Protein AF-A0AAD8XVN3-F1 (afdb_monomer)

Structure (mmCIF, N/CA/C/O backbone):
data_AF-A0AAD8XVN3-F1
#
_entry.id   AF-A0AAD8XVN3-F1
#
loop_
_atom_site.group_PDB
_atom_site.id
_atom_site.type_symbol
_atom_site.label_atom_id
_atom_site.label_alt_id
_atom_site.label_comp_id
_atom_site.label_asym_id
_atom_site.label_entity_id
_atom_site.label_seq_id
_atom_site.pdbx_PDB_ins_code
_atom_site.Cartn_x
_atom_site.Cartn_y
_atom_site.Cartn_z
_atom_site.occupancy
_atom_site.B_iso_or_equiv
_atom_site.auth_seq_id
_atom_site.auth_comp_id
_atom_site.auth_asym_id
_atom_site.auth_atom_id
_atom_site.pdbx_PDB_model_num
ATOM 1 N N . MET A 1 1 ? -63.373 -5.213 -56.488 1.00 34.12 1 MET A N 1
ATOM 2 C CA . MET A 1 1 ? -64.313 -5.458 -55.367 1.00 34.12 1 MET A CA 1
ATOM 3 C C . MET A 1 1 ? -63.836 -4.612 -54.180 1.00 34.12 1 MET A C 1
ATOM 5 O O . MET A 1 1 ? -62.633 -4.527 -54.004 1.00 34.12 1 MET A O 1
ATOM 9 N N . ILE A 1 2 ? -64.657 -3.681 -53.667 1.00 35.56 2 ILE A N 1
ATOM 10 C CA . ILE A 1 2 ? -65.485 -3.819 -52.436 1.00 35.56 2 ILE A CA 1
ATOM 11 C C . ILE A 1 2 ? -64.601 -3.933 -51.174 1.00 35.56 2 ILE A C 1
ATOM 13 O O . ILE A 1 2 ? -63.868 -4.906 -51.089 1.00 35.56 2 ILE A O 1
ATOM 17 N N . ASN A 1 3 ? -64.615 -3.060 -50.151 1.00 33.75 3 ASN A N 1
ATOM 18 C CA . ASN A 1 3 ? -65.119 -1.682 -49.910 1.00 33.75 3 ASN A CA 1
ATOM 19 C C . ASN A 1 3 ? -64.147 -1.065 -48.857 1.00 33.75 3 ASN A C 1
ATOM 21 O O . ASN A 1 3 ? -63.720 -1.799 -47.977 1.00 33.75 3 ASN A O 1
ATOM 25 N N . ARG A 1 4 ? -63.593 0.160 -48.925 1.00 38.78 4 ARG A N 1
ATOM 26 C CA . ARG A 1 4 ? -64.136 1.547 -48.939 1.00 38.78 4 ARG A CA 1
ATOM 27 C C . ARG A 1 4 ? -64.822 2.030 -47.640 1.00 38.78 4 ARG A C 1
ATOM 29 O O . ARG A 1 4 ? -65.467 1.251 -46.957 1.00 38.78 4 ARG A O 1
ATOM 36 N N . LEU A 1 5 ? -64.765 3.365 -47.456 1.00 35.41 5 LEU A N 1
ATOM 37 C CA . LEU A 1 5 ? -65.298 4.232 -46.374 1.00 35.41 5 LEU A CA 1
ATOM 38 C C . LEU A 1 5 ? -64.460 4.260 -45.070 1.00 35.41 5 LEU A C 1
ATOM 40 O O . LEU A 1 5 ? -64.042 3.206 -44.623 1.00 35.41 5 LEU A O 1
ATOM 44 N N . LEU A 1 6 ? -64.190 5.384 -44.373 1.00 32.69 6 LEU A N 1
ATOM 45 C CA . LEU A 1 6 ? -64.267 6.868 -44.565 1.00 32.69 6 LEU A CA 1
ATOM 46 C C . LEU A 1 6 ? -63.363 7.516 -43.432 1.00 32.69 6 LEU A C 1
ATOM 48 O O . LEU A 1 6 ? -62.777 6.748 -42.684 1.00 32.69 6 LEU A O 1
ATOM 52 N N . ARG A 1 7 ? -63.130 8.828 -43.166 1.00 31.14 7 ARG A N 1
ATOM 53 C CA . ARG A 1 7 ? -63.652 10.151 -43.611 1.00 31.14 7 ARG A CA 1
ATOM 54 C C . ARG A 1 7 ? -62.659 11.318 -43.263 1.00 31.14 7 ARG A C 1
ATOM 56 O O . ARG A 1 7 ? -62.549 11.624 -42.088 1.00 31.14 7 ARG A O 1
ATOM 63 N N . ARG A 1 8 ? -62.128 12.078 -44.253 1.00 31.14 8 ARG A N 1
ATOM 64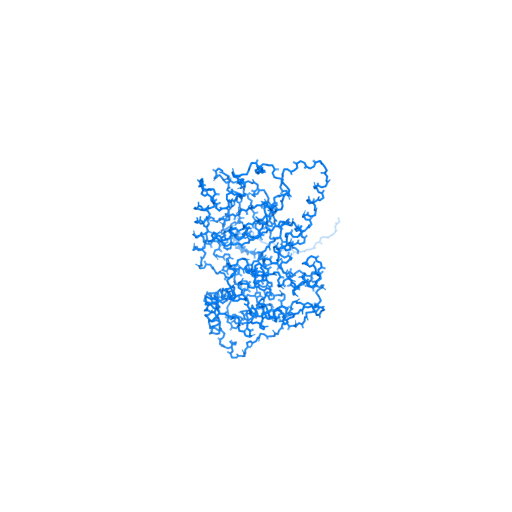 C CA . ARG A 1 8 ? -61.752 13.540 -44.170 1.00 31.14 8 ARG A CA 1
ATOM 65 C C . ARG A 1 8 ? -60.649 13.979 -43.144 1.00 31.14 8 ARG A C 1
ATOM 67 O O . ARG A 1 8 ? -60.311 13.218 -42.259 1.00 31.14 8 ARG A O 1
ATOM 74 N N . CYS A 1 9 ? -60.027 15.174 -43.185 1.00 26.56 9 CYS A N 1
ATOM 75 C CA . CYS A 1 9 ? -59.949 16.249 -44.198 1.00 26.56 9 CYS A CA 1
ATOM 76 C C . CYS A 1 9 ? -58.641 17.077 -44.090 1.00 26.56 9 CYS A C 1
ATOM 78 O O . CYS A 1 9 ? -57.970 17.080 -43.068 1.00 26.56 9 CYS A O 1
ATOM 80 N N . SER A 1 10 ? -58.375 17.834 -45.157 1.00 28.44 10 SER A N 1
ATOM 81 C CA . SER A 1 10 ? -57.451 18.966 -45.355 1.00 28.44 10 SER A CA 1
ATOM 82 C C . SER A 1 10 ? -56.976 19.777 -44.129 1.00 28.44 10 SER A C 1
ATOM 84 O O . SER A 1 10 ? -57.815 20.263 -43.376 1.00 28.44 10 SER A O 1
ATOM 86 N N . CYS A 1 11 ? -55.681 20.150 -44.087 1.00 27.50 11 CYS A N 1
ATOM 87 C CA . CYS A 1 11 ? -55.241 21.509 -44.484 1.00 27.50 11 CYS A CA 1
ATOM 88 C C . CYS A 1 11 ? -53.712 21.764 -44.442 1.00 27.50 11 CYS A C 1
ATOM 90 O O . CYS A 1 11 ? -53.030 21.339 -43.524 1.00 27.50 11 CYS A O 1
ATOM 92 N N . ARG A 1 12 ? -53.247 22.555 -45.426 1.00 29.75 12 ARG A N 1
ATOM 93 C CA . ARG A 1 12 ? -52.096 23.495 -45.444 1.00 29.75 12 ARG A CA 1
ATOM 94 C C . ARG A 1 12 ? -50.774 23.112 -44.744 1.00 29.75 12 ARG A C 1
ATOM 96 O O . ARG A 1 12 ? -50.655 23.194 -43.528 1.00 29.75 12 ARG A O 1
ATOM 103 N N . LEU A 1 13 ? -49.723 22.947 -45.556 1.00 28.84 13 LEU A N 1
ATOM 104 C CA . LEU A 1 13 ? -48.346 23.252 -45.144 1.00 28.84 13 LEU A CA 1
ATOM 105 C C . LEU A 1 13 ? -48.244 24.722 -44.702 1.00 28.84 13 LEU A C 1
ATOM 107 O O . LEU A 1 13 ? -48.674 25.604 -45.444 1.00 28.84 13 LEU A O 1
ATOM 111 N N . TYR A 1 14 ? -47.578 24.968 -43.577 1.00 28.53 14 TYR A N 1
ATOM 112 C CA . TYR A 1 14 ? -46.806 26.184 -43.313 1.00 28.53 14 TYR A CA 1
ATOM 113 C C . TYR A 1 14 ? -45.570 25.795 -42.495 1.00 28.53 14 TYR A C 1
ATOM 115 O O . TYR A 1 14 ? -45.662 24.954 -41.602 1.00 28.53 14 TYR A O 1
ATOM 123 N N . LEU A 1 15 ? -44.411 26.374 -42.816 1.00 28.33 15 LEU A N 1
ATOM 124 C CA . LEU A 1 15 ? -43.183 26.149 -42.054 1.00 28.33 15 LEU A CA 1
ATOM 125 C C . LEU A 1 15 ? -43.300 26.824 -40.683 1.00 28.33 15 LEU A C 1
ATOM 127 O O . LEU A 1 15 ? -43.564 28.022 -40.617 1.00 28.33 15 LEU A O 1
ATOM 131 N N . PHE A 1 16 ? -43.000 26.082 -39.620 1.00 26.30 16 PHE A N 1
ATOM 132 C CA . PHE A 1 16 ? -42.553 26.641 -38.346 1.00 26.30 16 PHE A CA 1
ATOM 133 C C . PHE A 1 16 ? -41.366 25.828 -37.831 1.00 26.30 16 PHE A C 1
ATOM 135 O O . PHE A 1 16 ? -41.403 24.598 -37.808 1.00 26.30 16 PHE A O 1
ATOM 142 N N . SER A 1 17 ? -40.292 26.525 -37.467 1.00 25.86 17 SER A N 1
ATOM 143 C CA . SER A 1 17 ? -39.017 25.922 -37.081 1.00 25.86 17 SER A CA 1
ATOM 144 C C . SER A 1 17 ? -39.108 25.279 -35.699 1.00 25.86 17 SER A C 1
ATOM 146 O O . SER A 1 17 ? -39.270 25.984 -34.703 1.00 25.86 17 SER A O 1
ATOM 148 N N . LEU A 1 18 ? -38.957 23.956 -35.619 1.00 24.48 18 LEU A N 1
ATOM 149 C CA . LEU A 1 18 ? -38.872 23.254 -34.339 1.00 24.48 18 LEU A CA 1
ATOM 150 C C . LEU A 1 18 ? -37.408 23.186 -33.877 1.00 24.48 18 LEU A C 1
ATOM 152 O O . LEU A 1 18 ? -36.624 22.384 -34.380 1.00 24.48 18 LEU A O 1
ATOM 156 N N . VAL A 1 19 ? -37.035 24.034 -32.917 1.00 24.16 19 VAL A N 1
ATOM 157 C CA . VAL A 1 19 ? -35.723 23.961 -32.256 1.00 24.16 19 VAL A CA 1
ATOM 158 C C . VAL A 1 19 ? -35.760 22.825 -31.234 1.00 24.16 19 VAL A C 1
ATOM 160 O O . VAL A 1 19 ? -36.237 22.999 -30.115 1.00 24.16 19 VAL A O 1
ATOM 163 N N . ILE A 1 20 ? -35.271 21.646 -31.624 1.00 24.48 20 ILE A N 1
ATOM 164 C CA . ILE A 1 20 ? -35.092 20.518 -30.703 1.00 24.48 20 ILE A CA 1
ATOM 165 C C . ILE A 1 20 ? -33.757 20.699 -29.979 1.00 24.48 20 ILE A C 1
ATOM 167 O O . ILE A 1 20 ? -32.694 20.419 -30.532 1.00 24.48 20 ILE A O 1
ATOM 171 N N . ILE A 1 21 ? -33.815 21.158 -28.728 1.00 24.55 21 ILE A N 1
ATOM 172 C CA . ILE A 1 21 ? -32.654 21.168 -27.833 1.00 24.55 21 ILE A CA 1
ATOM 173 C C . ILE A 1 21 ? -32.402 19.728 -27.376 1.00 24.55 21 ILE A C 1
ATOM 175 O O . ILE A 1 21 ? -33.076 19.221 -26.480 1.00 24.55 21 ILE A O 1
ATOM 179 N N . TYR A 1 22 ? -31.425 19.065 -27.995 1.00 24.11 22 TYR A N 1
ATOM 180 C CA . TYR A 1 22 ? -30.899 17.797 -27.494 1.00 24.11 22 TYR A CA 1
ATOM 181 C C . TYR A 1 22 ? -30.112 18.048 -26.203 1.00 24.11 22 TYR A C 1
ATOM 183 O O . TYR A 1 22 ? -28.950 18.451 -26.233 1.00 24.11 22 TYR A O 1
ATOM 191 N N . TYR A 1 23 ? -30.744 17.784 -25.059 1.00 23.17 23 TYR A N 1
ATOM 192 C CA . TYR A 1 23 ? -30.035 17.616 -23.793 1.00 23.17 23 TYR A CA 1
ATOM 193 C C . TYR A 1 23 ? -29.257 16.295 -23.828 1.00 23.17 23 TYR A C 1
ATOM 195 O O . TYR A 1 23 ? -29.763 15.242 -23.442 1.00 23.17 23 TYR A O 1
ATOM 203 N N . SER A 1 24 ? -28.013 16.355 -24.303 1.00 24.30 24 SER A N 1
ATOM 204 C CA . SER A 1 24 ? -27.056 15.255 -24.179 1.00 24.30 24 SER A CA 1
ATOM 205 C C . SER A 1 24 ? -26.664 15.082 -22.713 1.00 24.30 24 SER A C 1
ATOM 207 O O . SER A 1 24 ? -25.715 15.701 -22.236 1.00 24.30 24 SER A O 1
ATOM 209 N N . ALA A 1 25 ? -27.406 14.246 -21.989 1.00 23.95 25 ALA A N 1
ATOM 210 C CA . ALA A 1 25 ? -27.026 13.806 -20.654 1.00 23.95 25 ALA A CA 1
ATOM 211 C C . ALA A 1 25 ? -25.770 12.925 -20.753 1.00 23.95 25 ALA A C 1
ATOM 213 O O . ALA A 1 25 ? -25.852 11.742 -21.091 1.00 23.95 25 ALA A O 1
ATOM 214 N N . THR A 1 26 ? -24.600 13.504 -20.482 1.00 25.48 26 THR A N 1
ATOM 215 C CA . THR A 1 26 ? -23.329 12.778 -20.402 1.00 25.48 26 THR A CA 1
ATOM 216 C C . THR A 1 26 ? -23.361 11.825 -19.211 1.00 25.48 26 THR A C 1
ATOM 218 O O . THR A 1 26 ? -23.068 12.203 -18.076 1.00 25.48 26 THR A O 1
ATOM 221 N N . PHE A 1 27 ? -23.720 10.568 -19.476 1.00 23.02 27 PHE A N 1
ATOM 222 C CA . PHE A 1 27 ? -23.564 9.465 -18.534 1.00 23.02 27 PHE A CA 1
ATOM 223 C C . PHE A 1 27 ? -22.072 9.226 -18.270 1.00 23.02 27 PHE A C 1
ATOM 225 O O . PHE A 1 27 ? -21.432 8.397 -18.912 1.00 23.02 27 PHE A O 1
ATOM 232 N N . PHE A 1 28 ? -21.519 9.948 -17.295 1.00 25.72 28 PHE A N 1
ATOM 233 C CA . PHE A 1 28 ? -20.283 9.549 -16.634 1.00 25.72 28 PHE A CA 1
ATOM 234 C C . PHE A 1 28 ? -20.553 8.251 -15.871 1.00 25.72 28 PHE A C 1
ATOM 236 O O . PHE A 1 28 ? -21.053 8.257 -14.744 1.00 25.72 28 PHE A O 1
ATOM 243 N N . THR A 1 29 ? -20.237 7.122 -16.499 1.00 26.80 29 THR A N 1
ATOM 244 C CA . THR A 1 29 ? -20.178 5.825 -15.830 1.00 26.80 29 THR A CA 1
ATOM 245 C C . THR A 1 29 ? -19.172 5.918 -14.686 1.00 26.80 29 THR A C 1
ATOM 247 O O . THR A 1 29 ? -17.979 6.104 -14.924 1.00 26.80 29 THR A O 1
ATOM 250 N N . LYS A 1 30 ? -19.646 5.801 -13.436 1.00 33.62 30 LYS A N 1
ATOM 251 C CA . LYS A 1 30 ? -18.792 5.690 -12.244 1.00 33.62 30 LYS A CA 1
ATOM 252 C C . LYS A 1 30 ? -18.010 4.368 -12.306 1.00 33.62 30 LYS A C 1
ATOM 254 O O . LYS A 1 30 ? -18.405 3.388 -11.682 1.00 33.62 30 LYS A O 1
ATOM 259 N N . THR A 1 31 ? -16.910 4.334 -13.058 1.00 33.66 31 THR A N 1
ATOM 260 C CA . THR A 1 31 ? -15.950 3.223 -13.044 1.00 33.66 31 THR A CA 1
ATOM 261 C C . THR A 1 31 ? -15.362 3.128 -11.640 1.00 33.66 31 THR A C 1
ATOM 263 O O . THR A 1 31 ? -14.613 4.017 -11.218 1.00 33.66 31 THR A O 1
ATOM 266 N N . SER A 1 32 ? -15.737 2.094 -10.889 1.00 34.66 32 SER A N 1
ATOM 267 C CA . SER A 1 32 ? -15.210 1.897 -9.542 1.00 34.66 32 SER A CA 1
ATOM 268 C C . SER A 1 32 ? -13.707 1.632 -9.603 1.00 34.66 32 SER A C 1
ATOM 270 O O . SER A 1 32 ? -13.259 0.737 -10.313 1.00 34.66 32 SER A O 1
ATOM 272 N N . SER A 1 33 ? -12.929 2.401 -8.840 1.00 42.72 33 SER A N 1
ATOM 273 C CA . SER A 1 33 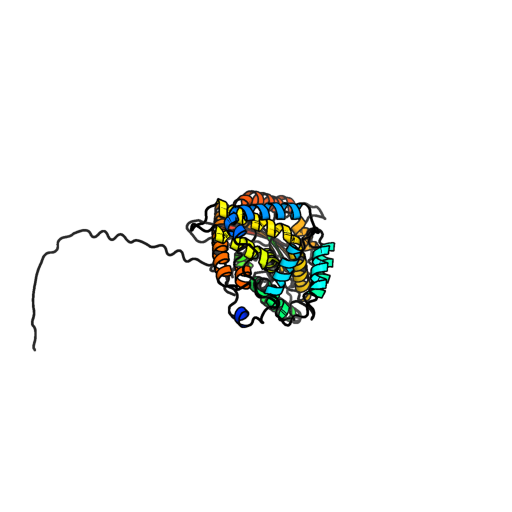? -11.538 2.056 -8.524 1.00 42.72 33 SER A CA 1
ATOM 274 C C . SER A 1 33 ? -11.439 1.026 -7.395 1.00 42.72 33 SER A C 1
ATOM 276 O O . SER A 1 33 ? -10.380 0.437 -7.216 1.00 42.72 33 SER A O 1
ATOM 278 N N . ALA A 1 34 ? -12.528 0.824 -6.646 1.00 45.22 34 ALA A N 1
ATOM 279 C CA . ALA A 1 34 ? -12.650 -0.224 -5.648 1.00 45.22 34 ALA A CA 1
ATOM 280 C C . ALA A 1 34 ? -13.031 -1.529 -6.347 1.00 45.22 34 ALA A C 1
ATOM 282 O O . ALA A 1 34 ? -14.067 -1.574 -7.023 1.00 45.22 34 ALA A O 1
ATOM 283 N N . MET A 1 35 ? -12.260 -2.591 -6.130 1.00 58.47 35 MET A N 1
ATOM 284 C CA . MET A 1 35 ? -12.822 -3.930 -6.254 1.00 58.47 35 MET A CA 1
ATOM 285 C C . MET A 1 35 ? -13.734 -4.156 -5.034 1.00 58.47 35 MET A C 1
ATOM 287 O O . MET A 1 35 ? -13.359 -3.779 -3.922 1.00 58.47 35 MET A O 1
ATOM 291 N N . PRO A 1 36 ? -14.951 -4.698 -5.201 1.00 55.91 36 PRO A N 1
ATOM 292 C CA . PRO A 1 36 ? -15.748 -5.135 -4.060 1.00 55.91 36 PRO A CA 1
ATOM 293 C C . PRO A 1 36 ? -15.087 -6.364 -3.407 1.00 55.91 36 PRO A C 1
ATOM 295 O O . PRO A 1 36 ? -14.371 -7.097 -4.096 1.00 55.91 36 PRO A O 1
ATOM 298 N N . PRO A 1 37 ? -15.356 -6.661 -2.120 1.00 60.66 37 PRO A N 1
ATOM 299 C CA . PRO A 1 37 ? -14.937 -7.922 -1.516 1.00 60.66 37 PRO A CA 1
ATOM 300 C C . PRO A 1 37 ? -15.383 -9.114 -2.365 1.00 60.66 37 PRO A C 1
ATOM 302 O O . PRO A 1 37 ? -16.541 -9.180 -2.788 1.00 60.66 37 PRO A O 1
ATOM 305 N N . CYS A 1 38 ? -14.470 -10.056 -2.610 1.00 64.69 38 CYS A N 1
ATOM 306 C CA . CYS A 1 38 ? -14.717 -11.179 -3.509 1.00 64.69 38 CYS A CA 1
ATOM 307 C C . CYS A 1 38 ? -15.925 -11.989 -3.030 1.00 64.69 38 CYS A C 1
ATOM 309 O O . CYS A 1 38 ? -15.867 -12.655 -1.995 1.00 64.69 38 CYS A O 1
ATOM 311 N N . THR A 1 39 ? -17.024 -11.954 -3.785 1.00 63.53 39 THR A N 1
ATOM 312 C CA . THR A 1 39 ? -18.304 -12.549 -3.368 1.00 63.53 39 THR A CA 1
ATOM 313 C C . THR A 1 39 ? -18.192 -14.053 -3.126 1.00 63.53 39 THR A C 1
ATOM 315 O O . THR A 1 39 ? -18.808 -14.568 -2.196 1.00 63.53 39 THR A O 1
ATOM 318 N N . HIS A 1 40 ? -17.342 -14.744 -3.892 1.00 63.12 40 HIS A N 1
ATOM 319 C CA . HIS A 1 40 ? -17.046 -16.160 -3.691 1.00 63.12 40 HIS A CA 1
ATOM 320 C C . HIS A 1 40 ? -16.230 -16.432 -2.414 1.00 63.12 40 HIS A C 1
ATOM 322 O O . HIS A 1 40 ? -16.521 -17.392 -1.700 1.00 63.12 40 HIS A O 1
ATOM 328 N N . ARG A 1 41 ? -15.243 -15.584 -2.075 1.00 72.19 41 ARG A N 1
ATOM 329 C CA . ARG A 1 41 ? -14.522 -15.713 -0.794 1.00 72.19 41 ARG A CA 1
ATOM 330 C C . ARG A 1 41 ? -15.453 -15.395 0.375 1.00 72.19 41 ARG A C 1
ATOM 332 O O . ARG A 1 41 ? -15.499 -16.175 1.318 1.00 72.19 41 ARG A O 1
ATOM 339 N N . ALA A 1 42 ? -16.283 -14.356 0.259 1.00 75.25 42 ALA A N 1
ATOM 340 C CA . ALA A 1 42 ? -17.283 -13.982 1.259 1.00 75.25 42 ALA A CA 1
ATOM 341 C C . ALA A 1 42 ? -18.257 -15.124 1.607 1.00 75.25 42 ALA A C 1
ATOM 343 O O . ALA A 1 42 ? -18.530 -15.339 2.786 1.00 75.25 42 ALA A O 1
ATOM 344 N N . THR A 1 43 ? -18.723 -15.907 0.623 1.00 74.56 43 THR A N 1
ATOM 345 C CA . THR A 1 43 ? -19.562 -17.098 0.880 1.00 74.56 43 THR A CA 1
ATOM 346 C C . THR A 1 43 ? -18.827 -18.265 1.545 1.00 74.56 43 THR A C 1
ATOM 348 O O . THR A 1 43 ? -19.482 -19.159 2.074 1.00 74.56 43 THR A O 1
ATOM 351 N N . ASN A 1 44 ? -17.490 -18.261 1.538 1.00 82.06 44 ASN A N 1
ATOM 352 C CA . ASN A 1 44 ? -16.641 -19.336 2.058 1.00 82.06 44 ASN A CA 1
ATOM 353 C C . ASN A 1 44 ? -15.942 -18.978 3.389 1.00 82.06 44 ASN A C 1
ATOM 355 O O . ASN A 1 44 ? -15.182 -19.799 3.909 1.00 82.06 44 ASN A O 1
ATOM 359 N N . ARG A 1 45 ? -16.159 -17.773 3.944 1.00 88.75 45 ARG A N 1
ATOM 360 C CA . ARG A 1 45 ? -15.559 -17.356 5.225 1.00 88.75 45 ARG A CA 1
ATOM 361 C C . ARG A 1 45 ? -16.118 -18.188 6.379 1.00 88.75 45 ARG A C 1
ATOM 363 O O . ARG A 1 45 ? -17.333 -18.314 6.542 1.00 88.75 45 ARG A O 1
ATOM 370 N N . LEU A 1 46 ? -15.229 -18.695 7.225 1.00 89.75 46 LEU A N 1
ATOM 371 C CA . LEU A 1 46 ? -15.598 -19.266 8.517 1.00 89.75 46 LEU A CA 1
ATOM 372 C C . LEU A 1 46 ? -15.932 -18.126 9.499 1.00 89.75 46 LEU A C 1
ATOM 374 O O . LEU A 1 46 ? -15.317 -17.057 9.415 1.00 89.75 46 LEU A O 1
ATOM 378 N N . PRO A 1 47 ? -16.864 -18.326 10.454 1.00 90.81 47 PRO A N 1
ATOM 379 C CA . PRO A 1 47 ? -17.191 -17.310 11.453 1.00 90.81 47 PRO A CA 1
ATOM 380 C C . PRO A 1 47 ? -15.935 -16.817 12.191 1.00 90.81 47 PRO A C 1
ATOM 382 O O . PRO A 1 47 ? -15.139 -17.661 12.617 1.00 90.81 47 PRO A O 1
ATOM 385 N N . PRO A 1 48 ? -15.739 -15.494 12.347 1.00 93.38 48 PRO A N 1
ATOM 386 C CA . PRO A 1 48 ? -14.586 -14.943 13.049 1.00 93.38 48 PRO A CA 1
ATOM 387 C C . PRO A 1 48 ? -14.689 -15.111 14.571 1.00 93.38 48 PRO A C 1
ATOM 389 O O . PRO A 1 48 ? -15.784 -15.277 15.114 1.00 93.38 48 PRO A O 1
ATOM 392 N N . LEU A 1 49 ? -13.549 -15.018 15.266 1.00 92.06 49 LEU A N 1
ATOM 393 C CA . LEU A 1 49 ? -13.457 -15.053 16.736 1.00 92.06 49 LEU A CA 1
ATOM 394 C C . LEU A 1 49 ? -14.287 -13.946 17.409 1.00 92.06 49 LEU A C 1
ATOM 396 O O . LEU A 1 49 ? -14.850 -14.151 18.485 1.00 92.06 49 LEU A O 1
ATOM 400 N N . ARG A 1 50 ? -14.375 -12.775 16.771 1.00 92.06 50 ARG A N 1
ATOM 401 C CA . ARG A 1 50 ? -15.145 -11.607 17.216 1.00 92.06 50 ARG A CA 1
ATOM 402 C C . ARG A 1 50 ? -15.980 -11.085 16.048 1.00 92.06 50 ARG A C 1
ATOM 404 O O . ARG A 1 50 ? -15.512 -11.034 14.917 1.00 92.06 50 ARG A O 1
ATOM 411 N N . LYS A 1 51 ? -17.212 -10.645 16.315 1.00 86.06 51 LYS A N 1
ATOM 412 C CA . LYS A 1 51 ? -17.900 -9.709 15.413 1.00 86.06 51 LYS A CA 1
ATOM 413 C C . LYS A 1 51 ? -17.439 -8.302 15.765 1.00 86.06 51 LYS A C 1
ATOM 415 O O . LYS A 1 51 ? -17.469 -7.965 16.949 1.00 86.06 51 LYS A O 1
ATOM 420 N N . MET A 1 52 ? -17.067 -7.502 14.765 1.00 84.00 52 MET A N 1
ATOM 421 C CA . MET A 1 52 ? -16.770 -6.083 14.968 1.00 84.00 52 MET A CA 1
ATOM 422 C C . MET A 1 52 ? -17.918 -5.432 15.749 1.00 84.00 52 MET A C 1
ATOM 424 O O . MET A 1 52 ? -19.093 -5.601 15.413 1.00 84.00 52 MET A O 1
ATOM 428 N N . ALA A 1 53 ? -17.573 -4.742 16.832 1.00 68.31 53 ALA A N 1
ATOM 429 C CA . ALA A 1 53 ? -18.550 -4.022 17.628 1.00 68.31 53 ALA A CA 1
ATOM 430 C C . ALA A 1 53 ? -19.018 -2.769 16.872 1.00 68.31 53 ALA A C 1
ATOM 432 O O . ALA A 1 53 ? -18.291 -2.215 16.048 1.00 68.31 53 ALA A O 1
ATOM 433 N N . SER A 1 54 ? -20.205 -2.259 17.210 1.00 60.69 54 SER A N 1
ATOM 434 C CA . SER A 1 54 ? -20.480 -0.839 16.973 1.00 60.69 54 SER A CA 1
ATOM 435 C C . SER A 1 54 ? -19.377 -0.016 17.645 1.00 60.69 54 SER A C 1
ATOM 437 O O . SER A 1 54 ? -19.052 -0.315 18.795 1.00 60.69 54 SER A O 1
ATOM 439 N N . SER A 1 55 ? -18.826 0.971 16.928 1.00 64.19 55 SER A N 1
ATOM 440 C CA . SER A 1 55 ? -17.651 1.769 17.318 1.00 64.19 55 SER A CA 1
ATOM 441 C C . SER A 1 55 ? -17.566 2.077 18.821 1.00 64.19 55 SER A C 1
ATOM 443 O O . SER A 1 55 ? -18.565 2.427 19.448 1.00 64.19 55 SER A O 1
ATOM 445 N N . SER A 1 56 ? -16.354 1.993 19.380 1.00 74.94 56 SER A N 1
ATOM 446 C CA . SER A 1 56 ? -16.048 2.250 20.798 1.00 74.94 56 SER A CA 1
ATOM 447 C C . SER A 1 56 ? -16.324 3.690 21.261 1.00 74.94 56 SER A C 1
ATOM 449 O O . SER A 1 56 ? -16.292 3.964 22.460 1.00 74.94 56 SER A O 1
ATOM 451 N N . LEU A 1 57 ? -16.621 4.596 20.327 1.00 87.19 57 LEU A N 1
ATOM 452 C CA . LEU A 1 57 ? -17.016 5.980 20.572 1.00 87.19 57 LEU A CA 1
ATOM 453 C C . LEU A 1 57 ? -18.323 6.067 21.374 1.00 87.19 57 LEU A C 1
ATOM 455 O O . LEU A 1 57 ? -19.341 5.460 21.029 1.00 87.19 57 LEU A O 1
ATOM 459 N N . SER A 1 58 ? -18.329 6.898 22.414 1.00 91.44 58 SER A N 1
ATOM 460 C CA . SER A 1 58 ? -19.553 7.239 23.136 1.00 91.44 58 SER A CA 1
ATOM 461 C C . SER A 1 58 ? -20.461 8.159 22.307 1.00 91.44 58 SER A C 1
ATOM 463 O O . SER A 1 58 ? -20.067 8.739 21.293 1.00 91.44 58 SER A O 1
ATOM 465 N N . LYS A 1 59 ? -21.700 8.362 22.776 1.00 91.62 59 LYS A N 1
ATOM 466 C CA . LYS A 1 59 ? -22.605 9.364 22.186 1.00 91.62 59 LYS A CA 1
ATOM 467 C C . LYS A 1 59 ? -22.023 10.778 22.244 1.00 91.62 59 LYS A C 1
ATOM 469 O O . LYS A 1 59 ? -22.272 11.562 21.332 1.00 91.62 59 LYS A O 1
ATOM 474 N N . ASP A 1 60 ? -21.239 11.076 23.276 1.00 94.88 60 ASP A N 1
ATOM 475 C CA . ASP A 1 60 ? -20.614 12.382 23.456 1.00 94.88 60 ASP A CA 1
ATOM 476 C C . ASP A 1 60 ? -19.423 12.551 22.502 1.00 94.88 60 ASP A C 1
ATOM 478 O O . ASP A 1 60 ? -19.246 13.634 21.948 1.00 94.88 60 ASP A O 1
ATOM 482 N N . ASP A 1 61 ? -18.672 11.483 22.209 1.00 95.56 61 ASP A N 1
ATOM 483 C CA . ASP A 1 61 ? -17.610 11.507 21.193 1.00 95.56 61 ASP A CA 1
ATOM 484 C C . ASP A 1 61 ? -18.176 11.730 19.786 1.00 95.56 61 ASP A C 1
ATOM 486 O O . ASP A 1 61 ? -17.649 12.542 19.029 1.00 95.56 61 ASP A O 1
ATOM 490 N N . ILE A 1 62 ? -19.287 11.061 19.451 1.00 94.94 62 ILE A N 1
ATOM 491 C CA . ILE A 1 62 ? -20.013 11.267 18.189 1.00 94.94 62 ILE A CA 1
ATOM 492 C C . ILE A 1 62 ? -20.560 12.700 18.098 1.00 94.94 62 ILE A C 1
ATOM 494 O O . ILE A 1 62 ? -20.397 13.352 17.067 1.00 94.94 62 ILE A O 1
ATOM 498 N N . ALA A 1 63 ? -21.136 13.238 19.179 1.00 95.19 63 ALA A N 1
ATOM 499 C CA . ALA A 1 63 ? -21.598 14.629 19.232 1.00 95.19 63 ALA A CA 1
ATOM 500 C C . ALA A 1 63 ? -20.453 15.660 19.135 1.00 95.19 63 ALA A C 1
ATOM 502 O O . ALA A 1 63 ? -20.682 16.797 18.726 1.00 95.19 63 ALA A O 1
ATOM 503 N N . ASN A 1 64 ? -19.220 15.271 19.475 1.00 96.56 64 ASN A N 1
ATOM 504 C CA . ASN A 1 64 ? -18.019 16.107 19.410 1.00 96.56 64 ASN A CA 1
ATOM 505 C C . ASN A 1 64 ? -17.039 15.657 18.307 1.00 96.56 64 ASN A C 1
ATOM 507 O O . ASN A 1 64 ? -15.854 15.999 18.365 1.00 96.56 64 ASN A O 1
ATOM 511 N N . ALA A 1 65 ? -17.496 14.914 17.291 1.00 96.62 65 ALA A N 1
ATOM 512 C CA . ALA A 1 65 ? -16.616 14.175 16.379 1.00 96.62 65 ALA A CA 1
ATOM 513 C C . ALA A 1 65 ? -15.542 15.032 15.682 1.00 96.62 65 ALA A C 1
ATOM 515 O O . ALA A 1 65 ? -14.404 14.591 15.522 1.00 96.62 65 ALA A O 1
ATOM 516 N N . ALA A 1 66 ? -15.864 16.285 15.341 1.00 96.06 66 ALA A N 1
ATOM 517 C CA . ALA A 1 66 ? -14.922 17.244 14.759 1.00 96.06 66 ALA A CA 1
ATOM 518 C C . ALA A 1 66 ? -13.723 17.565 15.674 1.00 96.06 66 ALA A C 1
ATOM 520 O O . ALA A 1 66 ? -12.620 17.800 15.180 1.00 96.06 66 ALA A O 1
ATOM 521 N N . LYS A 1 67 ? -13.938 17.572 16.997 1.00 97.44 67 LYS A N 1
ATOM 522 C CA . LYS A 1 67 ? -12.909 17.771 18.028 1.00 97.44 67 LYS A CA 1
ATOM 523 C C . LYS A 1 67 ? -12.140 16.474 18.276 1.00 97.44 67 LYS A C 1
ATOM 525 O O . LYS A 1 67 ? -10.915 16.482 18.213 1.00 97.44 67 LYS A O 1
ATOM 530 N N . VAL A 1 68 ? -12.853 15.361 18.471 1.00 97.75 68 VAL A N 1
ATOM 531 C CA . VAL A 1 68 ? -12.261 14.032 18.725 1.00 97.75 68 VAL A CA 1
ATOM 532 C C . VAL A 1 68 ? -11.339 13.598 17.580 1.00 97.75 68 VAL A C 1
ATOM 534 O O . VAL A 1 68 ? -10.270 13.043 17.824 1.00 97.75 68 VAL A O 1
ATOM 537 N N . MET A 1 69 ? -11.699 13.901 16.329 1.00 97.38 69 MET A N 1
ATOM 538 C CA . MET A 1 69 ? -10.865 13.629 15.153 1.00 97.38 69 MET A CA 1
ATOM 539 C C . MET A 1 69 ? -9.527 14.386 15.193 1.00 97.38 69 MET A C 1
ATOM 541 O O . MET A 1 69 ? -8.492 13.796 14.884 1.00 97.38 69 MET A O 1
ATOM 545 N N . VAL A 1 70 ? -9.517 15.654 15.624 1.00 97.94 70 VAL A N 1
ATOM 546 C CA . VAL A 1 70 ? -8.283 16.444 15.802 1.00 97.94 70 VAL A CA 1
ATOM 547 C C . VAL A 1 70 ? -7.476 15.926 16.995 1.00 97.94 70 VAL A C 1
ATOM 549 O O . VAL A 1 70 ? -6.290 15.649 16.853 1.00 97.94 70 VAL A O 1
ATOM 552 N N . GLU A 1 71 ? -8.119 15.686 18.140 1.00 97.88 71 GLU A N 1
ATOM 553 C CA . GLU A 1 71 ? -7.439 15.174 19.338 1.00 97.88 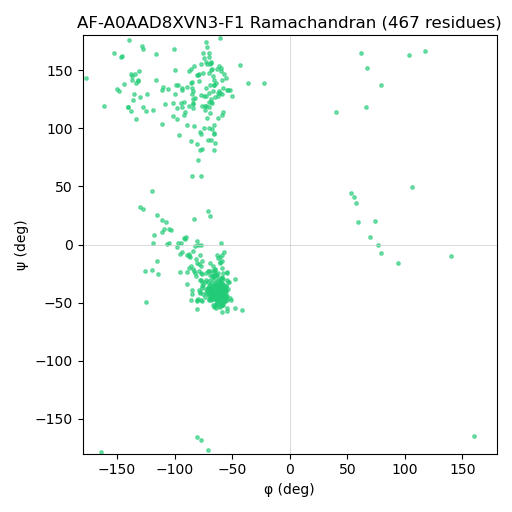71 GLU A CA 1
ATOM 554 C C . GLU A 1 71 ? -6.802 13.791 19.102 1.00 97.88 71 GLU A C 1
ATOM 556 O O . GLU A 1 71 ? -5.659 13.580 19.510 1.00 97.88 71 GLU A O 1
ATOM 561 N N . ARG A 1 72 ? -7.459 12.869 18.374 1.00 97.31 72 ARG A N 1
ATOM 562 C CA . ARG A 1 72 ? -6.831 11.599 17.948 1.00 97.31 72 ARG A CA 1
ATOM 563 C C . ARG A 1 72 ? -5.671 11.832 16.975 1.00 97.31 72 ARG A C 1
ATOM 565 O O . ARG A 1 72 ? -4.623 11.216 17.161 1.00 97.31 72 ARG A O 1
ATOM 572 N N . THR A 1 73 ? -5.831 12.729 15.995 1.00 98.06 73 THR A N 1
ATOM 573 C CA . THR A 1 73 ? -4.786 13.085 15.011 1.00 98.06 73 THR A CA 1
ATOM 574 C C . THR A 1 73 ? -3.505 13.527 15.720 1.00 98.06 73 THR A C 1
ATOM 576 O O . THR A 1 73 ? -2.454 12.901 15.555 1.00 98.06 73 THR A O 1
ATOM 579 N N . ASP A 1 74 ? -3.587 14.554 16.566 1.00 98.19 74 ASP A N 1
ATOM 580 C CA . ASP A 1 74 ? -2.427 15.121 17.262 1.00 98.19 74 ASP A CA 1
ATOM 581 C C . ASP A 1 74 ? -1.791 14.102 18.220 1.00 98.19 74 ASP A C 1
ATOM 583 O O . ASP A 1 74 ? -0.573 13.896 18.213 1.00 98.19 74 ASP A O 1
ATOM 587 N N . SER A 1 75 ? -2.624 13.401 18.995 1.00 97.75 75 SER A N 1
ATOM 588 C CA . SER A 1 75 ? -2.201 12.436 20.016 1.00 97.75 75 SER A CA 1
ATOM 589 C C . SER A 1 75 ? -1.480 11.217 19.420 1.00 97.75 75 SER A C 1
ATOM 591 O O . SER A 1 75 ? -0.420 10.817 19.910 1.00 97.75 75 SER A O 1
ATOM 593 N N . MET A 1 76 ? -1.992 10.654 18.319 1.00 97.75 76 MET A N 1
ATOM 594 C CA . MET A 1 76 ? -1.313 9.583 17.577 1.00 97.75 76 MET A CA 1
ATOM 595 C C . MET A 1 76 ? -0.027 10.072 16.904 1.00 97.75 76 MET A C 1
ATOM 597 O O . MET A 1 76 ? 0.974 9.353 16.902 1.00 97.75 76 MET A O 1
ATOM 601 N N . SER A 1 77 ? -0.032 11.287 16.348 1.00 97.06 77 SER A N 1
ATOM 602 C CA . SER A 1 77 ? 1.116 11.838 15.613 1.00 97.06 77 SER A CA 1
ATOM 603 C C . SER A 1 77 ? 2.296 12.147 16.537 1.00 97.06 77 SER A C 1
ATOM 605 O O . SER A 1 77 ? 3.437 11.837 16.190 1.00 97.06 77 SER A O 1
ATOM 607 N N . SER A 1 78 ? 2.028 12.679 17.736 1.00 97.88 78 SER A N 1
ATOM 608 C CA . SER A 1 78 ? 3.008 12.818 18.824 1.00 97.88 78 SER A CA 1
ATOM 609 C C . SER A 1 78 ? 3.578 11.453 19.224 1.00 97.88 78 SER A C 1
ATOM 611 O O . SER A 1 78 ? 4.779 11.230 19.046 1.00 97.88 78 SER A O 1
ATOM 613 N N . ARG A 1 79 ? 2.738 10.484 19.630 1.00 97.81 79 ARG A N 1
ATOM 614 C CA . ARG A 1 79 ? 3.218 9.148 20.045 1.00 97.81 79 ARG A CA 1
ATOM 615 C C . ARG A 1 79 ? 4.020 8.421 18.961 1.00 97.81 79 ARG A C 1
ATOM 617 O O . ARG A 1 79 ? 4.997 7.746 19.285 1.00 97.81 79 ARG A O 1
ATOM 624 N N . ALA A 1 80 ? 3.647 8.563 17.687 1.00 96.81 80 ALA A N 1
ATOM 625 C CA . ALA A 1 80 ? 4.379 7.991 16.556 1.00 96.81 80 ALA A CA 1
ATOM 626 C C . ALA A 1 80 ? 5.756 8.653 16.351 1.00 96.81 80 ALA A C 1
ATOM 628 O O . ALA A 1 80 ? 6.760 7.959 16.185 1.00 96.81 80 ALA A O 1
ATOM 629 N N . LYS A 1 81 ? 5.821 9.991 16.406 1.00 96.44 81 LYS A N 1
ATOM 630 C CA . LYS A 1 81 ? 7.065 10.772 16.287 1.00 96.44 81 LYS A CA 1
ATOM 631 C C . LYS A 1 81 ? 8.033 10.493 17.440 1.00 96.44 81 LYS A C 1
ATOM 633 O O . LYS A 1 81 ? 9.235 10.367 17.219 1.00 96.44 81 LYS A O 1
ATOM 638 N N . GLU A 1 82 ? 7.502 10.396 18.653 1.00 97.25 82 GLU A N 1
ATOM 639 C CA . GLU A 1 82 ? 8.250 10.193 19.899 1.00 97.25 82 GLU A CA 1
ATOM 640 C C . GLU A 1 82 ? 8.571 8.715 20.177 1.00 97.25 82 GLU A C 1
ATOM 642 O O . GLU A 1 82 ? 9.318 8.421 21.106 1.00 97.25 82 GLU A O 1
ATOM 647 N N . ARG A 1 83 ? 8.060 7.785 19.351 1.00 96.62 83 ARG A N 1
ATOM 648 C CA . ARG A 1 83 ? 8.243 6.326 19.486 1.00 96.62 83 ARG A CA 1
ATOM 649 C C . ARG A 1 83 ? 7.800 5.791 20.851 1.00 96.62 83 ARG A C 1
ATOM 651 O O . ARG A 1 83 ? 8.439 4.918 21.436 1.00 96.62 83 ARG A O 1
ATOM 658 N N . VAL A 1 84 ? 6.682 6.309 21.351 1.00 97.94 84 VAL A N 1
ATOM 659 C CA . VAL A 1 84 ? 6.056 5.837 22.593 1.00 97.94 84 VAL A CA 1
ATOM 660 C C . VAL A 1 84 ? 5.490 4.425 22.362 1.00 97.94 84 VAL A C 1
ATOM 662 O O . VAL A 1 84 ? 4.864 4.218 21.315 1.00 97.94 84 VAL A O 1
ATOM 665 N N . PRO A 1 85 ? 5.648 3.466 23.300 1.00 98.19 85 PRO A N 1
ATOM 666 C CA . PRO A 1 85 ? 4.919 2.192 23.313 1.00 98.19 85 PRO A CA 1
ATOM 667 C C . PRO A 1 85 ? 3.424 2.342 22.998 1.00 98.19 85 PRO A C 1
ATOM 669 O O . PRO A 1 85 ? 2.847 3.414 23.197 1.00 98.19 85 PRO A O 1
ATOM 672 N N . LEU A 1 86 ? 2.791 1.288 22.477 1.00 98.00 86 LEU A N 1
ATOM 673 C CA . LEU A 1 86 ? 1.332 1.273 22.335 1.00 98.00 86 LEU A CA 1
ATOM 674 C C . LEU A 1 86 ? 0.684 1.279 23.730 1.00 98.00 86 LEU A C 1
ATOM 676 O O . LEU A 1 86 ? 1.199 0.643 24.651 1.00 98.00 86 LEU A O 1
ATOM 680 N N . THR A 1 87 ? -0.421 2.006 23.900 1.00 97.25 87 THR A N 1
ATOM 681 C CA . THR A 1 87 ? -1.236 1.901 25.121 1.00 97.25 87 THR A CA 1
ATOM 682 C C . THR A 1 87 ? -1.953 0.551 25.170 1.00 97.25 87 THR A C 1
ATOM 684 O O . THR A 1 87 ? -2.070 -0.135 24.155 1.00 97.25 87 THR A O 1
ATOM 687 N N . SER A 1 88 ? -2.480 0.17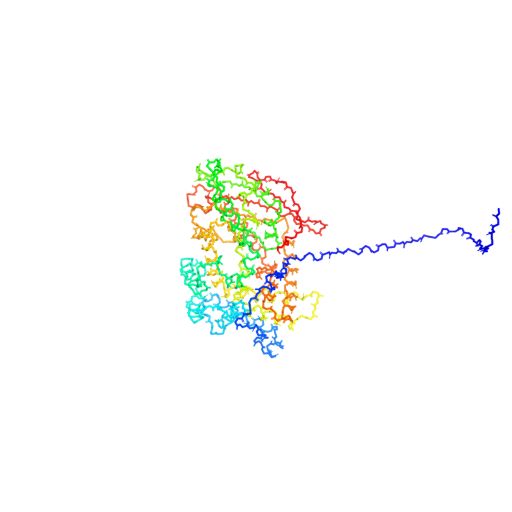6 26.340 1.00 96.62 88 SER A N 1
ATOM 688 C CA . SER A 1 88 ? -3.334 -1.013 26.475 1.00 96.62 88 SER A CA 1
ATOM 689 C C . SER A 1 88 ? -4.516 -0.985 25.499 1.00 96.62 88 SER A C 1
ATOM 691 O O . SER A 1 88 ? -4.824 -2.009 24.902 1.00 96.62 88 SER A O 1
ATOM 693 N N . ASP A 1 89 ? -5.115 0.188 25.274 1.00 95.19 89 ASP A N 1
ATOM 694 C CA . ASP A 1 89 ? -6.224 0.359 24.328 1.00 95.19 89 ASP A CA 1
ATOM 695 C C . ASP A 1 89 ? -5.753 0.187 22.872 1.00 95.19 89 ASP A C 1
ATOM 697 O O . ASP A 1 89 ? -6.352 -0.572 22.118 1.00 95.19 89 ASP A O 1
ATOM 701 N N . GLU A 1 90 ? -4.629 0.808 22.484 1.00 97.25 90 GLU A N 1
ATOM 702 C CA . GLU A 1 90 ? -4.062 0.668 21.132 1.00 97.25 90 GLU A CA 1
ATOM 703 C C . GLU A 1 90 ? -3.613 -0.775 20.828 1.00 97.25 90 GLU A C 1
ATOM 705 O O . GLU A 1 90 ? -3.715 -1.217 19.684 1.00 97.25 90 GLU A O 1
ATOM 710 N N . LEU A 1 91 ? -3.123 -1.518 21.829 1.00 97.50 91 LEU A N 1
ATOM 711 C CA . LEU A 1 91 ? -2.839 -2.954 21.713 1.00 97.50 91 LEU A CA 1
ATOM 712 C C . LEU A 1 91 ? -4.133 -3.756 21.570 1.00 97.50 91 LEU A C 1
ATOM 714 O O . LEU A 1 91 ? -4.251 -4.590 20.670 1.00 97.50 91 LEU A O 1
ATOM 718 N N . GLN A 1 92 ? -5.115 -3.485 22.430 1.00 96.44 92 GLN A N 1
ATOM 719 C CA . GLN A 1 92 ? -6.383 -4.199 22.441 1.00 96.44 92 GLN A CA 1
ATOM 720 C C . GLN A 1 92 ? -7.167 -3.990 21.137 1.00 96.44 92 GLN A C 1
ATOM 722 O O . GLN A 1 92 ? -7.760 -4.953 20.652 1.00 96.44 92 GLN A O 1
ATOM 727 N N . ASP A 1 93 ? -7.123 -2.804 20.527 1.00 96.31 93 ASP A N 1
ATOM 728 C CA . ASP A 1 93 ? -7.762 -2.510 19.237 1.00 96.31 93 ASP A CA 1
ATOM 729 C C . ASP A 1 93 ? -7.069 -3.200 18.048 1.00 96.31 93 ASP A C 1
ATOM 731 O O . ASP A 1 93 ? -7.747 -3.639 17.116 1.00 96.31 93 ASP A O 1
ATOM 735 N N . VAL A 1 94 ? -5.748 -3.405 18.092 1.00 97.44 94 VAL A N 1
ATOM 736 C CA . VAL A 1 94 ? -5.023 -4.226 17.099 1.00 97.44 94 VAL A CA 1
ATOM 737 C C . VAL A 1 94 ? -5.350 -5.717 17.262 1.00 97.44 94 VAL A C 1
ATOM 739 O O . VAL A 1 94 ? -5.624 -6.406 16.277 1.00 97.44 94 VAL A O 1
ATOM 742 N N . ILE A 1 95 ? -5.398 -6.225 18.498 1.00 97.50 95 ILE A N 1
ATOM 743 C CA . ILE A 1 95 ? -5.814 -7.609 18.781 1.00 97.50 95 ILE A CA 1
ATOM 744 C C . ILE A 1 95 ? -7.286 -7.830 18.383 1.00 97.50 95 ILE A C 1
ATOM 746 O O . ILE A 1 95 ? -7.609 -8.829 17.744 1.00 97.50 95 ILE A O 1
ATOM 750 N N . ASN A 1 96 ? -8.175 -6.871 18.664 1.00 96.75 96 ASN A N 1
ATOM 751 C CA . ASN A 1 96 ? -9.569 -6.883 18.207 1.00 96.75 96 ASN A CA 1
ATOM 752 C C . ASN A 1 96 ? -9.666 -6.878 16.678 1.00 96.75 96 ASN A C 1
ATOM 754 O O . ASN A 1 96 ? -10.414 -7.677 16.117 1.00 96.75 96 ASN A O 1
ATOM 758 N N . SER A 1 97 ? -8.869 -6.040 16.007 1.00 97.31 97 SER A N 1
ATOM 759 C CA . SER A 1 97 ? -8.806 -5.977 14.544 1.00 97.31 97 SER A CA 1
ATOM 760 C C . SER A 1 97 ? -8.460 -7.341 13.934 1.00 97.31 97 SER A C 1
ATOM 762 O O . SER A 1 97 ? -9.085 -7.749 12.955 1.00 97.31 97 SER A O 1
ATOM 764 N N . LEU A 1 98 ? -7.539 -8.094 14.545 1.00 97.12 98 LEU A N 1
ATOM 765 C CA . LEU A 1 98 ? -7.231 -9.469 14.139 1.00 97.12 98 LEU A CA 1
ATOM 766 C C . LEU A 1 98 ? -8.339 -10.470 14.512 1.00 97.12 98 LEU A C 1
ATOM 768 O O . LEU A 1 98 ? -8.690 -11.312 13.682 1.00 97.12 98 LEU A O 1
ATOM 772 N N . HIS A 1 99 ? -8.942 -10.380 15.700 1.00 96.44 99 HIS A N 1
ATOM 773 C CA . HIS A 1 99 ? -10.077 -11.234 16.086 1.00 96.44 99 HIS A CA 1
ATOM 774 C C . HIS A 1 99 ? -11.302 -11.069 15.169 1.00 96.44 99 HIS A C 1
ATOM 776 O O . HIS A 1 99 ? -12.050 -12.029 14.981 1.00 96.44 99 HIS A O 1
ATOM 782 N N . ASN A 1 100 ? -11.512 -9.881 14.591 1.00 95.94 100 ASN A N 1
ATOM 783 C CA . ASN A 1 100 ? -12.631 -9.608 13.684 1.00 95.94 100 ASN A CA 1
ATOM 784 C C . ASN A 1 100 ? -12.550 -10.400 12.364 1.00 95.94 100 ASN A C 1
ATOM 786 O O . ASN A 1 100 ? -13.577 -10.654 11.740 1.00 95.94 100 ASN A O 1
ATOM 790 N N . ILE A 1 101 ? -11.343 -10.778 11.930 1.00 94.94 101 ILE A N 1
ATOM 791 C CA . ILE A 1 101 ? -11.084 -11.426 10.629 1.00 94.94 101 ILE A CA 1
ATOM 792 C C . ILE A 1 101 ? -10.583 -12.871 10.757 1.00 94.94 101 ILE A C 1
ATOM 794 O O . ILE A 1 101 ? -10.799 -13.688 9.860 1.00 94.94 101 ILE A O 1
ATOM 798 N N . THR A 1 102 ? -9.953 -13.211 11.882 1.00 95.00 102 THR A N 1
ATOM 799 C CA . THR A 1 102 ? -9.441 -14.558 12.156 1.00 95.00 102 THR A CA 1
ATOM 800 C C . THR A 1 102 ? -10.589 -15.527 12.454 1.00 95.00 102 THR A C 1
ATOM 802 O O . THR A 1 102 ? -11.402 -15.222 13.330 1.00 95.00 102 THR A O 1
ATOM 805 N N . PRO A 1 103 ? -10.675 -16.692 11.782 1.00 92.31 103 PRO A N 1
ATOM 806 C CA . PRO A 1 103 ? -11.743 -17.658 12.014 1.00 92.31 103 PRO A CA 1
ATOM 807 C C . PRO A 1 103 ? -11.668 -18.309 13.405 1.00 92.31 103 PRO A C 1
ATOM 809 O O . PRO A 1 103 ? -10.600 -18.445 13.999 1.00 92.31 103 PRO A O 1
ATOM 812 N N . HIS A 1 104 ? -12.831 -18.703 13.925 1.00 88.56 104 HIS A N 1
ATOM 813 C CA . HIS A 1 104 ? -13.040 -19.185 15.297 1.00 88.56 104 HIS A CA 1
ATOM 814 C C . HIS A 1 104 ? -12.265 -20.455 15.702 1.00 88.56 104 HIS A C 1
ATOM 816 O O . HIS A 1 104 ? -12.182 -20.757 16.890 1.00 88.56 104 HIS A O 1
ATOM 822 N N . ASP A 1 105 ? -11.723 -21.200 14.740 1.00 85.62 105 ASP A N 1
ATOM 823 C CA . ASP A 1 105 ? -10.941 -22.429 14.912 1.00 85.62 105 ASP A CA 1
ATOM 824 C C . ASP A 1 105 ? -9.413 -22.198 14.887 1.00 85.62 105 ASP A C 1
ATOM 826 O O . ASP A 1 105 ? -8.630 -23.140 15.026 1.00 85.62 105 ASP A O 1
ATOM 830 N N . ALA A 1 106 ? -8.967 -20.945 14.747 1.00 89.81 106 ALA A N 1
ATOM 831 C CA . ALA A 1 106 ? -7.554 -20.580 14.698 1.00 89.81 106 ALA A CA 1
ATOM 832 C C . ALA A 1 106 ? -6.830 -20.750 16.048 1.00 89.81 106 ALA A C 1
ATOM 834 O O . ALA A 1 106 ? -7.094 -20.039 17.019 1.00 89.81 106 ALA A O 1
ATOM 835 N N . ASN A 1 107 ? -5.824 -21.626 16.082 1.00 90.38 107 ASN A N 1
ATOM 836 C CA . ASN A 1 107 ? -4.988 -21.885 17.259 1.00 90.38 107 ASN A CA 1
ATOM 837 C C . ASN A 1 107 ? -3.817 -20.882 17.396 1.00 90.38 107 ASN A C 1
ATOM 839 O O . ASN A 1 107 ? -2.652 -21.278 17.366 1.00 90.38 107 ASN A O 1
ATOM 843 N N . ILE A 1 108 ? -4.123 -19.585 17.500 1.00 93.69 108 ILE A N 1
ATOM 844 C CA . ILE A 1 108 ? -3.138 -18.497 17.664 1.00 93.69 108 ILE A CA 1
ATOM 845 C C . ILE A 1 108 ? -2.933 -18.181 19.155 1.00 93.69 108 ILE A C 1
ATOM 847 O O . ILE A 1 108 ? -3.902 -18.027 19.899 1.00 93.69 108 ILE A O 1
ATOM 851 N N . ASP A 1 109 ? -1.678 -18.027 19.595 1.00 96.25 109 ASP A N 1
ATOM 852 C CA . ASP A 1 109 ? -1.370 -17.516 20.940 1.00 96.25 109 ASP A CA 1
ATOM 853 C C . ASP A 1 109 ? -1.483 -15.984 20.971 1.00 96.25 109 ASP A C 1
ATOM 855 O O . ASP A 1 109 ? -0.516 -15.238 20.788 1.00 96.25 109 ASP A O 1
ATOM 859 N N . TRP A 1 110 ? -2.704 -15.514 21.216 1.00 96.50 110 TRP A N 1
ATOM 860 C CA . TRP A 1 110 ? -3.034 -14.093 21.330 1.00 96.50 110 TRP A CA 1
ATOM 861 C C . TRP A 1 110 ? -2.254 -13.367 22.427 1.00 96.50 110 TRP A C 1
ATOM 863 O O . TRP A 1 110 ? -1.974 -12.180 22.279 1.00 96.50 110 TRP A O 1
ATOM 873 N N . LYS A 1 111 ? -1.851 -14.064 23.496 1.00 97.56 111 LYS A N 1
ATOM 874 C CA . LYS A 1 111 ? -1.088 -13.463 24.594 1.00 97.56 111 LYS A CA 1
ATOM 875 C C . LYS A 1 111 ? 0.383 -13.294 24.218 1.00 97.56 111 LYS A C 1
ATOM 877 O O . LYS A 1 111 ? 0.974 -12.258 24.525 1.00 97.56 111 LYS A O 1
ATOM 882 N N . ALA A 1 112 ? 0.971 -14.276 23.535 1.00 98.06 112 ALA A N 1
ATOM 883 C CA . ALA A 1 112 ? 2.298 -14.128 22.944 1.00 98.06 112 ALA A CA 1
ATOM 884 C C . ALA A 1 112 ? 2.314 -13.009 21.891 1.00 98.06 112 ALA A C 1
ATOM 886 O O . ALA A 1 112 ? 3.284 -12.252 21.829 1.00 98.06 112 ALA A O 1
ATOM 887 N N . LEU A 1 113 ? 1.235 -12.859 21.112 1.00 97.94 113 LEU A N 1
ATOM 888 C CA . LEU A 1 113 ? 1.092 -11.765 20.153 1.00 97.94 113 LEU A CA 1
ATOM 889 C C . LEU A 1 113 ? 1.015 -10.399 20.847 1.00 97.94 113 LEU A C 1
ATOM 891 O O . LEU A 1 113 ? 1.796 -9.516 20.513 1.00 97.94 113 LEU A O 1
ATOM 895 N N . GLU A 1 114 ? 0.119 -10.225 21.820 1.00 98.06 114 GLU A N 1
ATOM 896 C CA . GLU A 1 114 ? -0.045 -8.972 22.574 1.00 98.06 114 GLU A CA 1
ATOM 897 C C . GLU A 1 114 ? 1.275 -8.531 23.228 1.00 98.06 114 GLU A C 1
ATOM 899 O O . GLU A 1 114 ? 1.704 -7.387 23.053 1.00 98.06 114 GLU A O 1
ATOM 904 N N . GLN A 1 115 ? 1.974 -9.462 23.890 1.00 98.31 115 GLN A N 1
ATOM 905 C CA . GLN A 1 115 ? 3.299 -9.228 24.470 1.00 98.31 115 GLN A CA 1
ATOM 906 C C . GLN A 1 115 ? 4.320 -8.816 23.398 1.00 98.31 115 GLN A C 1
ATOM 908 O O . GLN A 1 115 ? 5.001 -7.802 23.554 1.00 98.31 115 GLN A O 1
ATOM 913 N N . LEU A 1 116 ? 4.398 -9.560 22.286 1.00 98.31 116 LEU A N 1
ATOM 914 C CA . LEU A 1 116 ? 5.305 -9.249 21.182 1.00 98.31 116 LEU A CA 1
ATOM 915 C C . LEU A 1 116 ? 5.050 -7.842 20.630 1.00 98.31 116 LEU A C 1
ATOM 917 O O . LEU A 1 116 ? 6.007 -7.102 20.415 1.00 98.31 116 LEU A O 1
ATOM 921 N N . LEU A 1 117 ? 3.787 -7.462 20.413 1.00 98.06 117 LEU A N 1
ATOM 922 C CA . LEU A 1 117 ? 3.428 -6.147 19.884 1.00 98.06 117 LEU A CA 1
ATOM 923 C C . LEU A 1 117 ? 3.727 -5.023 20.883 1.00 98.06 117 LEU A C 1
ATOM 925 O O . LEU A 1 117 ? 4.275 -3.998 20.472 1.00 98.06 117 LEU A O 1
ATOM 929 N N . SER A 1 118 ? 3.453 -5.222 22.176 1.00 97.94 118 SER A N 1
ATOM 930 C CA . SER A 1 118 ? 3.825 -4.281 23.243 1.00 97.94 118 SER A CA 1
ATOM 931 C C . SER A 1 118 ? 5.326 -3.962 23.213 1.00 97.94 118 SER A C 1
ATOM 933 O O . SER A 1 118 ? 5.726 -2.793 23.195 1.00 97.94 118 SER A O 1
ATOM 935 N N . ASP A 1 119 ? 6.159 -5.001 23.111 1.00 97.44 119 ASP A N 1
ATOM 936 C CA . ASP A 1 119 ? 7.619 -4.879 23.146 1.00 97.44 119 ASP A CA 1
ATOM 937 C C . ASP A 1 119 ? 8.218 -4.193 21.902 1.00 97.44 119 ASP A C 1
ATOM 939 O O . ASP A 1 119 ? 9.302 -3.612 21.996 1.00 97.44 119 ASP A O 1
ATOM 943 N N . ILE A 1 120 ? 7.558 -4.251 20.732 1.00 97.31 120 ILE A N 1
ATOM 944 C CA . ILE A 1 120 ? 8.189 -3.877 19.446 1.00 97.31 120 ILE A CA 1
ATOM 945 C C . ILE A 1 120 ? 7.462 -2.818 18.613 1.00 97.31 120 ILE A C 1
ATOM 947 O O . ILE A 1 120 ? 8.096 -2.206 17.755 1.00 97.31 120 ILE A O 1
ATOM 951 N N . ALA A 1 121 ? 6.155 -2.604 18.786 1.00 96.50 121 ALA A N 1
ATOM 952 C CA . ALA A 1 121 ? 5.360 -1.837 17.814 1.00 96.50 121 ALA A CA 1
ATOM 953 C C . ALA A 1 121 ? 5.769 -0.356 17.705 1.00 96.50 121 ALA A C 1
ATOM 955 O O . ALA A 1 121 ? 5.529 0.285 16.685 1.00 96.50 121 ALA A O 1
ATOM 956 N N . HIS A 1 122 ? 6.429 0.167 18.738 1.00 96.19 122 HIS A N 1
ATOM 957 C CA . HIS A 1 122 ? 6.964 1.525 18.804 1.00 96.19 122 HIS A CA 1
ATOM 958 C C . HIS A 1 122 ? 8.374 1.676 18.202 1.00 96.19 122 HIS A C 1
ATOM 960 O O . HIS A 1 122 ? 8.859 2.796 18.022 1.00 96.19 122 HIS A O 1
ATOM 966 N N . LEU A 1 123 ? 9.050 0.565 17.886 1.00 96.62 123 LEU A N 1
ATOM 967 C CA . LEU A 1 123 ? 10.393 0.573 17.313 1.00 96.62 123 LEU A CA 1
ATOM 968 C C . LEU A 1 123 ? 10.385 1.089 15.867 1.00 96.62 123 LEU A C 1
ATOM 970 O O . LEU A 1 123 ? 9.365 1.121 15.175 1.00 96.62 123 LEU A O 1
ATOM 974 N N . SER A 1 124 ? 11.559 1.505 15.393 1.00 94.38 124 SER A N 1
ATOM 975 C CA . SER A 1 124 ? 11.731 2.058 14.050 1.00 94.38 124 SER A CA 1
ATOM 976 C C . SER A 1 124 ? 11.553 0.988 12.969 1.00 94.38 124 SER A C 1
ATOM 978 O O . SER A 1 124 ? 12.431 0.151 12.791 1.00 94.38 124 SER A O 1
ATOM 980 N N . HIS A 1 125 ? 10.502 1.093 12.150 1.00 91.12 125 HIS A N 1
ATOM 981 C CA . HIS A 1 125 ? 10.313 0.281 10.934 1.00 91.12 125 HIS A CA 1
ATOM 982 C C . HIS A 1 125 ? 11.443 0.416 9.886 1.00 91.12 125 HIS A C 1
ATOM 984 O O . HIS A 1 125 ? 11.454 -0.313 8.897 1.00 91.12 125 HIS A O 1
ATOM 990 N N . LYS A 1 126 ? 12.376 1.367 10.064 1.00 91.50 126 LYS A N 1
ATOM 991 C CA . LYS A 1 126 ? 13.607 1.480 9.258 1.00 91.50 126 LYS A CA 1
ATOM 992 C C . LYS A 1 126 ? 14.781 0.648 9.794 1.00 91.50 126 LYS A C 1
ATOM 994 O O . LYS A 1 126 ? 15.799 0.558 9.122 1.00 91.50 126 LYS A O 1
ATOM 999 N N . ASP A 1 127 ? 14.664 0.048 10.979 1.00 94.31 127 ASP A N 1
ATOM 1000 C CA . ASP A 1 127 ? 15.596 -0.992 11.424 1.00 94.31 127 ASP A CA 1
ATOM 1001 C C . ASP A 1 127 ? 15.113 -2.336 10.872 1.00 94.31 127 ASP A C 1
ATOM 1003 O O . ASP A 1 127 ? 14.287 -3.030 11.473 1.00 94.31 127 ASP A O 1
ATOM 1007 N N . TRP A 1 128 ? 15.572 -2.675 9.668 1.00 93.94 128 TRP A N 1
ATOM 1008 C CA . TRP A 1 128 ? 15.103 -3.868 8.965 1.00 93.94 128 TRP A CA 1
ATOM 1009 C C . TRP A 1 128 ? 15.642 -5.168 9.573 1.00 93.94 128 TRP A C 1
ATOM 1011 O O . TRP A 1 128 ? 14.949 -6.178 9.512 1.00 93.94 128 TRP A O 1
ATOM 1021 N N . HIS A 1 129 ? 16.786 -5.144 10.268 1.00 94.19 129 HIS A N 1
ATOM 1022 C CA . HIS A 1 129 ? 17.282 -6.312 11.006 1.00 94.19 129 HIS A CA 1
ATOM 1023 C C . HIS A 1 129 ? 16.381 -6.636 12.209 1.00 94.19 129 HIS A C 1
ATOM 1025 O O . HIS A 1 129 ? 15.978 -7.789 12.393 1.00 94.19 129 HIS A O 1
ATOM 1031 N N . VAL A 1 130 ? 16.012 -5.628 13.009 1.00 95.62 130 VAL A N 1
ATOM 1032 C CA . VAL A 1 130 ? 15.085 -5.797 14.143 1.00 95.62 130 VAL A CA 1
ATOM 1033 C C . VAL A 1 130 ? 13.665 -6.093 13.658 1.00 95.62 130 VAL A C 1
ATOM 1035 O O . VAL A 1 130 ? 12.999 -6.967 14.219 1.00 95.62 130 VAL A O 1
ATOM 1038 N N . THR A 1 131 ? 13.205 -5.429 12.595 1.00 95.69 131 THR A N 1
ATOM 1039 C CA . THR A 1 131 ? 11.891 -5.702 11.986 1.00 95.69 131 THR A CA 1
ATOM 1040 C C . THR A 1 131 ? 11.844 -7.125 11.429 1.00 95.69 131 THR A C 1
ATOM 1042 O O . THR A 1 131 ? 10.933 -7.877 11.755 1.00 95.69 131 THR A O 1
ATOM 1045 N N . GLY A 1 132 ? 12.859 -7.551 10.676 1.00 95.38 132 GLY A N 1
ATOM 1046 C CA . GLY A 1 132 ? 12.950 -8.892 10.103 1.00 95.38 132 GLY A CA 1
ATOM 1047 C C . GLY A 1 132 ? 12.952 -9.994 11.159 1.00 95.38 132 GLY A C 1
ATOM 1048 O O . GLY A 1 132 ? 12.177 -10.938 11.026 1.00 95.38 132 GLY A O 1
ATOM 1049 N N . LYS A 1 133 ? 13.736 -9.841 12.235 1.00 96.69 133 LYS A N 1
ATOM 1050 C CA . LYS A 1 133 ? 13.794 -10.807 13.347 1.00 96.69 133 LYS A CA 1
ATOM 1051 C C . LYS A 1 133 ? 12.479 -10.918 14.125 1.00 96.69 133 LYS A C 1
ATOM 1053 O O . LYS A 1 133 ? 12.134 -11.994 14.603 1.00 96.69 133 LYS A O 1
ATOM 1058 N N . ASN A 1 134 ? 11.758 -9.814 14.318 1.00 97.75 134 ASN A N 1
ATOM 1059 C CA . ASN A 1 134 ? 10.472 -9.859 15.018 1.00 97.75 134 ASN A CA 1
ATOM 1060 C C . ASN A 1 134 ? 9.312 -10.258 14.090 1.00 97.75 134 ASN A C 1
ATOM 1062 O O . ASN A 1 134 ? 8.316 -10.792 14.566 1.00 97.75 134 ASN A O 1
ATOM 1066 N N . SER A 1 135 ? 9.464 -10.063 12.779 1.00 96.62 135 SER A N 1
ATOM 1067 C CA . SER A 1 135 ? 8.574 -10.601 11.748 1.00 96.62 135 SER A CA 1
ATOM 1068 C C . SER A 1 135 ? 8.582 -12.138 11.748 1.00 96.62 135 SER A C 1
ATOM 1070 O O . SER A 1 135 ? 7.513 -12.733 11.652 1.00 96.62 135 SER A O 1
ATOM 1072 N N . ASP A 1 136 ? 9.738 -12.778 11.993 1.00 95.19 136 ASP A N 1
ATOM 1073 C CA . ASP A 1 136 ? 9.827 -14.238 12.191 1.00 95.19 136 ASP A CA 1
ATOM 1074 C C . ASP A 1 136 ? 8.986 -14.703 13.391 1.00 95.19 136 ASP A C 1
ATOM 1076 O O . ASP A 1 136 ? 8.101 -15.538 13.233 1.00 95.19 136 ASP A O 1
ATOM 1080 N N . LYS A 1 137 ? 9.168 -14.087 14.570 1.00 96.50 137 LYS A N 1
ATOM 1081 C CA . LYS A 1 137 ? 8.344 -14.376 15.763 1.00 96.50 137 LYS A CA 1
ATOM 1082 C C . LYS A 1 137 ? 6.847 -14.182 15.505 1.00 96.50 137 LYS A C 1
ATOM 1084 O O . LYS A 1 137 ? 6.012 -14.924 16.010 1.00 96.50 137 LYS A O 1
ATOM 1089 N N . MET A 1 138 ? 6.490 -13.151 14.739 1.00 96.06 138 MET A N 1
ATOM 1090 C CA . MET A 1 138 ? 5.096 -12.883 14.399 1.00 96.06 138 MET A CA 1
ATOM 1091 C C . MET A 1 138 ? 4.539 -13.958 13.453 1.00 96.06 138 MET A C 1
ATOM 1093 O O . MET A 1 138 ? 3.376 -14.326 13.578 1.00 96.06 138 MET A O 1
ATOM 1097 N N . ALA A 1 139 ? 5.362 -14.511 12.556 1.00 94.25 139 ALA A N 1
ATOM 1098 C CA . ALA A 1 139 ? 4.995 -15.655 11.724 1.00 94.25 139 ALA A CA 1
ATOM 1099 C C . ALA A 1 139 ? 4.828 -16.944 12.550 1.00 94.25 139 ALA A C 1
ATOM 1101 O O . ALA A 1 139 ? 3.862 -17.670 12.327 1.00 94.25 139 ALA A O 1
ATOM 1102 N N . GLU A 1 140 ? 5.700 -17.196 13.534 1.00 93.88 140 GLU A N 1
ATOM 1103 C CA . GLU A 1 140 ? 5.580 -18.328 14.473 1.00 93.88 140 GLU A CA 1
ATOM 1104 C C . GLU A 1 140 ? 4.234 -18.319 15.223 1.00 93.88 140 GLU A C 1
ATOM 1106 O O . GLU A 1 140 ? 3.639 -19.376 15.430 1.00 93.88 140 GLU A O 1
ATOM 1111 N N . ILE A 1 141 ? 3.731 -17.132 15.586 1.00 95.19 141 ILE A N 1
ATOM 1112 C CA . ILE A 1 141 ? 2.469 -16.959 16.326 1.00 95.19 141 ILE A CA 1
ATOM 1113 C C . ILE A 1 141 ? 1.239 -16.942 15.400 1.00 95.19 141 ILE A C 1
ATOM 1115 O O . ILE A 1 141 ? 0.219 -17.541 15.737 1.00 95.19 141 ILE A O 1
ATOM 1119 N N . LEU A 1 142 ? 1.305 -16.259 14.248 1.00 93.31 142 LEU A N 1
ATOM 1120 C CA . LEU A 1 142 ? 0.154 -16.071 13.347 1.00 93.31 142 LEU A CA 1
ATOM 1121 C C . LEU A 1 142 ? -0.038 -17.197 12.316 1.00 93.31 142 LEU A C 1
ATOM 1123 O O . LEU A 1 142 ? -1.136 -17.327 11.778 1.00 93.31 142 LEU A O 1
ATOM 1127 N N . LEU A 1 143 ? 0.995 -17.995 12.010 1.00 90.75 143 LEU A N 1
ATOM 1128 C CA . LEU A 1 143 ? 0.951 -19.064 10.996 1.00 90.75 143 LEU A CA 1
ATOM 1129 C C . LEU A 1 143 ? 1.242 -20.486 11.549 1.00 90.75 143 LEU A C 1
ATOM 1131 O O . LEU A 1 143 ? 2.004 -21.238 10.920 1.00 90.75 143 LEU A O 1
ATOM 1135 N N . PRO A 1 144 ? 0.636 -20.907 12.682 1.00 80.62 144 PRO A N 1
ATOM 1136 C CA . PRO A 1 144 ? 0.843 -22.237 13.253 1.00 80.62 144 PRO A CA 1
ATOM 1137 C C . PRO A 1 144 ? 0.284 -23.312 12.306 1.00 80.62 144 PRO A C 1
ATOM 1139 O O . PRO A 1 144 ? -0.923 -23.512 12.204 1.00 80.62 144 PRO A O 1
ATOM 1142 N N . GLY A 1 145 ? 1.173 -23.994 11.579 1.00 69.81 145 GLY A N 1
ATOM 1143 C CA . GLY A 1 145 ? 0.805 -24.975 10.545 1.00 69.81 145 GLY A CA 1
ATOM 1144 C C . GLY A 1 145 ? 1.666 -24.944 9.276 1.00 69.81 145 GLY A C 1
ATOM 1145 O O . GLY A 1 145 ? 1.593 -25.874 8.475 1.00 69.81 145 GLY A O 1
ATOM 1146 N N . GLY A 1 146 ? 2.530 -23.935 9.102 1.00 65.94 146 GLY A N 1
ATOM 1147 C CA . GLY A 1 146 ? 3.609 -23.981 8.102 1.00 65.94 146 GLY A CA 1
ATOM 1148 C C . GLY A 1 146 ? 3.420 -23.111 6.856 1.00 65.94 146 GLY A C 1
ATOM 1149 O O . GLY A 1 146 ? 3.645 -23.591 5.738 1.00 65.94 146 GLY A O 1
ATOM 1150 N N . GLY A 1 147 ? 3.076 -21.837 7.063 1.00 78.88 147 GLY A N 1
ATOM 1151 C CA . GLY A 1 147 ? 3.205 -20.775 6.058 1.00 78.88 147 GLY A CA 1
ATOM 1152 C C . GLY A 1 147 ? 1.903 -20.348 5.370 1.00 78.88 147 GLY A C 1
ATOM 1153 O O . GLY A 1 147 ? 0.892 -21.052 5.396 1.00 78.88 147 GLY A O 1
ATOM 1154 N N . LEU A 1 148 ? 1.958 -19.175 4.730 1.00 82.69 148 LEU A N 1
ATOM 1155 C CA . LEU A 1 148 ? 0.816 -18.474 4.121 1.00 82.69 148 LEU A CA 1
ATOM 1156 C C . LEU A 1 148 ? 0.000 -19.359 3.169 1.00 82.69 148 LEU A C 1
ATOM 1158 O O . LEU A 1 148 ? -1.223 -19.402 3.269 1.00 82.69 148 LEU A O 1
ATOM 1162 N N . SER A 1 149 ? 0.680 -20.097 2.289 1.00 72.56 149 SER A N 1
ATOM 1163 C CA . SER A 1 149 ? 0.065 -20.873 1.205 1.00 72.56 149 SER A CA 1
ATOM 1164 C C . SER A 1 149 ? -0.581 -22.196 1.642 1.00 72.56 149 SER A C 1
ATOM 1166 O O . SER A 1 149 ? -1.090 -22.914 0.786 1.00 72.56 149 SER A O 1
ATOM 1168 N N . LYS A 1 150 ? -0.537 -22.564 2.933 1.00 71.88 150 LYS A N 1
ATOM 1169 C CA . LYS A 1 150 ? -1.030 -23.872 3.423 1.00 71.88 150 LYS A CA 1
ATOM 1170 C C . LYS A 1 150 ? -2.222 -23.801 4.374 1.00 71.88 150 LYS A C 1
ATOM 1172 O O . LYS A 1 150 ? -2.838 -24.833 4.622 1.00 71.88 150 LYS A O 1
ATOM 1177 N N . SER A 1 151 ? -2.545 -22.628 4.918 1.00 78.81 151 SER A N 1
ATOM 1178 C CA . SER A 1 151 ? -3.613 -22.481 5.912 1.00 78.81 151 SER A CA 1
ATOM 1179 C C . SER A 1 151 ? -4.813 -21.714 5.356 1.00 78.81 151 SER A C 1
ATOM 1181 O O . SER A 1 151 ? -4.666 -20.650 4.757 1.00 78.81 151 SER A O 1
ATOM 1183 N N . GLN A 1 152 ? -6.025 -22.226 5.581 1.00 83.31 152 GLN A N 1
ATOM 1184 C CA . GLN A 1 152 ? -7.260 -21.484 5.304 1.00 83.31 152 GLN A CA 1
ATOM 1185 C C . GLN A 1 152 ? -7.375 -20.249 6.216 1.00 83.31 152 GLN A C 1
ATOM 1187 O O . GLN A 1 152 ? -7.843 -19.197 5.782 1.00 83.31 152 GLN A O 1
ATOM 1192 N N . THR A 1 153 ? -6.863 -20.348 7.448 1.00 87.69 153 THR A N 1
ATOM 1193 C CA . THR A 1 153 ? -6.810 -19.267 8.438 1.00 87.69 153 THR A CA 1
ATOM 1194 C C . THR A 1 153 ? -6.075 -18.039 7.897 1.00 87.69 153 THR A C 1
ATOM 1196 O O . THR A 1 153 ? -6.620 -16.939 7.945 1.00 87.69 153 THR A O 1
ATOM 1199 N N . SER A 1 154 ? -4.883 -18.211 7.310 1.00 87.50 154 SER A N 1
ATOM 1200 C CA . SER A 1 154 ? -4.099 -17.095 6.758 1.00 87.50 154 SER A CA 1
ATOM 1201 C C . SER A 1 154 ? -4.751 -16.457 5.533 1.00 87.50 154 SER A C 1
ATOM 1203 O O . SER A 1 154 ? -4.756 -15.233 5.424 1.00 87.50 154 SER A O 1
ATOM 1205 N N . HIS A 1 155 ? -5.360 -17.256 4.651 1.00 88.12 155 HIS A N 1
ATOM 1206 C CA . HIS A 1 155 ? -6.084 -16.733 3.487 1.00 88.12 155 HIS A CA 1
ATOM 1207 C C . HIS A 1 155 ? -7.350 -15.948 3.863 1.00 88.12 155 HIS A C 1
ATOM 1209 O O . HIS A 1 155 ? -7.738 -15.063 3.106 1.00 88.12 155 HIS A O 1
ATOM 1215 N N . GLN A 1 156 ? -7.980 -16.233 5.011 1.00 91.44 156 GLN A N 1
ATOM 1216 C CA . GLN A 1 156 ? -9.084 -15.418 5.531 1.00 91.44 156 GLN A CA 1
ATOM 1217 C C . GLN A 1 156 ? -8.568 -14.160 6.250 1.00 91.44 156 GLN A C 1
ATOM 1219 O O . GLN A 1 156 ? -9.018 -13.056 5.951 1.00 91.44 156 GLN A O 1
ATOM 1224 N N . MET A 1 157 ? -7.586 -14.298 7.149 1.00 92.56 157 MET A N 1
ATOM 1225 C CA . MET A 1 157 ? -6.993 -13.167 7.883 1.00 92.56 157 MET A CA 1
ATOM 1226 C C . MET A 1 157 ? -6.383 -12.108 6.963 1.00 92.56 157 MET A C 1
ATOM 1228 O O . MET A 1 157 ? -6.414 -10.923 7.278 1.00 92.56 157 MET A O 1
ATOM 1232 N N . PHE A 1 158 ? -5.822 -12.523 5.829 1.00 93.88 158 PHE A N 1
ATOM 1233 C CA . PHE A 1 158 ? -5.158 -11.637 4.878 1.00 93.88 158 PHE A CA 1
ATOM 1234 C C . PHE A 1 158 ? -5.888 -11.587 3.526 1.00 93.88 158 PHE A C 1
ATOM 1236 O O . PHE A 1 158 ? -5.257 -11.277 2.517 1.00 93.88 158 PHE A O 1
ATOM 1243 N N . GLU A 1 159 ? -7.205 -11.859 3.498 1.00 92.50 159 GLU A N 1
ATOM 1244 C CA . GLU A 1 159 ? -8.009 -12.018 2.269 1.00 92.50 159 GLU A CA 1
ATOM 1245 C C . GLU A 1 159 ? -7.757 -10.894 1.257 1.00 92.50 159 GLU A C 1
ATOM 1247 O O . GLU A 1 159 ? -7.343 -11.170 0.132 1.00 92.50 159 GLU A O 1
ATOM 1252 N N . ARG A 1 160 ? -7.911 -9.626 1.673 1.00 92.81 160 ARG A N 1
ATOM 1253 C CA . ARG A 1 160 ? -7.681 -8.461 0.803 1.00 92.81 160 ARG A CA 1
ATOM 1254 C C . ARG A 1 160 ? -6.246 -8.404 0.275 1.00 92.81 160 ARG A C 1
ATOM 1256 O O . ARG A 1 160 ? -6.031 -8.151 -0.906 1.00 92.81 160 ARG A O 1
ATOM 1263 N N . ILE A 1 161 ? -5.265 -8.640 1.145 1.00 94.44 161 ILE A N 1
ATOM 1264 C CA . ILE A 1 161 ? -3.837 -8.532 0.820 1.00 94.44 161 ILE A CA 1
ATOM 1265 C C . ILE A 1 161 ? -3.443 -9.608 -0.198 1.00 94.44 161 ILE A C 1
ATOM 1267 O O . ILE A 1 161 ? -2.783 -9.304 -1.186 1.00 94.44 161 ILE A O 1
ATOM 1271 N N . MET A 1 162 ? -3.866 -10.856 0.019 1.00 92.56 162 MET A N 1
ATOM 1272 C CA . MET A 1 162 ? -3.517 -11.987 -0.845 1.00 92.56 162 MET A CA 1
ATOM 1273 C C . MET A 1 162 ? -4.312 -11.978 -2.159 1.00 92.56 162 MET A C 1
ATOM 1275 O O . MET A 1 162 ? -3.761 -12.324 -3.202 1.00 92.56 162 MET A O 1
ATOM 1279 N N . HIS A 1 163 ? -5.579 -11.551 -2.136 1.00 90.12 163 HIS A N 1
ATOM 1280 C CA . HIS A 1 163 ? -6.439 -11.523 -3.320 1.00 90.12 163 HIS A CA 1
ATOM 1281 C C . HIS A 1 163 ? -6.181 -10.307 -4.221 1.00 90.12 163 HIS A C 1
ATOM 1283 O O . HIS A 1 163 ? -5.844 -10.492 -5.388 1.00 90.12 163 HIS A O 1
ATOM 1289 N N . GLU A 1 164 ? -6.266 -9.075 -3.700 1.00 89.62 164 GLU A N 1
ATOM 1290 C CA . GLU A 1 164 ? -6.006 -7.863 -4.503 1.00 89.62 164 GLU A CA 1
ATOM 1291 C C . GLU A 1 164 ? -4.518 -7.702 -4.849 1.00 89.62 164 GLU A C 1
ATOM 1293 O O . GLU A 1 164 ? -4.172 -7.053 -5.835 1.00 89.62 164 GLU A O 1
ATOM 1298 N N . GLY A 1 165 ? -3.638 -8.326 -4.059 1.00 92.50 165 GLY A N 1
ATOM 1299 C CA . GLY A 1 165 ? -2.221 -8.469 -4.368 1.00 92.50 165 GLY A CA 1
ATOM 1300 C C . GLY A 1 165 ? -1.889 -9.631 -5.310 1.00 92.50 165 GLY A C 1
ATOM 1301 O O . GLY A 1 165 ? -0.716 -9.799 -5.601 1.00 92.50 165 GLY A O 1
ATOM 1302 N N . ASN A 1 166 ? -2.850 -10.442 -5.773 1.00 93.75 166 ASN A N 1
ATOM 1303 C CA . ASN A 1 166 ? -2.639 -11.580 -6.687 1.00 93.75 166 ASN A CA 1
ATOM 1304 C C . ASN A 1 166 ? -1.573 -12.618 -6.235 1.00 93.75 166 ASN A C 1
ATOM 1306 O O . ASN A 1 166 ? -0.762 -13.104 -7.027 1.00 93.75 166 ASN A O 1
ATOM 1310 N N . TRP A 1 167 ? -1.585 -13.003 -4.955 1.00 94.06 167 TRP A N 1
ATOM 1311 C CA . TRP A 1 167 ? -0.701 -14.048 -4.406 1.00 94.06 167 TRP A CA 1
ATOM 1312 C C . TRP A 1 167 ? -0.846 -15.387 -5.152 1.00 94.06 167 TRP A C 1
ATOM 1314 O O . TRP A 1 167 ? 0.145 -16.001 -5.551 1.00 94.06 167 TRP A O 1
ATOM 1324 N N . ASP A 1 168 ? -2.090 -15.806 -5.393 1.00 92.12 168 ASP A N 1
ATOM 1325 C CA . ASP A 1 168 ? -2.416 -17.104 -5.992 1.00 92.12 168 ASP A CA 1
ATOM 1326 C C . ASP A 1 168 ? -1.940 -17.199 -7.459 1.00 92.12 168 ASP A C 1
ATOM 1328 O O . ASP A 1 168 ? -1.361 -18.209 -7.867 1.00 92.12 168 ASP A O 1
ATOM 1332 N N . GLY A 1 169 ? -2.108 -16.127 -8.246 1.00 93.94 169 GLY A N 1
ATOM 1333 C CA . GLY A 1 169 ? -1.621 -16.053 -9.629 1.00 93.94 169 GLY A CA 1
ATOM 1334 C C . GLY A 1 169 ? -0.095 -15.972 -9.725 1.00 93.94 169 GLY A C 1
ATOM 1335 O O . GLY A 1 169 ? 0.505 -16.601 -10.599 1.00 93.94 169 GLY A O 1
ATOM 1336 N N . ALA A 1 170 ? 0.552 -15.280 -8.783 1.00 96.00 170 ALA A N 1
ATOM 1337 C CA . ALA A 1 170 ? 2.008 -15.239 -8.691 1.00 96.00 170 ALA A CA 1
ATOM 1338 C C . ALA A 1 170 ? 2.609 -16.629 -8.392 1.00 96.00 170 ALA A C 1
ATOM 1340 O O . ALA A 1 170 ? 3.614 -17.002 -9.004 1.00 96.00 170 ALA A O 1
ATOM 1341 N N . ILE A 1 171 ? 1.969 -17.431 -7.526 1.00 95.00 171 ILE A N 1
ATOM 1342 C CA . ILE A 1 171 ? 2.349 -18.837 -7.285 1.00 95.00 171 ILE A CA 1
ATOM 1343 C C . ILE A 1 171 ? 2.191 -19.681 -8.553 1.00 95.00 171 ILE A C 1
ATOM 1345 O O . ILE A 1 171 ? 3.132 -20.386 -8.923 1.00 95.00 171 ILE A O 1
ATOM 1349 N N . ALA A 1 172 ? 1.052 -19.586 -9.245 1.00 95.06 172 ALA A N 1
ATOM 1350 C CA . ALA A 1 172 ? 0.821 -20.334 -10.483 1.00 95.06 172 ALA A CA 1
ATOM 1351 C C . ALA A 1 172 ? 1.864 -19.995 -11.569 1.00 95.06 172 ALA A C 1
ATOM 1353 O O . ALA A 1 172 ? 2.372 -20.886 -12.254 1.00 95.06 172 ALA A O 1
ATOM 1354 N N . HIS A 1 173 ? 2.260 -18.722 -11.681 1.00 95.25 173 HIS A N 1
ATOM 1355 C CA . HIS A 1 173 ? 3.360 -18.320 -12.556 1.00 95.25 173 HIS A CA 1
ATOM 1356 C C . HIS A 1 173 ? 4.698 -18.941 -12.126 1.00 95.25 173 HIS A C 1
ATOM 1358 O O . HIS A 1 173 ? 5.363 -19.566 -12.953 1.00 95.25 173 HIS A O 1
ATOM 1364 N N . ALA A 1 174 ? 5.083 -18.833 -10.850 1.00 94.44 174 ALA A N 1
ATOM 1365 C CA . ALA A 1 174 ? 6.352 -19.375 -10.353 1.00 94.44 174 ALA A CA 1
ATOM 1366 C C . ALA A 1 174 ? 6.458 -20.904 -10.485 1.00 94.44 174 ALA A C 1
ATOM 1368 O O . ALA A 1 174 ? 7.559 -21.417 -10.693 1.00 94.44 174 ALA A O 1
ATOM 1369 N N . GLN A 1 175 ? 5.333 -21.622 -10.406 1.00 92.94 175 GLN A N 1
ATOM 1370 C CA . GLN A 1 175 ? 5.243 -23.047 -10.738 1.00 92.94 175 GLN A CA 1
ATOM 1371 C C . GLN A 1 175 ? 5.502 -23.271 -12.234 1.00 92.94 175 GLN A C 1
ATOM 1373 O O . GLN A 1 175 ? 6.462 -23.954 -12.577 1.00 92.94 175 GLN A O 1
ATOM 1378 N N . SER A 1 176 ? 4.780 -22.577 -13.124 1.00 91.62 176 SER A N 1
ATOM 1379 C CA . SER A 1 176 ? 4.987 -22.704 -14.579 1.00 91.62 176 SER A CA 1
ATOM 1380 C C . SER A 1 176 ? 6.415 -22.359 -15.044 1.00 91.62 176 SER A C 1
ATOM 1382 O O . SER A 1 176 ? 6.895 -22.891 -16.043 1.00 91.62 176 SER A O 1
ATOM 1384 N N . VAL A 1 177 ? 7.123 -21.485 -14.317 1.00 89.31 177 VAL A N 1
ATOM 1385 C CA . VAL A 1 177 ? 8.538 -21.159 -14.563 1.00 89.31 177 VAL A CA 1
ATOM 1386 C C . VAL A 1 177 ? 9.478 -22.253 -14.043 1.00 89.31 177 VAL A C 1
ATOM 1388 O O . VAL A 1 177 ? 10.536 -22.458 -14.630 1.00 89.31 177 VAL A O 1
ATOM 1391 N N . GLN A 1 178 ? 9.120 -22.971 -12.975 1.00 86.19 178 GLN A N 1
ATOM 1392 C CA . GLN A 1 178 ? 9.870 -24.144 -12.508 1.00 86.19 178 GLN A CA 1
ATOM 1393 C C . GLN A 1 178 ? 9.689 -25.335 -13.457 1.00 86.19 178 GLN A C 1
ATOM 1395 O O . GLN A 1 178 ? 10.681 -25.975 -13.800 1.00 86.19 178 GLN A O 1
ATOM 1400 N N . ASP A 1 179 ? 8.478 -25.559 -13.970 1.00 84.81 179 ASP A N 1
ATOM 1401 C CA . ASP A 1 179 ? 8.207 -26.592 -14.977 1.00 84.81 179 ASP A CA 1
ATOM 1402 C C . ASP A 1 179 ? 9.055 -26.344 -16.241 1.00 84.81 179 ASP A C 1
ATOM 1404 O O . ASP A 1 179 ? 9.878 -27.185 -16.610 1.00 84.81 179 ASP A O 1
ATOM 1408 N N . LYS A 1 180 ? 8.995 -25.120 -16.801 1.00 82.06 180 LYS A N 1
ATOM 1409 C CA . LYS A 1 180 ? 9.836 -24.657 -17.930 1.00 82.06 180 LYS A CA 1
ATOM 1410 C C . LYS A 1 180 ? 11.359 -24.700 -17.672 1.00 82.06 180 LYS A C 1
ATOM 1412 O O . LYS A 1 180 ? 12.123 -24.531 -18.621 1.00 82.06 180 LYS A O 1
ATOM 1417 N N . LYS A 1 181 ? 11.825 -24.850 -16.423 1.00 77.25 181 LYS A N 1
ATOM 1418 C CA . LYS A 1 181 ? 13.252 -25.068 -16.086 1.00 77.25 181 LYS A CA 1
ATOM 1419 C C . LYS A 1 181 ? 13.641 -26.544 -16.074 1.00 77.25 181 LYS A C 1
ATOM 1421 O O . LYS A 1 181 ? 14.825 -26.842 -16.189 1.00 77.25 181 LYS A O 1
ATOM 1426 N N . SER A 1 182 ? 12.678 -27.444 -15.877 1.00 69.69 182 SER A N 1
ATOM 1427 C CA . SER A 1 182 ? 12.920 -28.891 -15.886 1.00 69.69 182 SER A CA 1
ATOM 1428 C C . SER A 1 182 ? 13.031 -29.462 -17.305 1.00 69.69 182 SER A C 1
ATOM 1430 O O . SER A 1 182 ? 13.707 -30.468 -17.506 1.00 69.69 182 SER A O 1
ATOM 1432 N N . ASP A 1 183 ? 12.457 -28.772 -18.296 1.00 70.56 183 ASP A N 1
ATOM 1433 C CA . ASP A 1 183 ? 12.663 -29.050 -19.716 1.00 70.56 183 ASP A CA 1
ATOM 1434 C C . ASP A 1 183 ? 14.081 -28.632 -20.164 1.00 70.56 183 ASP A C 1
ATOM 1436 O O . ASP A 1 183 ? 14.380 -27.445 -20.323 1.00 70.56 183 ASP A O 1
ATOM 1440 N N . GLU A 1 184 ? 14.948 -29.612 -20.451 1.00 55.25 184 GLU A N 1
ATOM 1441 C CA . GLU A 1 184 ? 16.378 -29.444 -20.804 1.00 55.25 184 GLU A CA 1
ATOM 1442 C C . GLU A 1 184 ? 16.670 -28.598 -22.072 1.00 55.25 184 GLU A C 1
ATOM 1444 O O . GLU A 1 184 ? 17.825 -28.436 -22.464 1.00 55.25 184 GLU A O 1
ATOM 1449 N N . GLN A 1 185 ? 15.646 -28.061 -22.742 1.00 52.12 185 GLN A N 1
ATOM 1450 C CA . GLN A 1 185 ? 15.757 -27.262 -23.973 1.00 52.12 185 GLN A CA 1
ATOM 1451 C C . GLN A 1 185 ? 15.539 -25.753 -23.748 1.00 52.12 185 GLN A C 1
ATOM 1453 O O . GLN A 1 185 ? 15.583 -24.964 -24.696 1.00 52.12 185 GLN A O 1
ATOM 1458 N N . SER A 1 186 ? 15.316 -25.332 -22.501 1.00 55.38 186 SER A N 1
ATOM 1459 C CA . SER A 1 186 ? 15.047 -23.940 -22.133 1.00 55.38 186 SER A CA 1
ATOM 1460 C C . SER A 1 186 ? 16.311 -23.063 -22.142 1.00 55.38 186 SER A C 1
ATOM 1462 O O . SER A 1 186 ? 16.892 -22.749 -21.105 1.00 55.38 186 SER A O 1
ATOM 1464 N N . ASN A 1 187 ? 16.711 -22.583 -23.325 1.00 55.06 187 ASN A N 1
ATOM 1465 C CA . ASN A 1 187 ? 17.760 -21.558 -23.510 1.00 55.06 187 ASN A CA 1
ATOM 1466 C C . ASN A 1 187 ? 17.348 -20.148 -23.003 1.00 55.06 187 ASN A C 1
ATOM 1468 O O . ASN A 1 187 ? 17.846 -19.127 -23.483 1.00 55.06 187 ASN A O 1
ATOM 1472 N N . CYS A 1 188 ? 16.411 -20.051 -22.058 1.00 56.12 188 CYS A N 1
ATOM 1473 C CA . CYS A 1 188 ? 15.942 -18.787 -21.502 1.00 56.12 188 CYS A CA 1
ATOM 1474 C C . CYS A 1 188 ? 16.966 -18.226 -20.502 1.00 56.12 188 CYS A C 1
ATOM 1476 O O . CYS A 1 188 ? 16.930 -18.556 -19.320 1.00 56.12 188 CYS A O 1
ATOM 1478 N N . ILE A 1 189 ? 17.843 -17.339 -20.992 1.00 58.81 189 ILE A N 1
ATOM 1479 C CA . ILE A 1 189 ? 19.004 -16.758 -20.281 1.00 58.81 189 ILE A CA 1
ATOM 1480 C C . ILE A 1 189 ? 18.674 -16.238 -18.869 1.00 58.81 189 ILE A C 1
ATOM 1482 O O . ILE A 1 189 ? 19.530 -16.277 -17.988 1.00 58.81 189 ILE A O 1
ATOM 1486 N N . ASN A 1 190 ? 17.444 -15.777 -18.620 1.00 65.75 190 ASN A N 1
ATOM 1487 C CA . ASN A 1 190 ? 17.024 -15.336 -17.297 1.00 65.75 190 ASN A CA 1
ATOM 1488 C C . ASN A 1 190 ? 15.608 -15.819 -16.938 1.00 65.75 190 ASN A C 1
ATOM 1490 O O . ASN A 1 190 ? 14.616 -15.398 -17.533 1.00 65.75 190 ASN A O 1
ATOM 1494 N N . MET A 1 191 ? 15.529 -16.683 -15.923 1.00 77.94 191 MET A N 1
ATOM 1495 C CA . MET A 1 191 ? 14.288 -17.178 -15.315 1.00 77.94 191 MET A CA 1
ATOM 1496 C C . MET A 1 191 ? 14.293 -16.992 -13.785 1.00 77.94 191 MET A C 1
ATOM 1498 O O . MET A 1 191 ? 13.735 -17.805 -13.040 1.00 77.94 191 MET A O 1
ATOM 1502 N N . ASN A 1 192 ? 14.978 -15.961 -13.291 1.00 88.81 192 ASN A N 1
ATOM 1503 C CA . ASN A 1 192 ? 14.937 -15.579 -11.881 1.00 88.81 192 ASN A CA 1
ATOM 1504 C C . ASN A 1 192 ? 13.672 -14.751 -11.576 1.00 88.81 192 ASN A C 1
ATOM 1506 O O . ASN A 1 192 ? 13.236 -13.978 -12.434 1.00 88.81 192 ASN A O 1
ATOM 1510 N N . PRO A 1 193 ? 13.075 -14.887 -10.377 1.00 94.69 193 PRO A N 1
ATOM 1511 C CA . PRO A 1 193 ? 11.915 -14.091 -9.992 1.00 94.69 193 PRO A CA 1
ATOM 1512 C C . PRO A 1 193 ? 12.281 -12.615 -9.814 1.00 94.69 193 PRO A C 1
ATOM 1514 O O . PRO A 1 193 ? 13.433 -12.272 -9.545 1.00 94.69 193 PRO A O 1
ATOM 1517 N N . TRP A 1 194 ? 11.295 -11.734 -9.953 1.00 96.62 194 TRP A N 1
ATOM 1518 C CA . TRP A 1 194 ? 11.484 -10.285 -9.922 1.00 96.62 194 TRP A CA 1
ATOM 1519 C C . TRP A 1 194 ? 11.161 -9.661 -8.563 1.00 96.62 194 TRP A C 1
ATOM 1521 O O . TRP A 1 194 ? 10.148 -9.982 -7.946 1.00 96.62 194 TRP A O 1
ATOM 1531 N N . ALA A 1 195 ? 12.009 -8.731 -8.129 1.00 97.25 195 ALA A N 1
ATOM 1532 C CA . ALA A 1 195 ? 11.806 -7.839 -6.996 1.00 97.25 195 ALA A CA 1
ATOM 1533 C C . ALA A 1 195 ? 11.619 -6.419 -7.548 1.00 97.25 195 ALA A C 1
ATOM 1535 O O . ALA A 1 195 ? 12.575 -5.792 -8.011 1.00 97.25 195 ALA A O 1
ATOM 1536 N N . VAL A 1 196 ? 10.377 -5.936 -7.564 1.00 97.50 196 VAL A N 1
ATOM 1537 C CA . VAL A 1 196 ? 9.997 -4.700 -8.262 1.00 97.50 196 VAL A CA 1
ATOM 1538 C C . VAL A 1 196 ? 9.691 -3.584 -7.270 1.00 97.50 196 VAL A C 1
ATOM 1540 O O . VAL A 1 196 ? 8.768 -3.688 -6.462 1.00 97.50 196 VAL A O 1
ATOM 1543 N N . LEU A 1 197 ? 10.419 -2.476 -7.369 1.00 96.38 197 LEU A N 1
ATOM 1544 C CA . LEU A 1 197 ? 10.115 -1.242 -6.655 1.00 96.38 197 LEU A CA 1
ATOM 1545 C C . LEU A 1 197 ? 9.263 -0.331 -7.547 1.00 96.38 197 LEU A C 1
ATOM 1547 O O . LEU A 1 197 ? 9.716 0.107 -8.603 1.00 96.38 197 LEU A O 1
ATOM 1551 N N . VAL A 1 198 ? 8.041 -0.021 -7.115 1.00 96.06 198 VAL A N 1
ATOM 1552 C CA . VAL A 1 198 ? 7.090 0.816 -7.861 1.00 96.06 198 VAL A CA 1
ATOM 1553 C C . VAL A 1 198 ? 7.082 2.228 -7.271 1.00 96.06 198 VAL A C 1
ATOM 1555 O O . VAL A 1 198 ? 6.604 2.425 -6.153 1.00 96.06 198 VAL A O 1
ATOM 1558 N N . THR A 1 199 ? 7.605 3.211 -8.010 1.00 94.62 199 THR A N 1
ATOM 1559 C CA . THR A 1 199 ? 7.758 4.612 -7.563 1.00 94.62 199 THR A CA 1
ATOM 1560 C C . THR A 1 199 ? 6.919 5.600 -8.384 1.00 94.62 199 THR A C 1
ATOM 1562 O O . THR A 1 199 ? 6.430 5.277 -9.468 1.00 94.62 199 THR A O 1
ATOM 1565 N N . GLY A 1 200 ? 6.744 6.816 -7.858 1.00 91.19 200 GLY A N 1
ATOM 1566 C CA . GLY A 1 200 ? 5.905 7.878 -8.425 1.00 91.19 200 GLY A CA 1
ATOM 1567 C C . GLY A 1 200 ? 4.755 8.265 -7.487 1.00 91.19 200 GLY A C 1
ATOM 1568 O O . GLY A 1 200 ? 4.463 7.568 -6.508 1.00 91.19 200 GLY A O 1
ATOM 1569 N N . VAL A 1 201 ? 4.090 9.389 -7.761 1.00 89.50 201 VAL A N 1
ATOM 1570 C CA . VAL A 1 201 ? 3.113 9.983 -6.828 1.00 89.50 201 VAL A CA 1
ATOM 1571 C C . VAL A 1 201 ? 1.788 9.202 -6.724 1.00 89.50 201 VAL A C 1
ATOM 1573 O O . VAL A 1 201 ? 1.540 8.221 -7.431 1.00 89.50 201 VAL A O 1
ATOM 1576 N N . ASN A 1 202 ? 0.913 9.617 -5.805 1.00 86.31 202 ASN A N 1
ATOM 1577 C CA . ASN A 1 202 ? -0.438 9.063 -5.678 1.00 86.31 202 ASN A CA 1
ATOM 1578 C C . ASN A 1 202 ? -1.378 9.669 -6.733 1.00 86.31 202 ASN A C 1
ATOM 1580 O O . ASN A 1 202 ? -1.255 10.838 -7.075 1.00 86.31 202 ASN A O 1
ATOM 1584 N N . GLY A 1 203 ? -2.342 8.886 -7.229 1.00 85.00 203 GLY A N 1
ATOM 1585 C CA . GLY A 1 203 ? -3.348 9.339 -8.206 1.00 85.00 203 GLY A CA 1
ATOM 1586 C C . GLY A 1 203 ? -2.995 9.080 -9.677 1.00 85.00 203 GLY A C 1
ATOM 1587 O O . GLY A 1 203 ? -3.889 9.047 -10.513 1.00 85.00 203 GLY A O 1
ATOM 1588 N N . ILE A 1 204 ? -1.733 8.778 -10.005 1.00 88.56 204 ILE A N 1
ATOM 1589 C CA . ILE A 1 204 ? -1.264 8.530 -11.389 1.00 88.56 204 ILE A CA 1
ATOM 1590 C C . ILE A 1 204 ? -1.512 7.094 -11.892 1.00 88.56 204 ILE A C 1
ATOM 1592 O O . ILE A 1 204 ? -0.839 6.616 -12.797 1.00 88.56 204 ILE A O 1
ATOM 1596 N N . ARG A 1 205 ? -2.472 6.377 -11.293 1.00 83.12 205 ARG A N 1
ATOM 1597 C CA . ARG A 1 205 ? -2.888 5.015 -11.687 1.00 83.12 205 ARG A CA 1
ATOM 1598 C C . ARG A 1 205 ? -1.801 3.918 -11.644 1.00 83.12 205 ARG A C 1
ATOM 1600 O O . ARG A 1 205 ? -2.036 2.865 -12.221 1.00 83.12 205 ARG A O 1
ATOM 1607 N N . LYS A 1 206 ? -0.678 4.089 -10.921 1.00 89.44 206 LYS A N 1
ATOM 1608 C CA . LYS A 1 206 ? 0.436 3.104 -10.820 1.00 89.44 206 LYS A CA 1
ATOM 1609 C C . LYS A 1 206 ? -0.034 1.645 -10.684 1.00 89.44 206 LYS A C 1
ATOM 1611 O O . LYS A 1 206 ? 0.287 0.808 -11.522 1.00 89.44 206 LYS A O 1
ATOM 1616 N N . THR A 1 207 ? -0.856 1.375 -9.668 1.00 85.31 207 THR A N 1
ATOM 1617 C CA . THR A 1 207 ? -1.459 0.064 -9.382 1.00 85.31 207 THR A CA 1
ATOM 1618 C C . THR A 1 207 ? -2.335 -0.433 -10.531 1.00 85.31 207 THR A C 1
ATOM 1620 O O . THR A 1 207 ? -2.269 -1.597 -10.901 1.00 85.31 207 THR A O 1
ATOM 1623 N N . THR A 1 208 ? -3.129 0.444 -11.151 1.00 88.38 208 THR A N 1
ATOM 1624 C CA . THR A 1 208 ? -3.950 0.086 -12.316 1.00 88.38 208 THR A CA 1
ATOM 1625 C C . THR A 1 208 ? -3.076 -0.285 -13.513 1.00 88.38 208 THR A C 1
ATOM 1627 O O . THR A 1 208 ? -3.387 -1.262 -14.185 1.00 88.38 208 THR A O 1
ATOM 1630 N N . SER A 1 209 ? -1.985 0.451 -13.761 1.00 92.00 209 SER A N 1
ATOM 1631 C CA . SER A 1 209 ? -1.081 0.248 -14.902 1.00 92.00 209 SER A CA 1
ATOM 1632 C C . SER A 1 209 ? -0.494 -1.158 -14.946 1.00 92.00 209 SER A C 1
ATOM 1634 O O . SER A 1 209 ? -0.504 -1.771 -16.009 1.00 92.00 209 SER A O 1
ATOM 1636 N N . ILE A 1 210 ? -0.017 -1.690 -13.812 1.00 93.25 210 ILE A N 1
ATOM 1637 C CA . ILE A 1 210 ? 0.629 -3.014 -13.782 1.00 93.25 210 ILE A CA 1
ATOM 1638 C C . ILE A 1 210 ? -0.329 -4.160 -14.154 1.00 93.25 210 ILE A C 1
ATOM 1640 O O . ILE A 1 210 ? 0.123 -5.180 -14.670 1.00 93.25 210 ILE A O 1
ATOM 1644 N N . TYR A 1 211 ? -1.637 -3.982 -13.936 1.00 91.50 211 TYR A N 1
ATOM 1645 C CA . TYR A 1 211 ? -2.701 -4.943 -14.259 1.00 91.50 211 TYR A CA 1
ATOM 1646 C C . TYR A 1 211 ? -3.291 -4.759 -15.673 1.00 91.50 211 TYR A C 1
ATOM 1648 O O . TYR A 1 211 ? -4.293 -5.390 -16.006 1.00 91.50 211 TYR A O 1
ATOM 1656 N N . GLN A 1 212 ? -2.738 -3.879 -16.517 1.00 93.06 212 GLN A N 1
ATOM 1657 C CA . GLN A 1 212 ? -3.244 -3.690 -17.881 1.00 93.06 212 GLN A CA 1
ATOM 1658 C C . GLN A 1 212 ? -2.633 -4.719 -18.855 1.00 93.06 212 GLN A C 1
ATOM 1660 O O . GLN A 1 212 ? -1.418 -4.921 -18.829 1.00 93.06 212 GLN A O 1
ATOM 1665 N N . PRO A 1 213 ? -3.402 -5.293 -19.807 1.00 93.19 213 PRO A N 1
ATOM 1666 C CA . PRO A 1 213 ? -2.892 -6.290 -20.766 1.00 93.19 213 PRO A CA 1
ATOM 1667 C C . PRO A 1 213 ? -1.757 -5.817 -21.696 1.00 93.19 213 PRO A C 1
ATOM 1669 O O . PRO A 1 213 ? -1.153 -6.616 -22.413 1.00 93.19 213 PRO A O 1
ATOM 1672 N N . TRP A 1 214 ? -1.469 -4.512 -21.731 1.00 94.81 214 TRP A N 1
ATOM 1673 C CA . TRP A 1 214 ? -0.328 -3.938 -22.445 1.00 94.81 214 TRP A CA 1
ATOM 1674 C C . TRP A 1 214 ? 0.926 -3.753 -21.575 1.00 94.81 214 TRP A C 1
ATOM 1676 O O . TRP A 1 214 ? 1.976 -3.415 -22.122 1.00 94.81 214 TRP A O 1
ATOM 1686 N N . PHE A 1 215 ? 0.867 -3.979 -20.256 1.00 96.69 215 PHE A N 1
ATOM 1687 C CA . PHE A 1 215 ? 1.913 -3.552 -19.318 1.00 96.69 215 PHE A CA 1
ATOM 1688 C C . PHE A 1 215 ? 3.301 -4.106 -19.648 1.00 96.69 215 PHE A C 1
ATOM 1690 O O . PHE A 1 215 ? 4.243 -3.327 -19.793 1.00 96.69 215 PHE A O 1
ATOM 1697 N N . SER A 1 216 ? 3.427 -5.418 -19.883 1.00 96.81 216 SER A N 1
ATOM 1698 C CA . SER A 1 216 ? 4.710 -6.029 -20.265 1.00 96.81 216 SER A CA 1
ATOM 1699 C C . SER A 1 216 ? 5.309 -5.427 -21.546 1.00 96.81 216 SER A C 1
ATOM 1701 O O . SER A 1 216 ? 6.523 -5.474 -21.713 1.00 96.81 216 SER A O 1
ATOM 1703 N N . LYS A 1 217 ? 4.501 -4.841 -22.447 1.00 97.25 217 LYS A N 1
ATOM 1704 C CA . LYS A 1 217 ? 4.982 -4.183 -23.678 1.00 97.25 217 LYS A CA 1
ATOM 1705 C C . LYS A 1 217 ? 5.568 -2.803 -23.379 1.00 97.25 217 LYS A C 1
ATOM 1707 O O . LYS A 1 217 ? 6.686 -2.525 -23.796 1.00 97.25 217 LYS A O 1
ATOM 1712 N N . VAL A 1 218 ? 4.859 -1.985 -22.595 1.00 97.56 218 VAL A N 1
ATOM 1713 C CA . VAL A 1 218 ? 5.368 -0.686 -22.112 1.00 97.56 218 VAL A CA 1
ATOM 1714 C C . VAL A 1 218 ? 6.640 -0.888 -21.291 1.00 97.56 218 VAL A C 1
ATOM 1716 O O . VAL A 1 218 ? 7.622 -0.184 -21.502 1.00 97.56 218 VAL A O 1
ATOM 1719 N N . LEU A 1 219 ? 6.661 -1.896 -20.413 1.00 97.88 219 LEU A N 1
ATOM 1720 C CA . LEU A 1 219 ? 7.855 -2.260 -19.655 1.00 97.88 219 LEU A CA 1
ATOM 1721 C C . LEU A 1 219 ? 9.010 -2.661 -20.582 1.00 97.88 219 LEU A C 1
ATOM 1723 O O . LEU A 1 219 ? 10.085 -2.091 -20.458 1.00 97.88 219 LEU A O 1
ATOM 1727 N N . LYS A 1 220 ? 8.785 -3.560 -21.551 1.00 96.69 220 LYS A N 1
ATOM 1728 C CA . LYS A 1 220 ? 9.787 -3.972 -22.555 1.00 96.69 220 LYS A CA 1
ATOM 1729 C C . LYS A 1 220 ? 10.376 -2.790 -23.338 1.00 96.69 220 LYS A C 1
ATOM 1731 O O . LYS A 1 220 ? 11.570 -2.801 -23.611 1.00 96.69 220 LYS A O 1
ATOM 1736 N N . GLU A 1 221 ? 9.565 -1.791 -23.696 1.00 97.25 221 GLU A N 1
ATOM 1737 C CA . GLU A 1 221 ? 10.027 -0.576 -24.388 1.00 97.25 221 GLU A CA 1
ATOM 1738 C C . GLU A 1 221 ? 10.810 0.385 -23.471 1.00 97.25 221 GLU A C 1
ATOM 1740 O O . GLU A 1 221 ? 11.715 1.067 -23.945 1.00 97.25 221 GLU A O 1
ATOM 1745 N N . ALA A 1 222 ? 10.484 0.445 -22.176 1.00 97.44 222 ALA A N 1
ATOM 1746 C CA . ALA A 1 222 ? 11.122 1.336 -21.200 1.00 97.44 222 ALA A CA 1
ATOM 1747 C C . ALA A 1 222 ? 12.364 0.738 -20.505 1.00 97.44 222 ALA A C 1
ATOM 1749 O O . ALA A 1 222 ? 13.033 1.438 -19.746 1.00 97.44 222 ALA A O 1
ATOM 1750 N N . LEU A 1 223 ? 12.641 -0.557 -20.692 1.00 96.44 223 LEU A N 1
ATOM 1751 C CA . LEU A 1 223 ? 13.594 -1.303 -19.871 1.00 96.44 223 LEU A CA 1
ATOM 1752 C C . LEU A 1 223 ? 15.058 -0.998 -20.225 1.00 96.44 223 LEU A C 1
ATOM 1754 O O . LEU A 1 223 ? 15.535 -1.302 -21.317 1.00 96.44 223 LEU A O 1
ATOM 1758 N N . ILE A 1 224 ? 15.788 -0.485 -19.241 1.00 93.88 224 ILE A N 1
ATOM 1759 C CA . ILE A 1 224 ? 17.243 -0.331 -19.219 1.00 93.88 224 ILE A CA 1
ATOM 1760 C C . ILE A 1 224 ? 17.816 -1.490 -18.392 1.00 93.88 224 ILE A C 1
ATOM 1762 O O . ILE A 1 224 ? 17.349 -1.743 -17.279 1.00 93.88 224 ILE A O 1
ATOM 1766 N N . ALA A 1 225 ? 18.811 -2.199 -18.928 1.00 91.44 225 ALA A N 1
ATOM 1767 C CA . ALA A 1 225 ? 19.534 -3.250 -18.208 1.00 91.44 225 ALA A CA 1
ATOM 1768 C C . ALA A 1 225 ? 20.700 -2.669 -17.379 1.00 91.44 225 ALA A C 1
ATOM 1770 O O . ALA A 1 225 ? 21.265 -1.644 -17.772 1.00 91.44 225 ALA A O 1
ATOM 1771 N N . PRO A 1 226 ? 21.082 -3.303 -16.254 1.00 88.62 226 PRO A N 1
ATOM 1772 C CA . PRO A 1 226 ? 22.224 -2.870 -15.455 1.00 88.62 226 PRO A CA 1
ATOM 1773 C C . PRO A 1 226 ? 23.543 -3.041 -16.216 1.00 88.62 226 PRO A C 1
ATOM 1775 O O . PRO A 1 226 ? 23.786 -4.072 -16.841 1.00 88.62 226 PRO A O 1
ATOM 1778 N N . THR A 1 227 ? 24.424 -2.047 -16.122 1.00 76.44 227 THR A N 1
ATOM 1779 C CA . THR A 1 227 ? 25.719 -2.018 -16.828 1.00 76.44 227 THR A CA 1
ATOM 1780 C C . THR A 1 227 ? 26.822 -2.824 -16.139 1.00 76.44 227 THR A C 1
ATOM 1782 O O . THR A 1 227 ? 27.869 -3.051 -16.735 1.00 76.44 227 THR A O 1
ATOM 1785 N N . THR A 1 228 ? 26.614 -3.256 -14.889 1.00 69.31 228 THR A N 1
ATOM 1786 C CA . THR A 1 228 ? 27.661 -3.845 -14.032 1.00 69.31 228 THR A CA 1
ATOM 1787 C C . THR A 1 228 ? 27.535 -5.361 -13.833 1.00 69.31 228 THR A C 1
ATOM 1789 O O . THR A 1 228 ? 28.051 -5.883 -12.844 1.00 69.31 228 THR A O 1
ATOM 1792 N N . ILE A 1 229 ? 26.798 -6.068 -14.696 1.00 65.06 229 ILE A N 1
ATOM 1793 C CA . ILE A 1 229 ? 26.614 -7.526 -14.618 1.00 65.06 229 ILE A CA 1
ATOM 1794 C C . ILE A 1 229 ? 26.825 -8.130 -16.012 1.00 65.06 229 ILE A C 1
ATOM 1796 O O . ILE A 1 229 ? 25.946 -8.035 -16.865 1.00 65.06 229 ILE A O 1
ATOM 1800 N N . ASP A 1 230 ? 27.942 -8.835 -16.215 1.00 60.53 230 ASP A N 1
ATOM 1801 C CA . ASP A 1 230 ? 28.298 -9.482 -17.496 1.00 60.53 230 ASP A CA 1
ATOM 1802 C C . ASP A 1 230 ? 27.282 -10.546 -17.971 1.00 60.53 230 ASP A C 1
ATOM 1804 O O . ASP A 1 230 ? 27.292 -10.960 -19.127 1.00 60.53 230 ASP A O 1
ATOM 1808 N N . ALA A 1 231 ? 26.408 -11.000 -17.068 1.00 60.75 231 ALA A N 1
ATOM 1809 C CA . ALA A 1 231 ? 25.341 -11.973 -17.302 1.00 60.75 231 ALA A CA 1
ATOM 1810 C C . ALA A 1 231 ? 23.918 -11.363 -17.269 1.00 60.75 231 ALA A C 1
ATOM 1812 O O . ALA A 1 231 ? 22.937 -12.105 -17.179 1.00 60.75 231 ALA A O 1
ATOM 1813 N N . ALA A 1 232 ? 23.769 -10.033 -17.302 1.00 71.56 232 ALA A N 1
ATOM 1814 C CA . ALA A 1 232 ? 22.451 -9.414 -17.429 1.00 71.56 232 ALA A CA 1
ATOM 1815 C C . ALA A 1 232 ? 21.886 -9.653 -18.836 1.00 71.56 232 ALA A C 1
ATOM 1817 O O . ALA A 1 232 ? 22.486 -9.261 -19.834 1.00 71.56 232 ALA A O 1
ATOM 1818 N N . ALA A 1 233 ? 20.703 -10.267 -18.910 1.00 75.12 233 ALA A N 1
ATOM 1819 C CA . ALA A 1 233 ? 19.973 -10.396 -20.164 1.00 75.12 233 ALA A CA 1
ATOM 1820 C C . ALA A 1 233 ? 19.651 -8.999 -20.714 1.00 75.12 233 ALA A C 1
ATOM 1822 O O . ALA A 1 233 ? 19.107 -8.147 -20.002 1.00 75.12 233 ALA A O 1
ATOM 1823 N N . THR A 1 234 ? 19.952 -8.763 -21.990 1.00 80.25 234 THR A N 1
ATOM 1824 C CA . THR A 1 234 ? 19.583 -7.508 -22.644 1.00 80.25 234 THR A CA 1
ATOM 1825 C C . THR A 1 234 ? 18.057 -7.356 -22.643 1.00 80.25 234 THR A C 1
ATOM 1827 O O . THR A 1 234 ? 17.332 -8.360 -22.674 1.00 80.25 234 THR A O 1
ATOM 1830 N N . PRO A 1 235 ? 17.516 -6.122 -22.676 1.00 80.06 235 PRO A N 1
ATOM 1831 C CA . PRO A 1 235 ? 16.070 -5.908 -22.700 1.00 80.06 235 PRO A CA 1
ATOM 1832 C C . PRO A 1 235 ? 15.372 -6.683 -23.823 1.00 80.06 235 PRO A C 1
ATOM 1834 O O . PRO A 1 235 ? 14.256 -7.161 -23.640 1.00 80.06 235 PRO A O 1
ATOM 1837 N N . SER A 1 236 ? 16.051 -6.879 -24.957 1.00 80.00 236 SER A N 1
ATOM 1838 C CA . SER A 1 236 ? 15.645 -7.701 -26.103 1.00 80.00 236 SER A CA 1
ATOM 1839 C C . SER A 1 236 ? 15.376 -9.174 -25.774 1.00 80.00 236 SER A C 1
ATOM 1841 O O . SER A 1 236 ? 14.391 -9.718 -26.275 1.00 80.00 236 SER A O 1
ATOM 1843 N N . GLU A 1 237 ? 16.180 -9.806 -24.921 1.00 84.12 237 GLU A N 1
ATOM 1844 C CA . GLU A 1 237 ? 16.180 -11.265 -24.712 1.00 84.12 237 GLU A CA 1
ATOM 1845 C C . GLU A 1 237 ? 15.094 -11.753 -23.742 1.00 84.12 237 GLU A C 1
ATOM 1847 O O . GLU A 1 237 ? 14.653 -12.895 -23.841 1.00 84.12 237 GLU A O 1
ATOM 1852 N N . ILE A 1 238 ? 14.617 -10.895 -22.835 1.00 89.31 238 ILE A N 1
ATOM 1853 C CA . ILE A 1 238 ? 13.636 -11.268 -21.799 1.00 89.31 238 ILE A CA 1
ATOM 1854 C C . ILE A 1 238 ? 12.228 -11.453 -22.417 1.00 89.31 238 ILE A C 1
ATOM 1856 O O . ILE A 1 238 ? 11.682 -10.483 -22.959 1.00 89.31 238 ILE A O 1
ATOM 1860 N N . PRO A 1 239 ? 11.592 -12.640 -22.352 1.00 90.62 239 PRO A N 1
ATOM 1861 C CA . PRO A 1 239 ? 10.247 -12.849 -22.903 1.00 90.62 239 PRO A CA 1
ATOM 1862 C C . PRO A 1 239 ? 9.162 -11.992 -22.223 1.00 90.62 239 PRO A C 1
ATOM 1864 O O . PRO A 1 239 ? 9.259 -11.671 -21.040 1.00 90.62 239 PRO A O 1
ATOM 1867 N N . LEU A 1 240 ? 8.096 -11.632 -22.951 1.00 92.50 240 LEU A N 1
ATOM 1868 C CA . LEU A 1 240 ? 7.025 -10.761 -22.427 1.00 92.50 240 LEU A CA 1
ATOM 1869 C C . LEU A 1 240 ? 6.211 -11.398 -21.285 1.00 92.50 240 LEU A C 1
ATOM 1871 O O . LEU A 1 240 ? 5.687 -10.668 -20.443 1.00 92.50 240 LEU A O 1
ATOM 1875 N N . ASP A 1 241 ? 6.109 -12.730 -21.253 1.00 91.06 241 ASP A N 1
ATOM 1876 C CA . ASP A 1 241 ? 5.482 -13.514 -20.179 1.00 91.06 241 ASP A CA 1
ATOM 1877 C C . ASP A 1 241 ? 6.391 -13.684 -18.947 1.00 91.06 241 ASP A C 1
ATOM 1879 O O . ASP A 1 241 ? 5.902 -13.999 -17.863 1.00 91.06 241 ASP A O 1
ATOM 1883 N N . MET A 1 242 ? 7.695 -13.432 -19.109 1.00 92.12 242 MET A N 1
ATOM 1884 C CA . MET A 1 242 ? 8.713 -13.458 -18.053 1.00 92.12 242 MET A CA 1
ATOM 1885 C C . MET A 1 242 ? 9.001 -12.072 -17.450 1.00 92.12 242 MET A C 1
ATOM 1887 O O . MET A 1 242 ? 9.735 -11.983 -16.467 1.00 92.12 242 MET A O 1
ATOM 1891 N N . LEU A 1 243 ? 8.453 -10.991 -18.020 1.00 95.31 243 LEU A N 1
ATOM 1892 C CA . LEU A 1 243 ? 8.486 -9.656 -17.414 1.00 95.31 243 LEU A CA 1
ATOM 1893 C C . LEU A 1 243 ? 7.420 -9.537 -16.313 1.00 95.31 243 LEU A C 1
ATOM 1895 O O . LEU A 1 243 ? 6.301 -10.020 -16.506 1.00 95.31 243 LEU A O 1
ATOM 1899 N N . PRO A 1 244 ? 7.717 -8.871 -15.184 1.00 96.31 244 PRO A N 1
ATOM 1900 C CA . PRO A 1 244 ? 6.797 -8.794 -14.063 1.00 96.31 244 PRO A CA 1
ATOM 1901 C C . PRO A 1 244 ? 5.649 -7.825 -14.365 1.00 96.31 244 PRO A C 1
ATOM 1903 O O . PRO A 1 244 ? 5.857 -6.669 -14.734 1.00 96.31 244 PRO A O 1
ATOM 1906 N N . ASN A 1 245 ? 4.426 -8.304 -14.187 1.00 96.00 245 ASN A N 1
ATOM 1907 C CA . ASN A 1 245 ? 3.177 -7.568 -14.320 1.00 96.00 245 ASN A CA 1
ATOM 1908 C C . ASN A 1 245 ? 2.213 -7.990 -13.197 1.00 96.00 245 ASN A C 1
ATOM 1910 O O . ASN A 1 245 ? 2.514 -8.883 -12.405 1.00 96.00 245 ASN A O 1
ATOM 1914 N N . GLY A 1 246 ? 1.051 -7.347 -13.115 1.00 92.94 246 GLY A N 1
ATOM 1915 C CA . GLY A 1 246 ? 0.066 -7.645 -12.079 1.00 92.94 246 GLY A CA 1
ATOM 1916 C C . GLY A 1 246 ? -0.502 -9.067 -12.149 1.00 92.94 246 GLY A C 1
ATOM 1917 O O . GLY A 1 246 ? -0.859 -9.620 -11.118 1.00 92.94 246 GLY A O 1
ATOM 1918 N N . ASP A 1 247 ? -0.543 -9.707 -13.321 1.00 92.88 247 ASP A N 1
ATOM 1919 C CA . ASP A 1 247 ? -1.079 -11.068 -13.473 1.00 92.88 247 ASP A CA 1
ATOM 1920 C C . ASP A 1 247 ? -0.111 -12.163 -12.992 1.00 92.88 247 ASP A C 1
ATOM 1922 O O . ASP A 1 247 ? -0.561 -13.238 -12.594 1.00 92.88 247 ASP A O 1
ATOM 1926 N N . ASN A 1 248 ? 1.199 -11.889 -12.985 1.00 95.69 248 ASN A N 1
ATOM 1927 C CA . ASN A 1 248 ? 2.251 -12.856 -12.655 1.00 95.69 248 ASN A CA 1
ATOM 1928 C C . ASN A 1 248 ? 3.091 -12.499 -11.408 1.00 95.69 248 ASN A C 1
ATOM 1930 O O . ASN A 1 248 ? 4.111 -13.147 -11.156 1.00 95.69 248 ASN A O 1
ATOM 1934 N N . SER A 1 249 ? 2.701 -11.468 -10.648 1.00 97.00 249 SER A N 1
ATOM 1935 C CA . SER A 1 249 ? 3.449 -10.952 -9.491 1.00 97.00 249 SER A CA 1
ATOM 1936 C C . SER A 1 249 ? 2.556 -10.638 -8.296 1.00 97.00 249 SER A C 1
ATOM 1938 O O . SER A 1 249 ? 1.445 -10.145 -8.464 1.00 97.00 249 SER A O 1
ATOM 1940 N N . PHE A 1 250 ? 3.077 -10.861 -7.087 1.00 96.75 250 PHE A N 1
ATOM 1941 C CA . PHE A 1 250 ? 2.403 -10.504 -5.843 1.00 96.75 250 PHE A CA 1
ATOM 1942 C C . PHE A 1 250 ? 2.652 -9.034 -5.476 1.00 96.75 250 PHE A C 1
ATOM 1944 O O . PHE A 1 250 ? 3.806 -8.626 -5.333 1.00 96.75 250 PHE A O 1
ATOM 1951 N N . PHE A 1 251 ? 1.603 -8.235 -5.267 1.00 95.19 251 PHE A N 1
ATOM 1952 C CA . PHE A 1 251 ? 1.733 -6.826 -4.885 1.00 95.19 251 PHE A CA 1
ATOM 1953 C C . PHE A 1 251 ? 1.587 -6.608 -3.371 1.00 95.19 251 PHE A C 1
ATOM 1955 O O . PHE A 1 251 ? 0.492 -6.638 -2.808 1.00 95.19 251 PHE A O 1
ATOM 1962 N N . ARG A 1 252 ? 2.702 -6.303 -2.699 1.00 93.81 252 ARG A N 1
ATOM 1963 C CA . ARG A 1 252 ? 2.747 -5.951 -1.273 1.00 93.81 252 ARG A CA 1
ATOM 1964 C C . ARG A 1 252 ? 2.287 -4.499 -1.054 1.00 93.81 252 ARG A C 1
ATOM 1966 O O . ARG A 1 252 ? 3.099 -3.585 -0.916 1.00 93.81 252 ARG A O 1
ATOM 1973 N N . GLN A 1 253 ? 0.972 -4.282 -1.011 1.00 91.12 253 GLN A N 1
ATOM 1974 C CA . GLN A 1 253 ? 0.354 -2.961 -0.809 1.00 91.12 253 GLN A CA 1
ATOM 1975 C C . GLN A 1 253 ? 0.246 -2.570 0.676 1.00 91.12 253 GLN A C 1
ATOM 1977 O O . GLN A 1 253 ? -0.435 -3.232 1.460 1.00 91.12 253 GLN A O 1
ATOM 1982 N N . LEU A 1 254 ? 0.919 -1.479 1.071 1.00 92.19 254 LEU A N 1
ATOM 1983 C CA . LEU A 1 254 ? 1.039 -1.024 2.468 1.00 92.19 254 LEU A CA 1
ATOM 1984 C C . LEU A 1 254 ? -0.310 -0.738 3.144 1.00 92.19 254 LEU A C 1
ATOM 1986 O O . LEU A 1 254 ? -0.525 -1.112 4.296 1.00 92.19 254 LEU A O 1
ATOM 1990 N N . ASP A 1 255 ? -1.207 -0.071 2.431 1.00 92.69 255 ASP A N 1
ATOM 1991 C CA . ASP A 1 255 ? -2.519 0.339 2.920 1.00 92.69 255 ASP A CA 1
ATOM 1992 C C . ASP A 1 255 ? -3.468 -0.847 3.141 1.00 92.69 255 ASP A C 1
ATOM 1994 O O . ASP A 1 255 ? -4.258 -0.824 4.084 1.00 92.69 255 ASP A O 1
ATOM 1998 N N . HIS A 1 256 ? -3.329 -1.928 2.365 1.00 94.44 256 HIS A N 1
ATOM 1999 C CA . HIS A 1 256 ? -4.077 -3.169 2.593 1.00 94.44 256 HIS A CA 1
ATOM 2000 C C . HIS A 1 256 ? -3.666 -3.828 3.922 1.00 94.44 256 HIS A C 1
ATOM 2002 O O . HIS A 1 256 ? -4.524 -4.306 4.659 1.00 94.44 256 HIS A O 1
ATOM 2008 N N . MET A 1 257 ? -2.375 -3.813 4.285 1.00 96.69 257 MET A N 1
ATOM 2009 C CA . MET A 1 257 ? -1.926 -4.319 5.595 1.00 96.69 257 MET A CA 1
ATOM 2010 C C . MET A 1 257 ? -2.368 -3.413 6.749 1.00 96.69 257 MET A C 1
ATOM 2012 O O . MET A 1 257 ? -2.858 -3.927 7.750 1.00 96.69 257 MET A O 1
ATOM 2016 N N . ILE A 1 258 ? -2.243 -2.088 6.605 1.00 97.12 258 ILE A N 1
ATOM 2017 C CA . ILE A 1 258 ? -2.617 -1.127 7.660 1.00 97.12 258 ILE A CA 1
ATOM 2018 C C . ILE A 1 258 ? -4.117 -1.205 7.967 1.00 97.12 258 ILE A C 1
ATOM 2020 O O . ILE A 1 258 ? -4.505 -1.259 9.129 1.00 97.12 258 ILE A O 1
ATOM 2024 N N . THR A 1 259 ? -4.963 -1.280 6.941 1.00 96.81 259 THR A N 1
ATOM 2025 C CA . THR A 1 259 ? -6.421 -1.420 7.114 1.00 96.81 259 THR A CA 1
ATOM 2026 C C . THR A 1 259 ? -6.811 -2.769 7.705 1.00 96.81 259 THR A C 1
ATOM 2028 O O . THR A 1 259 ? -7.651 -2.817 8.597 1.00 96.81 259 THR A O 1
ATOM 2031 N N . THR A 1 260 ? -6.160 -3.856 7.280 1.00 97.06 260 THR A N 1
ATOM 2032 C CA . THR A 1 260 ? -6.378 -5.200 7.840 1.00 97.06 260 THR A CA 1
ATOM 2033 C C . THR A 1 260 ? -6.016 -5.254 9.330 1.00 97.06 260 THR A C 1
ATOM 2035 O O . THR A 1 260 ? -6.815 -5.726 10.136 1.00 97.06 260 THR A O 1
ATOM 2038 N N . LEU A 1 261 ? -4.844 -4.731 9.713 1.00 97.69 261 LEU A N 1
ATOM 2039 C CA . LEU A 1 261 ? -4.317 -4.779 11.085 1.00 97.69 261 LEU A CA 1
ATOM 2040 C C . LEU A 1 261 ? -4.959 -3.774 12.055 1.00 97.69 261 LEU A C 1
ATOM 2042 O O . LEU A 1 261 ? -4.837 -3.952 13.265 1.00 97.69 261 LEU A O 1
ATOM 2046 N N . CYS A 1 262 ? -5.614 -2.726 11.548 1.00 97.25 262 CYS A N 1
ATOM 2047 C CA . CYS A 1 262 ? -6.146 -1.618 12.350 1.00 97.25 262 CYS A CA 1
ATOM 2048 C C . CYS A 1 262 ? -7.619 -1.308 12.017 1.00 97.25 262 CYS A C 1
ATOM 2050 O O . CYS A 1 262 ? -8.034 -0.149 12.056 1.00 97.25 262 CYS A O 1
ATOM 2052 N N . ASN A 1 263 ? -8.420 -2.316 11.652 1.00 97.31 263 ASN A N 1
ATOM 2053 C CA . ASN A 1 263 ? -9.801 -2.111 11.199 1.00 97.31 263 ASN A CA 1
ATOM 2054 C C . ASN A 1 263 ? -10.735 -1.483 12.256 1.00 97.31 263 ASN A C 1
ATOM 2056 O O . ASN A 1 263 ? -11.674 -0.789 11.872 1.00 97.31 263 ASN A O 1
ATOM 2060 N N . GLU A 1 264 ? -10.452 -1.614 13.557 1.00 97.31 264 GLU A N 1
ATOM 2061 C CA . GLU A 1 264 ? -11.156 -0.867 14.621 1.00 97.31 264 GLU A CA 1
ATOM 2062 C C . GLU A 1 264 ? -10.877 0.655 14.559 1.00 97.31 264 GLU A C 1
ATOM 2064 O O . GLU A 1 264 ? -11.775 1.478 14.759 1.00 97.31 264 GLU A O 1
ATOM 2069 N N . ASP A 1 265 ? -9.656 1.060 14.195 1.00 97.19 265 ASP A N 1
ATOM 2070 C CA . ASP A 1 265 ? -9.294 2.474 14.019 1.00 97.19 265 ASP A CA 1
ATOM 2071 C C . ASP A 1 265 ? -9.841 3.054 12.706 1.00 97.19 265 ASP A C 1
ATOM 2073 O O . ASP A 1 265 ? -10.245 4.216 12.663 1.00 97.19 265 ASP A O 1
ATOM 2077 N N . PHE A 1 266 ? -9.950 2.242 11.648 1.00 97.50 266 PHE A N 1
ATOM 2078 C CA . PHE A 1 266 ? -10.675 2.636 10.431 1.00 97.50 266 PHE A CA 1
ATOM 2079 C C . PHE A 1 266 ? -12.183 2.749 10.676 1.00 97.50 266 PHE A C 1
ATOM 2081 O O . PHE A 1 266 ? -12.786 3.736 10.263 1.00 97.50 266 PHE A O 1
ATOM 2088 N N . SER A 1 267 ? -12.781 1.816 11.421 1.00 97.19 267 SER A N 1
ATOM 2089 C CA . SER A 1 267 ? -14.168 1.917 11.901 1.00 97.19 267 SER A CA 1
ATOM 2090 C C . SER A 1 267 ? -14.393 3.225 12.679 1.00 97.19 267 SER A C 1
ATOM 2092 O O . SER A 1 267 ? -15.339 3.966 12.408 1.00 97.19 267 SER A O 1
ATOM 2094 N N . THR A 1 268 ? -13.457 3.585 13.562 1.00 97.12 268 THR A N 1
ATOM 2095 C CA . THR A 1 268 ? -13.459 4.851 14.317 1.00 97.12 268 THR A CA 1
ATOM 2096 C C . THR A 1 268 ? -13.321 6.086 13.414 1.00 97.12 268 THR A C 1
ATOM 2098 O O . THR A 1 268 ? -14.100 7.033 13.543 1.00 97.12 268 THR A O 1
ATOM 2101 N N . LEU A 1 269 ? -12.380 6.081 12.463 1.00 97.50 269 LEU A N 1
ATOM 2102 C CA . LEU A 1 269 ? -12.187 7.136 11.458 1.00 97.50 269 LEU A CA 1
ATOM 2103 C C . LEU A 1 269 ? -13.460 7.368 10.625 1.00 97.50 269 LEU A C 1
ATOM 2105 O O . LEU A 1 269 ? -13.906 8.512 10.471 1.00 97.50 269 LEU A O 1
ATOM 2109 N N . TYR A 1 270 ? -14.072 6.293 10.123 1.00 96.88 270 TYR A N 1
ATOM 2110 C CA . TYR A 1 270 ? -15.327 6.358 9.380 1.00 96.88 270 TYR A CA 1
ATOM 2111 C C . TYR A 1 270 ? -16.473 6.867 10.259 1.00 96.88 270 TYR A C 1
ATOM 2113 O O . TYR A 1 270 ? -17.214 7.738 9.813 1.00 96.88 270 TYR A O 1
ATOM 2121 N N . ALA A 1 271 ? -16.594 6.423 11.513 1.00 96.38 271 ALA A N 1
ATOM 2122 C CA . ALA A 1 271 ? -17.682 6.831 12.405 1.00 96.38 271 ALA A CA 1
ATOM 2123 C C . ALA A 1 271 ? -17.621 8.331 12.745 1.00 96.38 271 ALA A C 1
ATOM 2125 O O . ALA A 1 271 ? -18.624 9.038 12.617 1.00 96.38 271 ALA A O 1
ATOM 2126 N N . LEU A 1 272 ? -16.428 8.841 13.078 1.00 96.94 272 LEU A N 1
ATOM 2127 C CA . LEU A 1 272 ? -16.198 10.274 13.300 1.00 96.94 272 LEU A CA 1
ATOM 2128 C C . LEU A 1 272 ? -16.454 11.106 12.032 1.00 96.94 272 LEU A C 1
ATOM 2130 O O . LEU A 1 272 ? -16.885 12.254 12.122 1.00 96.94 272 LEU A O 1
ATOM 2134 N N . THR A 1 273 ? -16.208 10.540 10.849 1.00 95.62 273 THR A N 1
ATOM 2135 C CA . THR A 1 273 ? -16.509 11.195 9.567 1.00 95.62 273 THR A CA 1
ATOM 2136 C C . THR A 1 273 ? -18.006 11.214 9.287 1.00 95.62 273 THR A C 1
ATOM 2138 O O . THR A 1 273 ? -18.542 12.263 8.944 1.00 95.62 273 THR A O 1
ATOM 2141 N N . CYS A 1 274 ? -18.706 10.096 9.495 1.00 94.19 274 CYS A N 1
ATOM 2142 C CA . CYS A 1 274 ? -20.151 9.978 9.294 1.00 94.19 274 CYS A CA 1
ATOM 2143 C C . CYS A 1 274 ? -20.940 10.970 10.152 1.00 94.19 274 CYS A C 1
ATOM 2145 O O . CYS A 1 274 ? -21.897 11.563 9.664 1.00 94.19 274 CYS A O 1
ATOM 2147 N N . ALA A 1 275 ? -20.488 11.214 11.385 1.00 94.69 275 ALA A N 1
ATOM 2148 C CA . ALA A 1 275 ? -21.038 12.234 12.280 1.00 94.69 275 ALA A CA 1
ATOM 2149 C C . ALA A 1 275 ? -20.904 13.685 11.758 1.00 94.69 275 ALA A C 1
ATOM 2151 O O . ALA A 1 275 ? -21.519 14.589 12.315 1.00 94.69 275 ALA A O 1
ATOM 2152 N N . GLN A 1 276 ? -20.112 13.914 10.703 1.00 94.81 276 GLN A N 1
ATOM 2153 C CA . GLN A 1 276 ? -19.864 15.214 10.064 1.00 94.81 276 GLN A CA 1
ATOM 2154 C C . GLN A 1 276 ? -20.301 15.251 8.577 1.00 94.81 276 GLN A C 1
ATOM 2156 O O . GLN A 1 276 ? -20.125 16.273 7.910 1.00 94.81 276 GLN A O 1
ATOM 2161 N N . LEU A 1 277 ? -20.860 14.162 8.024 1.00 90.75 277 LEU A N 1
ATOM 2162 C CA . LEU A 1 277 ? -21.293 14.077 6.618 1.00 90.75 277 LEU A CA 1
ATOM 2163 C C . LEU A 1 277 ? -22.664 14.744 6.396 1.00 90.75 277 LEU A C 1
ATOM 2165 O O . LEU A 1 277 ? -23.674 14.079 6.170 1.00 90.75 277 LEU A O 1
ATOM 2169 N N . GLU A 1 278 ? -22.685 16.076 6.432 1.00 81.88 278 GLU A N 1
ATOM 2170 C CA . GLU A 1 278 ? -23.886 16.887 6.163 1.00 81.88 278 GLU A CA 1
ATOM 2171 C C . GLU A 1 278 ? -24.144 17.154 4.666 1.00 81.88 278 GLU A C 1
ATOM 2173 O O . GLU A 1 278 ? -25.265 17.488 4.287 1.00 81.88 278 GLU A O 1
ATOM 2178 N N . ASN A 1 279 ? -23.120 17.047 3.808 1.00 76.19 279 ASN A N 1
ATOM 2179 C CA . ASN A 1 279 ? -23.163 17.474 2.403 1.00 76.19 279 ASN A CA 1
ATOM 2180 C C . ASN A 1 279 ? -22.490 16.454 1.464 1.00 76.19 279 ASN A C 1
ATOM 2182 O O . ASN A 1 279 ? -21.473 15.860 1.824 1.00 76.19 279 ASN A O 1
ATOM 2186 N N . ASP A 1 280 ? -23.016 16.325 0.241 1.00 79.44 280 ASP A N 1
ATOM 2187 C CA . ASP A 1 280 ? -22.380 15.634 -0.892 1.00 79.44 280 ASP A CA 1
ATOM 2188 C C . ASP A 1 280 ? -22.160 16.649 -2.041 1.00 79.44 280 ASP A C 1
ATOM 2190 O O . ASP A 1 280 ? -23.142 17.197 -2.553 1.00 79.44 280 ASP A O 1
ATOM 2194 N N . PRO A 1 281 ? -20.908 16.954 -2.442 1.00 83.81 281 PRO A N 1
ATOM 2195 C CA . PRO A 1 281 ? -19.657 16.437 -1.887 1.00 83.81 281 PRO A CA 1
ATOM 2196 C C . PRO A 1 281 ? -19.336 17.002 -0.484 1.00 83.81 281 PRO A C 1
ATOM 2198 O O . PRO A 1 281 ? -19.744 18.122 -0.161 1.00 83.81 281 PRO A O 1
ATOM 2201 N N . PRO A 1 282 ? -18.542 16.282 0.335 1.00 89.56 282 PRO A N 1
ATOM 2202 C CA . PRO A 1 282 ? -18.084 16.764 1.636 1.00 89.56 282 PRO A CA 1
ATOM 2203 C C . PRO A 1 282 ? -17.255 18.061 1.545 1.00 89.56 282 PRO A C 1
ATOM 2205 O O . PRO A 1 282 ? -16.523 18.267 0.570 1.00 89.56 282 PRO A O 1
ATOM 2208 N N . PRO A 1 283 ? -17.291 18.933 2.572 1.00 91.94 283 PRO A N 1
ATOM 2209 C CA . PRO A 1 283 ? -16.481 20.147 2.595 1.00 91.94 283 PRO A CA 1
ATOM 2210 C C . PRO A 1 283 ? -14.982 19.822 2.696 1.00 91.94 283 PRO A C 1
ATOM 2212 O O . PRO A 1 283 ? -14.576 18.902 3.408 1.00 91.94 283 PRO A O 1
ATOM 2215 N N . LYS A 1 284 ? -14.135 20.630 2.040 1.00 90.31 284 LYS A N 1
ATOM 2216 C CA . LYS A 1 284 ? -12.669 20.429 2.000 1.00 90.31 284 LYS A CA 1
ATOM 2217 C C . LYS A 1 284 ? -12.014 20.305 3.379 1.00 90.31 284 LYS A C 1
ATOM 2219 O O . LYS A 1 284 ? -11.040 19.575 3.521 1.00 90.31 284 LYS A O 1
ATOM 2224 N N . GLU A 1 285 ? -12.547 20.989 4.389 1.00 92.69 285 GLU A N 1
ATOM 2225 C CA . GLU A 1 285 ? -12.057 20.894 5.767 1.00 92.69 285 GLU A CA 1
ATOM 2226 C C . GLU A 1 285 ? -12.230 19.479 6.344 1.00 92.69 285 GLU A C 1
ATOM 2228 O O . GLU A 1 285 ? -11.305 18.953 6.958 1.00 92.69 285 GLU A O 1
ATOM 2233 N N . LEU A 1 286 ? -13.372 18.826 6.091 1.00 94.12 286 LEU A N 1
ATOM 2234 C CA . LEU A 1 286 ? -13.617 17.450 6.531 1.00 94.12 286 LEU A CA 1
ATOM 2235 C C . LEU A 1 286 ? -12.732 16.455 5.769 1.00 94.12 286 LEU A C 1
ATOM 2237 O O . LEU A 1 286 ? -12.187 15.542 6.380 1.00 94.12 286 LEU A O 1
ATOM 2241 N N . ILE A 1 287 ? -12.516 16.671 4.466 1.00 93.00 287 ILE A N 1
ATOM 2242 C CA . ILE A 1 287 ? -11.582 15.864 3.658 1.00 93.00 287 ILE A CA 1
ATOM 2243 C C . ILE A 1 287 ? -10.145 15.990 4.203 1.00 93.00 287 ILE A C 1
ATOM 2245 O O . ILE A 1 287 ? -9.437 14.990 4.309 1.00 93.00 287 ILE A O 1
ATOM 2249 N N . SER A 1 288 ? -9.718 17.191 4.612 1.00 92.69 288 SER A N 1
ATOM 2250 C CA . SER A 1 288 ? -8.403 17.400 5.235 1.00 92.69 288 SER A CA 1
ATOM 2251 C C . SER A 1 288 ? -8.306 16.756 6.622 1.00 92.69 288 SER A C 1
ATOM 2253 O O . SER A 1 288 ? -7.333 16.060 6.896 1.00 92.69 288 SER A O 1
ATOM 2255 N N . LYS A 1 289 ? -9.324 16.900 7.481 1.00 95.19 289 LYS A N 1
ATOM 2256 C CA . LYS A 1 289 ? -9.372 16.225 8.791 1.00 95.19 289 LYS A CA 1
ATOM 2257 C C . LYS A 1 289 ? -9.337 14.693 8.652 1.00 95.19 289 LYS A C 1
ATOM 2259 O O . LYS A 1 289 ? -8.614 14.038 9.401 1.00 95.19 289 LYS A O 1
ATOM 2264 N N . TYR A 1 290 ? -10.029 14.144 7.651 1.00 96.12 290 TYR A N 1
ATOM 2265 C CA . TYR A 1 290 ? -9.973 12.728 7.277 1.00 96.12 290 TYR A CA 1
ATOM 2266 C C . TYR A 1 290 ? -8.561 12.299 6.835 1.00 96.12 290 TYR A C 1
ATOM 2268 O O . TYR A 1 290 ? -8.003 11.359 7.402 1.00 96.12 290 TYR A O 1
ATOM 2276 N N . SER A 1 291 ? -7.961 13.024 5.877 1.00 95.12 291 SER A N 1
ATOM 2277 C CA . SER A 1 291 ? -6.574 12.838 5.397 1.00 95.12 291 SER A CA 1
ATOM 2278 C C . SER A 1 291 ? -5.581 12.808 6.567 1.00 95.12 291 SER A C 1
ATOM 2280 O O . SER A 1 291 ? -4.774 11.885 6.692 1.00 95.12 291 SER A O 1
ATOM 2282 N N . ASN A 1 292 ? -5.704 13.768 7.489 1.00 95.88 292 ASN A N 1
ATOM 2283 C CA . ASN A 1 292 ? -4.822 13.908 8.642 1.00 95.88 292 ASN A CA 1
ATOM 2284 C C . ASN A 1 292 ? -4.959 12.738 9.629 1.00 95.88 292 ASN A C 1
ATOM 2286 O O . ASN A 1 292 ? -3.950 12.100 9.925 1.00 95.88 292 ASN A O 1
ATOM 2290 N N . LEU A 1 293 ? -6.172 12.389 10.085 1.00 97.75 293 LEU A N 1
ATOM 2291 C CA . LEU A 1 293 ? -6.348 11.262 11.015 1.00 97.75 293 LEU A CA 1
ATOM 2292 C C . LEU A 1 293 ? -5.909 9.934 10.375 1.00 97.75 293 LEU A C 1
ATOM 2294 O O . LEU A 1 293 ? -5.228 9.130 11.017 1.00 97.75 293 LEU A O 1
ATOM 2298 N N . LYS A 1 294 ? -6.203 9.730 9.084 1.00 97.44 294 LYS A N 1
ATOM 2299 C CA . LYS A 1 294 ? -5.706 8.578 8.321 1.00 97.44 294 LYS A CA 1
ATOM 2300 C C . LYS A 1 294 ? -4.171 8.554 8.282 1.00 97.44 294 LYS A C 1
ATOM 2302 O O . LYS A 1 294 ? -3.571 7.504 8.508 1.00 97.44 294 LYS A O 1
ATOM 2307 N N . ALA A 1 295 ? -3.507 9.692 8.072 1.00 96.06 295 ALA A N 1
ATOM 2308 C CA . ALA A 1 295 ? -2.045 9.798 8.126 1.00 96.06 295 ALA A CA 1
ATOM 2309 C C . ALA A 1 295 ? -1.466 9.511 9.521 1.00 96.06 295 ALA A C 1
ATOM 2311 O O . ALA A 1 295 ? -0.395 8.899 9.618 1.00 96.06 295 ALA A O 1
ATOM 2312 N N . SER A 1 296 ? -2.173 9.882 10.589 1.00 97.94 296 SER A N 1
ATOM 2313 C CA . SER A 1 296 ? -1.796 9.562 11.969 1.00 97.94 296 SER A CA 1
ATOM 2314 C C . SER A 1 296 ? -1.902 8.063 12.254 1.00 97.94 296 SER A C 1
ATOM 2316 O O . SER A 1 296 ? -0.940 7.496 12.769 1.00 97.94 296 SER A O 1
ATOM 2318 N N . ILE A 1 297 ? -2.983 7.395 11.829 1.00 98.19 297 ILE A N 1
ATOM 2319 C CA . ILE A 1 297 ? -3.146 5.928 11.910 1.00 98.19 297 ILE A CA 1
ATOM 2320 C C . ILE A 1 297 ? -2.015 5.223 11.137 1.00 98.19 297 ILE A C 1
ATOM 2322 O O . ILE A 1 297 ? -1.307 4.377 11.689 1.00 98.19 297 ILE A O 1
ATOM 2326 N N . PHE A 1 298 ? -1.764 5.630 9.885 1.00 96.88 298 PHE A N 1
ATOM 2327 C CA . PHE A 1 298 ? -0.679 5.077 9.061 1.00 96.88 298 PHE A CA 1
ATOM 2328 C C . PHE A 1 298 ? 0.707 5.257 9.694 1.00 96.88 298 PHE A C 1
ATOM 2330 O O . PHE A 1 298 ? 1.574 4.399 9.523 1.00 96.88 298 PHE A O 1
ATOM 2337 N N . SER A 1 299 ? 0.925 6.363 10.406 1.00 96.38 299 SER A N 1
ATOM 2338 C CA . SER A 1 299 ? 2.184 6.660 11.094 1.00 96.38 299 SER A CA 1
ATOM 2339 C C . SER A 1 299 ? 2.322 5.888 12.408 1.00 96.38 299 SER A C 1
ATOM 2341 O O . SER A 1 299 ? 3.398 5.358 12.686 1.00 96.38 299 SER A O 1
ATOM 2343 N N . ARG A 1 300 ? 1.242 5.777 13.195 1.00 97.62 300 ARG A N 1
ATOM 2344 C CA . ARG A 1 300 ? 1.218 5.098 14.499 1.00 97.62 300 ARG A CA 1
ATOM 2345 C C . ARG A 1 300 ? 1.478 3.601 14.375 1.00 97.62 300 ARG A C 1
ATOM 2347 O O . ARG A 1 300 ? 2.261 3.061 15.151 1.00 97.62 300 ARG A O 1
ATOM 2354 N N . TYR A 1 301 ? 0.891 2.962 13.366 1.00 97.81 301 TYR A N 1
ATOM 2355 C CA . TYR A 1 301 ? 0.957 1.510 13.167 1.00 97.81 301 TYR A CA 1
ATOM 2356 C C . TYR A 1 301 ? 1.912 1.079 12.042 1.00 97.81 301 TYR A C 1
ATOM 2358 O O . TYR A 1 301 ? 1.917 -0.084 11.623 1.00 97.81 301 TYR A O 1
ATOM 2366 N N . ARG A 1 302 ? 2.773 1.993 11.564 1.00 96.00 302 ARG A N 1
ATOM 2367 C CA . ARG A 1 302 ? 3.675 1.757 10.422 1.00 96.00 302 ARG A CA 1
ATOM 2368 C C . ARG A 1 302 ? 4.566 0.526 10.597 1.00 96.00 302 ARG A C 1
ATOM 2370 O O . ARG A 1 302 ? 4.836 -0.157 9.608 1.00 96.00 302 ARG A O 1
ATOM 2377 N N . THR A 1 303 ? 5.003 0.254 11.827 1.00 96.75 303 THR A N 1
ATOM 2378 C CA . THR A 1 303 ? 5.860 -0.885 12.184 1.00 96.75 303 THR A CA 1
ATOM 2379 C C . THR A 1 303 ? 5.103 -2.214 12.148 1.00 96.75 303 THR A C 1
ATOM 2381 O O . THR A 1 303 ? 5.637 -3.178 11.608 1.00 96.75 303 THR A O 1
ATOM 2384 N N . LEU A 1 304 ? 3.837 -2.265 12.583 1.00 97.62 304 LEU A N 1
ATOM 2385 C CA . LEU A 1 304 ? 2.997 -3.473 12.494 1.00 97.62 304 LEU A CA 1
ATOM 2386 C C . LEU A 1 304 ? 2.858 -3.963 11.046 1.00 97.62 304 LEU A C 1
ATOM 2388 O O . LEU A 1 304 ? 3.066 -5.135 10.738 1.00 97.62 304 LEU A O 1
ATOM 2392 N N . SER A 1 305 ? 2.594 -3.033 10.128 1.00 96.50 305 SER A N 1
ATOM 2393 C CA . SER A 1 305 ? 2.460 -3.344 8.699 1.00 96.50 305 SER A CA 1
ATOM 2394 C C . SER A 1 305 ? 3.791 -3.556 7.974 1.00 96.50 305 SER A C 1
ATOM 2396 O O . SER A 1 305 ? 3.801 -4.016 6.831 1.00 96.50 305 SER A O 1
ATOM 2398 N N . GLU A 1 306 ? 4.925 -3.262 8.616 1.00 96.06 306 GLU A N 1
ATOM 2399 C CA . GLU A 1 306 ? 6.246 -3.657 8.119 1.00 96.06 306 GLU A CA 1
ATOM 2400 C C . GLU A 1 306 ? 6.660 -5.039 8.635 1.00 96.06 306 GLU A C 1
ATOM 2402 O O . GLU A 1 306 ? 7.230 -5.811 7.872 1.00 96.06 306 GLU A O 1
ATOM 2407 N N . LEU A 1 307 ? 6.271 -5.413 9.859 1.00 97.00 307 LEU A N 1
ATOM 2408 C CA . LEU A 1 307 ? 6.387 -6.789 10.357 1.00 97.00 307 LEU A CA 1
ATOM 2409 C C . LEU A 1 307 ? 5.577 -7.761 9.488 1.00 97.00 307 LEU A C 1
ATOM 2411 O O . LEU A 1 307 ? 6.105 -8.797 9.082 1.00 97.00 307 LEU A O 1
ATOM 2415 N N . LEU A 1 308 ? 4.332 -7.406 9.142 1.00 96.88 308 LEU A N 1
ATOM 2416 C CA . LEU A 1 308 ? 3.511 -8.184 8.205 1.00 96.88 308 LEU A CA 1
ATOM 2417 C C . LEU A 1 308 ? 4.061 -8.115 6.772 1.00 96.88 308 LEU A C 1
ATOM 2419 O O . LEU A 1 308 ? 4.075 -9.119 6.068 1.00 96.88 308 LEU A O 1
ATOM 2423 N N . GLY A 1 309 ? 4.587 -6.960 6.357 1.00 95.75 309 GLY A N 1
ATOM 2424 C CA . GLY A 1 309 ? 5.239 -6.796 5.059 1.00 95.75 309 GLY A CA 1
ATOM 2425 C C . GLY A 1 309 ? 6.417 -7.742 4.850 1.00 95.75 309 GLY A C 1
ATOM 2426 O O . GLY A 1 309 ? 6.451 -8.472 3.864 1.00 95.75 309 GLY A O 1
ATOM 2427 N N . VAL A 1 310 ? 7.355 -7.774 5.797 1.00 95.25 310 VAL A N 1
ATOM 2428 C CA . VAL A 1 310 ? 8.524 -8.663 5.735 1.00 95.25 310 VAL A CA 1
ATOM 2429 C C . VAL A 1 310 ? 8.118 -10.138 5.859 1.00 95.25 310 VAL A C 1
ATOM 2431 O O . VAL A 1 310 ? 8.740 -10.974 5.213 1.00 95.25 310 VAL A O 1
ATOM 2434 N N . LEU A 1 311 ? 7.042 -10.463 6.584 1.00 95.31 311 LEU A N 1
ATOM 2435 C CA . LEU A 1 311 ? 6.488 -11.823 6.674 1.00 95.31 311 LEU A CA 1
ATOM 2436 C C . LEU A 1 311 ? 5.967 -12.287 5.304 1.00 95.31 311 LEU A C 1
ATOM 2438 O O . LEU A 1 311 ? 6.317 -13.373 4.841 1.00 95.31 311 LEU A O 1
ATOM 2442 N N . LEU A 1 312 ? 5.191 -11.439 4.620 1.00 94.94 312 LEU A N 1
ATOM 2443 C CA . LEU A 1 312 ? 4.675 -11.706 3.273 1.00 94.94 312 LEU A CA 1
ATOM 2444 C C . LEU A 1 312 ? 5.808 -11.849 2.244 1.00 94.94 312 LEU A C 1
ATOM 2446 O O . LEU A 1 312 ? 5.773 -12.762 1.422 1.00 94.94 312 LEU A O 1
ATOM 2450 N N . LEU A 1 313 ? 6.835 -10.994 2.310 1.00 94.62 313 LEU A N 1
ATOM 2451 C CA . LEU A 1 313 ? 7.988 -11.069 1.404 1.00 94.62 313 LEU A CA 1
ATOM 2452 C C . LEU A 1 313 ? 8.882 -12.289 1.688 1.00 94.62 313 LEU A C 1
ATOM 2454 O O . LEU A 1 313 ? 9.319 -12.949 0.749 1.00 94.62 313 LEU A O 1
ATOM 2458 N N . LYS A 1 314 ? 9.082 -12.674 2.956 1.00 92.69 314 LYS A N 1
ATOM 2459 C CA . LYS A 1 314 ? 9.751 -13.938 3.313 1.00 92.69 314 LYS A CA 1
ATOM 2460 C C . LYS A 1 314 ? 9.002 -15.147 2.754 1.00 92.69 314 LYS A C 1
ATOM 2462 O O . LYS A 1 314 ? 9.622 -15.976 2.094 1.00 92.69 314 LYS A O 1
ATOM 2467 N N . GLY A 1 315 ? 7.677 -15.194 2.909 1.00 92.00 315 GLY A N 1
ATOM 2468 C CA . GLY A 1 315 ? 6.848 -16.219 2.272 1.00 92.00 315 GLY A CA 1
ATOM 2469 C C . GLY A 1 315 ? 6.976 -16.216 0.743 1.00 92.00 315 GLY A C 1
ATOM 2470 O O . GLY A 1 315 ? 7.110 -17.276 0.139 1.00 92.00 315 GLY A O 1
ATOM 2471 N N . ALA A 1 316 ? 7.017 -15.039 0.108 1.00 92.81 316 ALA A N 1
ATOM 2472 C CA . ALA A 1 316 ? 7.220 -14.919 -1.338 1.00 92.81 316 ALA A CA 1
ATOM 2473 C C . ALA A 1 316 ? 8.568 -15.515 -1.796 1.00 92.81 316 ALA A C 1
ATOM 2475 O O . ALA A 1 316 ? 8.641 -16.131 -2.863 1.00 92.81 316 ALA A O 1
ATOM 2476 N N . HIS A 1 317 ? 9.619 -15.407 -0.974 1.00 91.25 317 HIS A N 1
ATOM 2477 C CA . HIS A 1 317 ? 10.901 -16.066 -1.232 1.00 91.25 317 HIS A CA 1
ATOM 2478 C C . HIS A 1 317 ? 10.806 -17.597 -1.156 1.00 91.25 317 HIS A C 1
ATOM 2480 O O . HIS A 1 317 ? 11.443 -18.268 -1.969 1.00 91.25 317 HIS A O 1
ATOM 2486 N N . GLU A 1 318 ? 10.041 -18.163 -0.217 1.00 90.12 318 GLU A N 1
ATOM 2487 C CA . GLU A 1 318 ? 9.888 -19.623 -0.074 1.00 90.12 318 GLU A CA 1
ATOM 2488 C C . GLU A 1 318 ? 9.282 -20.264 -1.332 1.00 90.12 318 GLU A C 1
ATOM 2490 O O . GLU A 1 318 ? 9.725 -21.332 -1.756 1.00 90.12 318 GLU A O 1
ATOM 2495 N N . VAL A 1 319 ? 8.313 -19.590 -1.963 1.00 91.19 319 VAL A N 1
ATOM 2496 C CA . VAL A 1 319 ? 7.644 -20.049 -3.198 1.00 91.19 319 VAL A CA 1
ATOM 2497 C C . VAL A 1 319 ? 8.247 -19.493 -4.498 1.00 91.19 319 VAL A C 1
ATOM 2499 O O . VAL A 1 319 ? 7.788 -19.849 -5.581 1.00 91.19 319 VAL A O 1
ATOM 2502 N N . ASN A 1 320 ? 9.309 -18.682 -4.417 1.00 92.12 320 ASN A N 1
ATOM 2503 C CA . ASN A 1 320 ? 10.021 -18.082 -5.557 1.00 92.12 320 ASN A CA 1
ATOM 2504 C C . ASN A 1 320 ? 9.139 -17.221 -6.485 1.00 92.12 320 ASN A C 1
ATOM 2506 O O . ASN A 1 320 ? 9.344 -17.220 -7.699 1.00 92.12 320 ASN A O 1
ATOM 2510 N N . ILE A 1 321 ? 8.155 -16.503 -5.938 1.00 95.19 321 ILE A N 1
ATOM 2511 C CA . ILE A 1 321 ? 7.261 -15.650 -6.739 1.00 95.19 321 ILE A CA 1
ATOM 2512 C C . ILE A 1 321 ? 7.882 -14.280 -7.026 1.00 95.19 321 ILE A C 1
ATOM 2514 O O . ILE A 1 321 ? 8.693 -13.776 -6.243 1.00 95.19 321 ILE A O 1
ATOM 2518 N N . ASN A 1 322 ? 7.463 -13.663 -8.135 1.00 97.31 322 ASN A N 1
ATOM 2519 C CA . ASN A 1 322 ? 7.696 -12.242 -8.389 1.00 97.31 322 ASN A CA 1
ATOM 2520 C C . ASN A 1 322 ? 6.955 -11.416 -7.324 1.00 97.31 322 ASN A C 1
ATOM 2522 O O . ASN A 1 322 ? 5.805 -11.722 -7.001 1.00 97.31 322 ASN A O 1
ATOM 2526 N N . ALA A 1 323 ? 7.576 -10.355 -6.814 1.00 97.50 323 ALA A N 1
ATOM 2527 C CA . ALA A 1 323 ? 6.994 -9.481 -5.802 1.00 97.50 323 ALA A CA 1
ATOM 2528 C C . ALA A 1 323 ? 7.182 -8.000 -6.158 1.00 97.50 323 ALA A C 1
ATOM 2530 O O . ALA A 1 323 ? 8.253 -7.583 -6.602 1.00 97.50 323 ALA A O 1
ATOM 2531 N N . MET A 1 324 ? 6.145 -7.199 -5.925 1.00 97.06 324 MET A N 1
ATOM 2532 C CA . MET A 1 324 ? 6.139 -5.750 -6.122 1.00 97.06 324 MET A CA 1
ATOM 2533 C C . MET A 1 324 ? 5.932 -5.015 -4.792 1.00 97.06 324 MET A C 1
ATOM 2535 O O . MET A 1 324 ? 5.115 -5.430 -3.970 1.00 97.06 324 MET A O 1
ATOM 2539 N N . CYS A 1 325 ? 6.622 -3.891 -4.604 1.00 94.38 325 CYS A N 1
ATOM 2540 C CA . CYS A 1 325 ? 6.520 -3.013 -3.435 1.00 94.38 325 CYS A CA 1
ATOM 2541 C C . CYS A 1 325 ? 6.266 -1.567 -3.887 1.00 94.38 325 CYS A C 1
ATOM 2543 O O . CYS A 1 325 ? 7.110 -0.985 -4.569 1.00 94.38 325 CYS A O 1
ATOM 2545 N N . GLU A 1 326 ? 5.133 -0.967 -3.501 1.00 90.69 326 GLU A N 1
ATOM 2546 C CA . GLU A 1 326 ? 4.845 0.440 -3.824 1.00 90.69 326 GLU A CA 1
ATOM 2547 C C . GLU A 1 326 ? 5.453 1.398 -2.795 1.00 90.69 326 GLU A C 1
ATOM 2549 O O . GLU A 1 326 ? 5.393 1.181 -1.583 1.00 90.69 326 GLU A O 1
ATOM 2554 N N . THR A 1 327 ? 6.011 2.498 -3.293 1.00 88.94 327 THR A N 1
ATOM 2555 C CA . THR A 1 327 ? 6.536 3.607 -2.501 1.00 88.94 327 THR A CA 1
ATOM 2556 C C . THR A 1 327 ? 6.304 4.933 -3.226 1.00 88.94 327 THR A C 1
ATOM 2558 O O . THR A 1 327 ? 6.073 4.984 -4.434 1.00 88.94 327 THR A O 1
ATOM 2561 N N . SER A 1 328 ? 6.394 6.041 -2.496 1.00 84.69 328 SER A N 1
ATOM 2562 C CA . SER A 1 328 ? 6.269 7.388 -3.056 1.00 84.69 328 SER A CA 1
ATOM 2563 C C . SER A 1 328 ? 7.554 7.909 -3.716 1.00 84.69 328 SER A C 1
ATOM 2565 O O . SER A 1 328 ? 7.588 9.069 -4.098 1.00 84.69 328 SER A O 1
ATOM 2567 N N . GLY A 1 329 ? 8.628 7.111 -3.779 1.00 87.94 329 GLY A N 1
ATOM 2568 C CA . GLY A 1 329 ? 9.890 7.451 -4.460 1.00 87.94 329 GLY A CA 1
ATOM 2569 C C . GLY A 1 329 ? 10.856 8.390 -3.712 1.00 87.94 329 GLY A C 1
ATOM 2570 O O . GLY A 1 329 ? 11.981 8.589 -4.148 1.00 87.94 329 GLY A O 1
ATOM 2571 N N . ARG A 1 330 ? 10.445 8.952 -2.570 1.00 91.50 330 ARG A N 1
ATOM 2572 C CA . ARG A 1 330 ? 11.090 10.117 -1.921 1.00 91.50 330 ARG A CA 1
ATOM 2573 C C . ARG A 1 330 ? 12.402 9.860 -1.166 1.00 91.50 330 ARG A C 1
ATOM 2575 O O . ARG A 1 330 ? 13.051 10.815 -0.751 1.00 91.50 330 ARG A O 1
ATOM 2582 N N . ASP A 1 331 ? 12.746 8.607 -0.885 1.00 90.38 331 ASP A N 1
ATOM 2583 C CA . ASP A 1 331 ? 13.795 8.253 0.080 1.00 90.38 331 ASP A CA 1
ATOM 2584 C C . ASP A 1 331 ? 14.615 7.066 -0.429 1.00 90.38 331 ASP A C 1
ATOM 2586 O O . ASP A 1 331 ? 14.083 5.969 -0.583 1.00 90.38 331 ASP A O 1
ATOM 2590 N N . VAL A 1 332 ? 15.918 7.275 -0.644 1.00 90.88 332 VAL A N 1
ATOM 2591 C CA . VAL A 1 332 ? 16.868 6.259 -1.133 1.00 90.88 332 VAL A CA 1
ATOM 2592 C C . VAL A 1 332 ? 16.887 4.983 -0.276 1.00 90.88 332 VAL A C 1
ATOM 2594 O O . VAL A 1 332 ? 17.156 3.898 -0.795 1.00 90.88 332 VAL A O 1
ATOM 2597 N N . ALA A 1 333 ? 16.495 5.063 1.002 1.00 91.38 333 ALA A N 1
ATOM 2598 C CA . ALA A 1 333 ? 16.337 3.902 1.879 1.00 91.38 333 ALA A CA 1
ATOM 2599 C C . ALA A 1 333 ? 15.397 2.819 1.310 1.00 91.38 333 ALA A C 1
ATOM 2601 O O . ALA A 1 333 ? 15.537 1.652 1.663 1.00 91.38 333 ALA A O 1
ATOM 2602 N N . MET A 1 334 ? 14.472 3.160 0.406 1.00 91.38 334 MET A N 1
ATOM 2603 C CA . MET A 1 334 ? 13.592 2.183 -0.251 1.00 91.38 334 MET A CA 1
ATOM 2604 C C . MET A 1 334 ? 14.333 1.195 -1.174 1.00 91.38 334 MET A C 1
ATOM 2606 O O . MET A 1 334 ? 13.875 0.067 -1.334 1.00 91.38 334 MET A O 1
ATOM 2610 N N . PHE A 1 335 ? 15.484 1.579 -1.740 1.00 91.94 335 PHE A N 1
ATOM 2611 C CA . PHE A 1 335 ? 16.341 0.668 -2.509 1.00 91.94 335 PHE A CA 1
ATOM 2612 C C . PHE A 1 335 ? 17.118 -0.259 -1.576 1.00 91.94 335 PHE A C 1
ATOM 2614 O O . PHE A 1 335 ? 17.073 -1.475 -1.735 1.00 91.94 335 PHE A O 1
ATOM 2621 N N . HIS A 1 336 ? 17.748 0.303 -0.539 1.00 92.19 336 HIS A N 1
ATOM 2622 C CA . HIS A 1 336 ? 18.447 -0.473 0.489 1.00 92.19 336 HIS A CA 1
ATOM 2623 C C . HIS A 1 336 ? 17.516 -1.449 1.238 1.00 92.19 336 HIS A C 1
ATOM 2625 O O . HIS A 1 336 ? 17.961 -2.509 1.666 1.00 92.19 336 HIS A O 1
ATOM 2631 N N . TYR A 1 337 ? 16.221 -1.139 1.355 1.00 92.25 337 TYR A N 1
ATOM 2632 C CA . TYR A 1 337 ? 15.202 -2.069 1.851 1.00 92.25 337 TYR A CA 1
ATOM 2633 C C . TYR A 1 337 ? 15.030 -3.287 0.929 1.00 92.25 337 TYR A C 1
ATOM 2635 O O . TYR A 1 337 ? 14.984 -4.415 1.412 1.00 92.25 337 TYR A O 1
ATOM 2643 N N . VAL A 1 338 ? 14.968 -3.083 -0.392 1.00 93.69 338 VAL A N 1
ATOM 2644 C CA . VAL A 1 338 ? 14.883 -4.187 -1.363 1.00 93.69 338 VAL A CA 1
ATOM 2645 C C . VAL A 1 338 ? 16.174 -5.010 -1.359 1.00 93.69 338 VAL A C 1
ATOM 2647 O O . VAL A 1 338 ? 16.081 -6.231 -1.326 1.00 93.69 338 VAL A O 1
ATOM 2650 N N . GLU A 1 339 ? 17.350 -4.375 -1.286 1.00 91.69 339 GLU A N 1
ATOM 2651 C CA . GLU A 1 339 ? 18.641 -5.064 -1.083 1.00 91.69 339 GLU A CA 1
ATOM 2652 C C . GLU A 1 339 ? 18.667 -5.923 0.186 1.00 91.69 339 GLU A C 1
ATOM 2654 O O . GLU A 1 339 ? 19.169 -7.043 0.183 1.00 91.69 339 GLU A O 1
ATOM 2659 N N . HIS A 1 340 ? 18.134 -5.395 1.288 1.00 91.94 340 HIS A N 1
ATOM 2660 C CA . HIS A 1 340 ? 18.114 -6.084 2.574 1.00 91.94 340 HIS A CA 1
ATOM 2661 C C . HIS A 1 340 ? 17.144 -7.274 2.587 1.00 91.94 340 HIS A C 1
ATOM 2663 O O . HIS A 1 340 ? 17.421 -8.289 3.226 1.00 91.94 340 HIS A O 1
ATOM 2669 N N . VAL A 1 341 ? 15.988 -7.143 1.929 1.00 91.62 341 VAL A N 1
ATOM 2670 C CA . VAL A 1 341 ? 14.936 -8.168 1.947 1.00 91.62 341 VAL A CA 1
ATOM 2671 C C . VAL A 1 341 ? 15.170 -9.244 0.885 1.00 91.62 341 VAL A C 1
ATOM 2673 O O . VAL A 1 341 ? 15.083 -10.429 1.209 1.00 91.62 341 VAL A O 1
ATOM 2676 N N . PHE A 1 342 ? 15.456 -8.871 -0.365 1.00 92.38 342 PHE A N 1
ATOM 2677 C CA . PHE A 1 342 ? 15.468 -9.808 -1.490 1.00 92.38 342 PHE A CA 1
ATOM 2678 C C . PHE A 1 342 ? 16.862 -10.410 -1.738 1.00 92.38 342 PHE A C 1
ATOM 2680 O O . PHE A 1 342 ? 17.814 -9.678 -2.007 1.00 92.38 342 PHE A O 1
ATOM 2687 N N . PRO A 1 343 ? 17.013 -11.748 -1.714 1.00 89.81 343 PRO A N 1
ATOM 2688 C CA . PRO A 1 343 ? 18.312 -12.389 -1.910 1.00 89.81 343 PRO A CA 1
ATOM 2689 C C . PRO A 1 343 ? 18.821 -12.248 -3.363 1.00 89.81 343 PRO A C 1
ATOM 2691 O O . PRO A 1 343 ? 17.998 -12.218 -4.279 1.00 89.81 343 PRO A O 1
ATOM 2694 N N . PRO A 1 344 ? 20.150 -12.308 -3.623 1.00 88.31 344 PRO A N 1
ATOM 2695 C CA . PRO A 1 344 ? 20.769 -12.057 -4.945 1.00 88.31 344 PRO A CA 1
ATOM 2696 C C . PRO A 1 344 ? 20.304 -12.923 -6.131 1.00 88.31 344 PRO A C 1
ATOM 2698 O O . PRO A 1 344 ? 20.696 -12.685 -7.267 1.00 88.31 344 PRO A O 1
ATOM 2701 N N . ARG A 1 345 ? 19.474 -13.939 -5.880 1.00 90.31 345 ARG A N 1
ATOM 2702 C CA . ARG A 1 345 ? 18.788 -14.759 -6.892 1.00 90.31 345 ARG A CA 1
ATOM 2703 C C . ARG A 1 345 ? 17.539 -14.092 -7.496 1.00 90.31 345 ARG A C 1
ATOM 2705 O O . ARG A 1 345 ? 16.867 -14.726 -8.300 1.00 90.31 345 ARG A O 1
ATOM 2712 N N . TYR A 1 346 ? 17.188 -12.879 -7.066 1.00 93.94 346 TYR A N 1
ATOM 2713 C CA . TYR A 1 346 ? 16.089 -12.080 -7.613 1.00 93.94 346 TYR A CA 1
ATOM 2714 C C . TYR A 1 346 ? 16.603 -11.060 -8.637 1.00 93.94 346 TYR A C 1
ATOM 2716 O O . TYR A 1 346 ? 17.586 -10.363 -8.390 1.00 93.94 346 TYR A O 1
ATOM 2724 N N . ASN A 1 347 ? 15.891 -10.916 -9.754 1.00 94.00 347 ASN A N 1
ATOM 2725 C CA . ASN A 1 347 ? 16.057 -9.791 -10.671 1.00 94.00 347 ASN A CA 1
ATOM 2726 C C . ASN A 1 347 ? 15.462 -8.532 -10.038 1.00 94.00 347 ASN A C 1
ATOM 2728 O O . ASN A 1 347 ? 14.261 -8.487 -9.773 1.00 94.00 347 ASN A O 1
ATOM 2732 N N . LYS A 1 348 ? 16.265 -7.495 -9.815 1.00 95.25 348 LYS A N 1
ATOM 2733 C CA . LYS A 1 348 ? 15.795 -6.251 -9.195 1.00 95.25 348 LYS A CA 1
ATOM 2734 C C . LYS A 1 348 ? 15.392 -5.245 -10.274 1.00 95.25 348 LYS A C 1
ATOM 2736 O O . LYS A 1 348 ? 16.122 -5.060 -11.247 1.00 95.25 348 LYS A O 1
ATOM 2741 N N . LEU A 1 349 ? 14.229 -4.614 -10.120 1.00 96.25 349 LEU A N 1
ATOM 2742 C CA . LEU A 1 349 ? 13.650 -3.698 -11.108 1.00 96.25 349 LEU A CA 1
ATOM 2743 C C . LEU A 1 349 ? 13.090 -2.448 -10.431 1.00 96.25 349 LEU A C 1
ATOM 2745 O O . LEU A 1 349 ? 12.223 -2.540 -9.565 1.00 96.25 349 LEU A O 1
ATOM 2749 N N . ALA A 1 350 ? 13.543 -1.274 -10.863 1.00 96.56 350 ALA A N 1
ATOM 2750 C CA . ALA A 1 350 ? 12.999 0.005 -10.429 1.00 96.56 350 ALA A CA 1
ATOM 2751 C C . ALA A 1 350 ? 12.064 0.578 -11.503 1.00 96.56 350 ALA A C 1
ATOM 2753 O O . ALA A 1 350 ? 12.484 0.811 -12.638 1.00 96.56 350 ALA A O 1
ATOM 2754 N N . LEU A 1 351 ? 10.803 0.818 -11.139 1.00 97.31 351 LEU A N 1
ATOM 2755 C CA . LEU A 1 351 ? 9.808 1.474 -11.985 1.00 97.31 351 LEU A CA 1
ATOM 2756 C C . LEU A 1 351 ? 9.560 2.900 -11.501 1.00 97.31 351 LEU A C 1
ATOM 2758 O O . LEU A 1 351 ? 9.312 3.124 -10.312 1.00 97.31 351 LEU A O 1
ATOM 2762 N N . HIS A 1 352 ? 9.547 3.854 -12.426 1.00 96.81 352 HIS A N 1
ATOM 2763 C CA . HIS A 1 352 ? 9.226 5.248 -12.145 1.00 96.81 352 HIS A CA 1
ATOM 2764 C C . HIS A 1 352 ? 8.089 5.740 -13.036 1.00 96.81 352 HIS A C 1
ATOM 2766 O O . HIS A 1 352 ? 8.221 5.809 -14.257 1.00 96.81 352 HIS A O 1
ATOM 2772 N N . PHE A 1 353 ? 6.955 6.058 -12.412 1.00 96.94 353 PHE A N 1
ATOM 2773 C CA . PHE A 1 353 ? 5.794 6.625 -13.087 1.00 96.94 353 PHE A CA 1
ATOM 2774 C C . PHE A 1 353 ? 5.784 8.148 -12.920 1.00 96.94 353 PHE A C 1
ATOM 2776 O O . PHE A 1 353 ? 5.648 8.648 -11.800 1.00 96.94 353 PHE A O 1
ATOM 2783 N N . THR A 1 354 ? 5.873 8.872 -14.034 1.00 95.75 354 THR A N 1
ATOM 2784 C CA . THR A 1 354 ? 5.703 10.333 -14.100 1.00 95.75 354 THR A CA 1
ATOM 2785 C C . THR A 1 354 ? 4.305 10.690 -14.613 1.00 95.75 354 THR A C 1
ATOM 2787 O O . THR A 1 354 ? 3.572 9.829 -15.106 1.00 95.75 354 THR A O 1
ATOM 2790 N N . ILE A 1 355 ? 3.907 11.959 -14.506 1.00 95.50 355 ILE A N 1
ATOM 2791 C CA . ILE A 1 355 ? 2.661 12.477 -15.088 1.00 95.50 355 ILE A CA 1
ATOM 2792 C C . ILE A 1 355 ? 2.903 13.834 -15.754 1.00 95.50 355 ILE A C 1
ATOM 2794 O O . ILE A 1 355 ? 3.657 14.655 -15.239 1.00 95.50 355 ILE A O 1
ATOM 2798 N N . ASN A 1 356 ? 2.255 14.063 -16.896 1.00 94.81 356 ASN A N 1
ATOM 2799 C CA . ASN A 1 356 ? 2.318 15.320 -17.652 1.00 94.81 356 ASN A CA 1
ATOM 2800 C C . ASN A 1 356 ? 1.747 16.541 -16.898 1.00 94.81 356 ASN A C 1
ATOM 2802 O O . ASN A 1 356 ? 2.262 17.645 -17.055 1.00 94.81 356 ASN A O 1
ATOM 2806 N N . ASP A 1 357 ? 0.692 16.353 -16.101 1.00 94.56 357 ASP A N 1
ATOM 2807 C CA . ASP A 1 357 ? 0.109 17.372 -15.222 1.00 94.56 357 ASP A CA 1
ATOM 2808 C C . ASP A 1 357 ? -0.322 16.765 -13.876 1.00 94.56 357 ASP A C 1
ATOM 2810 O O . ASP A 1 357 ? -1.223 15.924 -13.786 1.00 94.56 357 ASP A O 1
ATOM 2814 N N . LEU A 1 358 ? 0.299 17.250 -12.801 1.00 94.94 358 LEU A N 1
ATOM 2815 C CA . LEU A 1 358 ? 0.011 16.857 -11.425 1.00 94.94 358 LEU A CA 1
ATOM 2816 C C . LEU A 1 358 ? -1.412 17.244 -10.973 1.00 94.94 358 LEU A C 1
ATOM 2818 O O . LEU A 1 358 ? -1.950 16.612 -10.059 1.00 94.94 358 LEU A O 1
ATOM 2822 N N . SER A 1 359 ? -2.066 18.227 -11.607 1.00 95.50 359 SER A N 1
ATOM 2823 C CA . SER A 1 359 ? -3.445 18.625 -11.274 1.00 95.50 359 SER A CA 1
ATOM 2824 C C . SER A 1 359 ? -4.437 17.464 -11.437 1.00 95.50 359 SER A C 1
ATOM 2826 O O . SER A 1 359 ? -5.344 17.284 -10.617 1.00 95.50 359 SER A O 1
ATOM 2828 N N . HIS A 1 360 ? -4.208 16.602 -12.433 1.00 95.25 360 HIS A N 1
ATOM 2829 C CA . HIS A 1 360 ? -4.990 15.394 -12.663 1.00 95.25 360 HIS A CA 1
ATOM 2830 C C . HIS A 1 360 ? -4.772 14.331 -11.576 1.00 95.25 360 HIS A C 1
ATOM 2832 O O . HIS A 1 360 ? -5.739 13.702 -11.136 1.00 95.25 360 HIS A O 1
ATOM 2838 N N . ALA A 1 361 ? -3.540 14.174 -11.080 1.00 93.19 361 ALA A N 1
ATOM 2839 C CA . ALA A 1 361 ? -3.243 13.301 -9.943 1.00 93.19 361 ALA A CA 1
ATOM 2840 C C . ALA A 1 361 ? -3.911 13.807 -8.655 1.00 93.19 361 ALA A C 1
ATOM 2842 O O . ALA A 1 361 ? -4.579 13.033 -7.968 1.00 93.19 361 ALA A O 1
ATOM 2843 N N . LYS A 1 362 ? -3.801 15.117 -8.378 1.00 93.75 362 LYS A N 1
ATOM 2844 C CA . LYS A 1 362 ? -4.454 15.800 -7.248 1.00 93.75 362 LYS A CA 1
ATOM 2845 C C . LYS A 1 362 ? -5.964 15.555 -7.248 1.00 93.75 362 LYS A C 1
ATOM 2847 O O . LYS A 1 362 ? -6.488 14.989 -6.290 1.00 93.75 362 LYS A O 1
ATOM 2852 N N . LYS A 1 363 ? -6.639 15.855 -8.364 1.00 92.38 363 LYS A N 1
ATOM 2853 C CA . LYS A 1 363 ? -8.075 15.587 -8.542 1.00 92.38 363 LYS A CA 1
ATOM 2854 C C . LYS A 1 363 ? -8.420 14.105 -8.335 1.00 92.38 363 LYS A C 1
ATOM 2856 O O . LYS A 1 363 ? -9.392 13.797 -7.649 1.00 92.38 363 LYS A O 1
ATOM 2861 N N . SER A 1 364 ? -7.616 13.184 -8.874 1.00 91.62 364 SER A N 1
ATOM 2862 C CA . SER A 1 364 ? -7.839 11.741 -8.699 1.00 91.62 364 SER A CA 1
ATOM 2863 C C . SER A 1 364 ? -7.634 11.252 -7.259 1.00 91.62 364 SER A C 1
ATOM 2865 O O . SER A 1 364 ? -8.161 10.190 -6.921 1.00 91.62 364 SER A O 1
ATOM 2867 N N . VAL A 1 365 ? -6.873 11.963 -6.420 1.00 91.62 365 VAL A N 1
ATOM 2868 C CA . VAL A 1 365 ? -6.762 11.675 -4.982 1.00 91.62 365 VAL A CA 1
ATOM 2869 C C . VAL A 1 365 ? -7.973 12.228 -4.231 1.00 91.62 365 VAL A C 1
ATOM 2871 O O . VAL A 1 365 ? -8.586 11.474 -3.478 1.00 91.62 365 VAL A O 1
ATOM 2874 N N . ASP A 1 366 ? -8.374 13.476 -4.490 1.00 91.19 366 ASP A N 1
ATOM 2875 C CA . ASP A 1 366 ? -9.526 14.120 -3.834 1.00 91.19 366 ASP A CA 1
ATOM 2876 C C . ASP A 1 366 ? -10.835 13.347 -4.071 1.00 91.19 366 ASP A C 1
ATOM 2878 O O . ASP A 1 366 ? -11.522 12.959 -3.124 1.00 91.19 366 ASP A O 1
ATOM 2882 N N . GLU A 1 367 ? -11.162 13.048 -5.336 1.00 91.19 367 GLU A N 1
ATOM 2883 C CA . GLU A 1 367 ? -12.374 12.297 -5.697 1.00 91.19 367 GLU A CA 1
ATOM 2884 C C . GLU A 1 367 ? -12.400 10.892 -5.083 1.00 91.19 367 GLU A C 1
ATOM 2886 O O . GLU A 1 367 ? -13.465 10.346 -4.791 1.00 91.19 367 GLU A O 1
ATOM 2891 N N . ARG A 1 368 ? -11.225 10.279 -4.920 1.00 91.44 368 ARG A N 1
ATOM 2892 C CA . ARG A 1 368 ? -11.076 8.948 -4.335 1.00 91.44 368 ARG A CA 1
ATOM 2893 C C . ARG A 1 368 ? -11.227 8.991 -2.816 1.00 91.44 368 ARG A C 1
ATOM 2895 O O . ARG A 1 368 ? -11.859 8.093 -2.273 1.00 91.44 368 ARG A O 1
ATOM 2902 N N . MET A 1 369 ? -10.720 10.036 -2.158 1.00 92.06 369 MET A N 1
ATOM 2903 C CA . MET A 1 369 ? -10.914 10.264 -0.723 1.00 92.06 369 MET A CA 1
ATOM 2904 C C . MET A 1 369 ? -12.404 10.449 -0.400 1.00 92.06 369 MET A C 1
ATOM 2906 O O . MET A 1 369 ? -12.920 9.801 0.503 1.00 92.06 369 MET A O 1
ATOM 2910 N N . VAL A 1 370 ? -13.130 11.235 -1.205 1.00 93.12 370 VAL A N 1
ATOM 2911 C CA . VAL A 1 370 ? -14.590 11.395 -1.061 1.00 93.12 370 VAL A CA 1
ATOM 2912 C C . VAL A 1 370 ? -15.333 10.065 -1.240 1.00 93.12 370 VAL A C 1
ATOM 2914 O O . VAL A 1 370 ? -16.222 9.757 -0.449 1.00 93.12 370 VAL A O 1
ATOM 2917 N N . ARG A 1 371 ? -14.959 9.235 -2.227 1.00 92.56 371 ARG A N 1
ATOM 2918 C CA . ARG A 1 371 ? -15.548 7.888 -2.381 1.00 92.56 371 ARG A CA 1
ATOM 2919 C C . ARG A 1 371 ? -15.254 6.985 -1.182 1.00 92.56 371 ARG A C 1
ATOM 2921 O O . ARG A 1 371 ? -16.162 6.317 -0.708 1.00 92.56 371 ARG A O 1
ATOM 2928 N N . GLU A 1 372 ? -14.023 6.990 -0.681 1.00 94.94 372 GLU A N 1
ATOM 2929 C CA . GLU A 1 372 ? -13.604 6.228 0.501 1.00 94.94 372 GLU A CA 1
ATOM 2930 C C . GLU A 1 372 ? -14.397 6.623 1.762 1.00 94.94 372 GLU A C 1
ATOM 2932 O O . GLU A 1 372 ? -14.833 5.746 2.504 1.00 94.94 372 GLU A O 1
ATOM 2937 N N . MET A 1 373 ? -14.664 7.918 1.971 1.00 94.75 373 MET A N 1
ATOM 2938 C CA . MET A 1 373 ? -15.498 8.406 3.081 1.00 94.75 373 MET A CA 1
ATOM 2939 C C . MET A 1 373 ? -16.947 7.888 2.997 1.00 94.75 373 MET A C 1
ATOM 2941 O O . MET A 1 373 ? -17.531 7.534 4.021 1.00 94.75 373 MET A O 1
ATOM 2945 N N . MET A 1 374 ? -17.519 7.807 1.789 1.00 93.19 374 MET A N 1
ATOM 2946 C CA . MET A 1 374 ? -18.880 7.294 1.570 1.00 93.19 374 MET A CA 1
ATOM 2947 C C . MET A 1 374 ? -18.956 5.764 1.689 1.00 93.19 374 MET A C 1
ATOM 2949 O O . MET A 1 374 ? -19.836 5.252 2.376 1.00 93.19 374 MET A O 1
ATOM 2953 N N . LEU A 1 375 ? -17.992 5.032 1.120 1.00 93.56 375 LEU A N 1
ATOM 2954 C CA . LEU A 1 375 ? -17.872 3.577 1.302 1.00 93.56 375 LEU A CA 1
ATOM 2955 C C . LEU A 1 375 ? -17.653 3.214 2.779 1.00 93.56 375 LEU A C 1
ATOM 2957 O O . LEU A 1 375 ? -18.169 2.210 3.263 1.00 93.56 375 LEU A O 1
ATOM 2961 N N . GLY A 1 376 ? -16.915 4.036 3.530 1.00 94.56 376 GLY A N 1
ATOM 2962 C CA . GLY A 1 376 ? -16.750 3.886 4.976 1.00 94.56 376 GLY A CA 1
ATOM 2963 C C . GLY A 1 376 ? -18.071 3.939 5.747 1.00 94.56 376 GLY A C 1
ATOM 2964 O O . GLY A 1 376 ? -18.280 3.149 6.667 1.00 94.56 376 GLY A O 1
ATOM 2965 N N . LYS A 1 377 ? -18.996 4.814 5.332 1.00 92.88 377 LYS A N 1
ATOM 2966 C CA . LYS A 1 377 ? -20.356 4.877 5.883 1.00 92.88 377 LYS A CA 1
ATOM 2967 C C . LYS A 1 377 ? -21.151 3.606 5.578 1.00 92.88 377 LYS A C 1
ATOM 2969 O O . LYS A 1 377 ? -21.683 2.987 6.495 1.00 92.88 377 LYS A O 1
ATOM 2974 N N . GLU A 1 378 ? -21.195 3.204 4.309 1.00 92.94 378 GLU A N 1
ATOM 2975 C CA . GLU A 1 378 ? -21.914 2.002 3.856 1.00 92.94 378 GLU A CA 1
ATOM 2976 C C . GLU A 1 378 ? -21.386 0.731 4.555 1.00 92.94 378 GLU A C 1
ATOM 2978 O O . GLU A 1 378 ? -22.160 -0.132 4.972 1.00 92.94 378 GLU A O 1
ATOM 29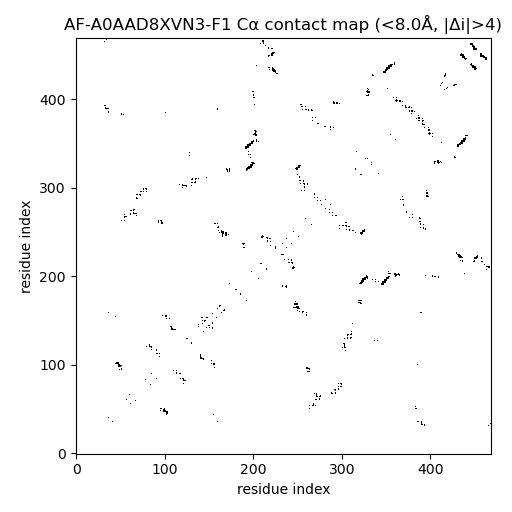83 N N . ALA A 1 379 ? -20.070 0.651 4.780 1.00 93.06 379 ALA A N 1
ATOM 2984 C CA . ALA A 1 379 ? -19.438 -0.426 5.535 1.00 93.06 379 ALA A CA 1
ATOM 2985 C C . ALA A 1 379 ? -19.878 -0.471 7.008 1.00 93.06 379 ALA A C 1
ATOM 2987 O O . ALA A 1 379 ? -20.232 -1.546 7.497 1.00 93.06 379 ALA A O 1
ATOM 2988 N N . LEU A 1 380 ? -19.915 0.672 7.705 1.00 92.75 380 LEU A N 1
ATOM 2989 C CA . LEU A 1 380 ? -20.408 0.746 9.087 1.00 92.75 380 LEU A CA 1
ATOM 2990 C C . LEU A 1 380 ? -21.888 0.359 9.202 1.00 92.75 380 LEU A C 1
ATOM 2992 O O . LEU A 1 380 ? -22.264 -0.332 10.147 1.00 92.75 380 LEU A O 1
ATOM 2996 N N . GLU A 1 381 ? -22.714 0.760 8.235 1.00 90.94 381 GLU A N 1
ATOM 2997 C CA . GLU A 1 381 ? -24.131 0.378 8.169 1.00 90.94 381 GLU A CA 1
ATOM 2998 C C . GLU A 1 381 ? -24.319 -1.129 7.887 1.00 90.94 381 GLU A C 1
ATOM 3000 O O . GLU A 1 381 ? -25.309 -1.715 8.326 1.00 90.94 381 GLU A O 1
ATOM 3005 N N . SER A 1 382 ? -23.355 -1.781 7.221 1.00 90.44 382 SER A N 1
ATOM 3006 C CA . SER A 1 382 ? -23.378 -3.230 6.951 1.00 90.44 382 SER A CA 1
ATOM 3007 C C . SER A 1 382 ? -22.994 -4.113 8.149 1.00 90.44 382 SER A C 1
ATOM 3009 O O . SER A 1 382 ? -23.451 -5.253 8.245 1.00 90.44 382 SER A O 1
ATOM 3011 N N . GLY A 1 383 ? -22.128 -3.619 9.041 1.00 87.06 383 GLY A N 1
ATOM 3012 C CA . GLY A 1 383 ? -21.540 -4.398 10.137 1.00 87.06 383 GLY A CA 1
ATOM 3013 C C . GLY A 1 383 ? -20.526 -5.481 9.721 1.00 87.06 383 GLY A C 1
ATOM 3014 O O . GLY A 1 383 ? -20.086 -6.248 10.580 1.00 87.06 383 GLY A O 1
ATOM 3015 N N . ASP A 1 384 ? -20.142 -5.572 8.441 1.00 90.06 384 ASP A N 1
ATOM 3016 C CA . ASP A 1 384 ? -19.079 -6.469 7.964 1.00 90.06 384 ASP A CA 1
ATOM 3017 C C . ASP A 1 384 ? -17.716 -5.754 7.993 1.00 90.06 384 ASP A C 1
ATOM 3019 O O . ASP A 1 384 ? -17.454 -4.819 7.233 1.00 90.06 384 ASP A O 1
ATOM 3023 N N . VAL A 1 385 ? -16.814 -6.239 8.852 1.00 93.25 385 VAL A N 1
ATOM 3024 C CA . VAL A 1 385 ? -15.422 -5.766 8.951 1.00 93.25 385 VAL A CA 1
ATOM 3025 C C . VAL A 1 385 ? -14.683 -5.817 7.614 1.00 93.25 385 VAL A C 1
ATOM 3027 O O . VAL A 1 385 ? -13.815 -4.982 7.363 1.00 93.25 385 VAL A O 1
ATOM 3030 N N . VAL A 1 386 ? -15.017 -6.754 6.722 1.00 93.19 386 VAL A N 1
ATOM 3031 C CA . VAL A 1 386 ? -14.338 -6.831 5.428 1.00 93.19 386 VAL A CA 1
ATOM 3032 C C . VAL A 1 386 ? -14.771 -5.682 4.520 1.00 93.19 386 VAL A C 1
ATOM 3034 O O . VAL A 1 386 ? -13.931 -5.169 3.788 1.00 93.19 386 VAL A O 1
ATOM 3037 N N . GLN A 1 387 ? -16.002 -5.169 4.639 1.00 92.81 387 GLN A N 1
ATOM 3038 C CA . GLN A 1 387 ? -16.367 -3.901 3.994 1.00 92.81 387 GLN A CA 1
ATOM 3039 C C . GLN A 1 387 ? -15.537 -2.749 4.578 1.00 92.81 387 GLN A C 1
ATOM 3041 O O . GLN A 1 387 ? -14.965 -1.984 3.815 1.00 92.81 387 GLN A O 1
ATOM 3046 N N . VAL A 1 388 ? -15.364 -2.673 5.906 1.00 95.06 388 VAL A N 1
ATOM 3047 C CA . VAL A 1 388 ? -14.529 -1.634 6.556 1.00 95.06 388 VAL A CA 1
ATOM 3048 C C . VAL A 1 388 ? -13.081 -1.674 6.043 1.00 95.06 388 VAL A C 1
ATOM 3050 O O . VAL A 1 388 ? -12.500 -0.629 5.755 1.00 95.06 388 VAL A O 1
ATOM 3053 N N . ILE A 1 389 ? -12.509 -2.866 5.855 1.00 95.69 389 ILE A N 1
ATOM 3054 C CA . ILE A 1 389 ? -11.163 -3.046 5.286 1.00 95.69 389 ILE A CA 1
ATOM 3055 C C . ILE A 1 389 ? -11.119 -2.650 3.800 1.00 95.69 389 ILE A C 1
ATOM 3057 O O . ILE A 1 389 ? -10.162 -2.003 3.371 1.00 95.69 389 ILE A O 1
ATOM 3061 N N . TYR A 1 390 ? -12.125 -3.018 3.001 1.00 93.69 390 TYR A N 1
ATOM 3062 C CA . TYR A 1 390 ? -12.178 -2.727 1.560 1.00 93.69 390 TYR A CA 1
ATOM 3063 C C . TYR A 1 390 ? -12.541 -1.268 1.228 1.00 93.69 390 TYR A C 1
ATOM 3065 O O . TYR A 1 390 ? -12.115 -0.762 0.186 1.00 93.69 390 TYR A O 1
ATOM 3073 N N . SER A 1 391 ? -13.244 -0.555 2.114 1.00 94.38 391 SER A N 1
ATOM 3074 C CA . SER A 1 391 ? -13.616 0.852 1.913 1.00 94.38 391 SER A CA 1
ATOM 3075 C C . SER A 1 391 ? -12.411 1.765 1.703 1.00 94.38 391 SER A C 1
ATOM 3077 O O . SER A 1 391 ? -12.514 2.727 0.946 1.00 94.38 391 SER A O 1
ATOM 3079 N N . ASN A 1 392 ? -11.245 1.446 2.277 1.00 94.50 392 ASN A N 1
ATOM 3080 C CA . ASN A 1 392 ? -9.994 2.151 1.997 1.00 94.50 392 ASN A CA 1
ATOM 3081 C C . ASN A 1 392 ? -9.575 2.016 0.521 1.00 94.50 392 ASN A C 1
ATOM 3083 O O . ASN A 1 392 ? -9.418 0.911 0.002 1.00 94.50 392 ASN A O 1
ATOM 3087 N N . GLN A 1 393 ? -9.303 3.143 -0.132 1.00 89.75 393 GLN A N 1
ATOM 3088 C CA . GLN A 1 393 ? -8.984 3.242 -1.558 1.00 89.75 393 GLN A CA 1
ATOM 3089 C C . GLN A 1 393 ? -7.524 3.635 -1.843 1.00 89.75 393 GLN A C 1
ATOM 3091 O O . GLN A 1 393 ? -7.183 3.982 -2.976 1.00 89.75 393 GLN A O 1
ATOM 3096 N N . GLY A 1 394 ? -6.645 3.639 -0.841 1.00 87.62 394 GLY A N 1
ATOM 3097 C CA . GLY A 1 394 ? -5.224 3.917 -1.048 1.00 87.62 394 GLY A CA 1
ATOM 3098 C C . GLY A 1 394 ? -4.487 4.356 0.213 1.00 87.62 394 GLY A C 1
ATOM 3099 O O . GLY A 1 394 ? -4.997 4.268 1.328 1.00 87.62 394 GLY A O 1
ATOM 3100 N N . GLY A 1 395 ? -3.292 4.919 0.018 1.00 87.81 395 GLY A N 1
ATOM 3101 C CA . GLY A 1 395 ? -2.501 5.547 1.080 1.00 87.81 395 GLY A CA 1
ATOM 3102 C C . GLY A 1 395 ? -3.183 6.743 1.779 1.00 87.81 395 GLY A C 1
ATOM 3103 O O . GLY A 1 395 ? -4.288 7.153 1.408 1.00 87.81 395 GLY A O 1
ATOM 3104 N N . PRO A 1 396 ? -2.519 7.331 2.790 1.00 86.50 396 PRO A N 1
ATOM 3105 C CA . PRO A 1 396 ? -3.140 8.297 3.694 1.00 86.50 396 PRO A CA 1
ATOM 3106 C C . PRO A 1 396 ? -3.205 9.718 3.130 1.00 86.50 396 PRO A C 1
ATOM 3108 O O . PRO A 1 396 ? -4.065 10.493 3.518 1.00 86.50 396 PRO A O 1
ATOM 3111 N N . TYR A 1 397 ? -2.272 10.063 2.243 1.00 83.12 397 TYR A N 1
ATOM 3112 C CA . TYR A 1 397 ? -2.015 11.440 1.843 1.00 83.12 397 TYR A CA 1
ATOM 3113 C C . TYR A 1 397 ? -3.060 11.986 0.863 1.00 83.12 397 TYR A C 1
ATOM 3115 O O . TYR A 1 397 ? -3.301 11.377 -0.187 1.00 83.12 397 TYR A O 1
ATOM 3123 N N . GLY A 1 398 ? -3.606 13.161 1.187 1.00 85.00 398 GLY A N 1
ATOM 3124 C CA . GLY A 1 398 ? -4.417 13.989 0.299 1.00 85.00 398 GLY A CA 1
ATOM 3125 C C . GLY A 1 398 ? -3.614 14.654 -0.826 1.00 85.00 398 GLY A C 1
ATOM 3126 O O . GLY A 1 398 ? -2.414 14.416 -1.010 1.00 85.00 398 GLY A O 1
ATOM 3127 N N . SER A 1 399 ? -4.295 15.472 -1.629 1.00 89.38 399 SER A N 1
ATOM 3128 C CA . SER A 1 399 ? -3.711 16.131 -2.803 1.00 89.38 399 SER A CA 1
ATOM 3129 C C . SER A 1 399 ? -2.705 17.234 -2.452 1.00 89.38 399 SER A C 1
ATOM 3131 O O . SER A 1 399 ? -1.825 17.554 -3.258 1.00 89.38 399 SER A O 1
ATOM 3133 N N . GLU A 1 400 ? -2.796 17.788 -1.243 1.00 88.75 400 GLU A N 1
ATOM 3134 C CA . GLU A 1 400 ? -2.008 18.914 -0.747 1.00 88.75 400 GLU A CA 1
ATOM 3135 C C . GLU A 1 400 ? -0.493 18.654 -0.719 1.00 88.75 400 GLU A C 1
ATOM 3137 O O . GLU A 1 400 ? 0.282 19.553 -1.038 1.00 88.75 400 GLU A O 1
ATOM 3142 N N . VAL A 1 401 ? -0.051 17.426 -0.422 1.00 88.50 401 VAL A N 1
ATOM 3143 C CA . VAL A 1 401 ? 1.387 17.102 -0.329 1.00 88.50 401 VAL A CA 1
ATOM 3144 C C . VAL A 1 401 ? 2.030 16.701 -1.661 1.00 88.50 401 VAL A C 1
ATOM 3146 O O . VAL A 1 401 ? 3.253 16.568 -1.724 1.00 88.50 401 VAL A O 1
ATOM 3149 N N . LEU 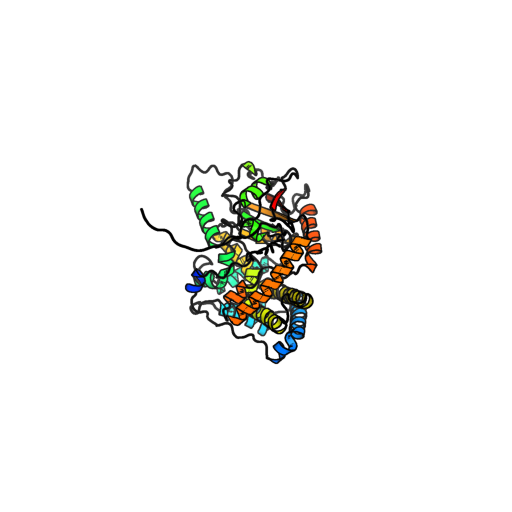A 1 402 ? 1.247 16.474 -2.727 1.00 90.88 402 LEU A N 1
ATOM 3150 C CA . LEU A 1 402 ? 1.745 15.767 -3.918 1.00 90.88 402 LEU A CA 1
ATOM 3151 C C . LEU A 1 402 ? 2.865 16.501 -4.673 1.00 90.88 402 LEU A C 1
ATOM 3153 O O . LEU A 1 402 ? 3.673 15.837 -5.310 1.00 90.88 402 LEU A O 1
ATOM 3157 N N . GLU A 1 403 ? 2.959 17.829 -4.570 1.00 93.50 403 GLU A N 1
ATOM 3158 C CA . GLU A 1 403 ? 4.048 18.614 -5.183 1.00 93.50 403 GLU A CA 1
ATOM 3159 C C . GLU A 1 403 ? 5.403 18.311 -4.532 1.00 93.50 403 GLU A C 1
ATOM 3161 O O . GLU A 1 403 ? 6.369 18.012 -5.228 1.00 93.50 403 GLU A O 1
ATOM 3166 N N . GLY A 1 404 ? 5.466 18.301 -3.196 1.00 92.81 404 GLY A N 1
ATOM 3167 C CA . GLY A 1 404 ? 6.677 17.911 -2.468 1.00 92.81 404 GLY A CA 1
ATOM 3168 C C . GLY A 1 404 ? 7.003 16.424 -2.631 1.00 92.81 404 GLY A C 1
ATOM 3169 O O . GLY A 1 404 ? 8.170 16.054 -2.715 1.00 92.81 404 GLY A O 1
ATOM 3170 N N . VAL A 1 405 ? 5.977 15.569 -2.737 1.00 91.25 405 VAL A N 1
ATOM 3171 C CA . VAL A 1 405 ? 6.159 14.138 -3.036 1.00 91.25 405 VAL A CA 1
ATOM 3172 C C . VAL A 1 405 ? 6.749 13.933 -4.434 1.00 91.25 405 VAL A C 1
ATOM 3174 O O . VAL A 1 405 ? 7.649 13.107 -4.571 1.00 91.25 405 VAL A O 1
ATOM 3177 N N . GLN A 1 406 ? 6.284 14.679 -5.444 1.00 92.25 406 GLN A N 1
ATOM 3178 C CA . GLN A 1 406 ? 6.864 14.638 -6.786 1.00 92.25 406 GLN A CA 1
ATOM 3179 C C . GLN A 1 406 ? 8.308 15.139 -6.761 1.00 92.25 406 GLN A C 1
ATOM 3181 O O . GLN A 1 406 ? 9.199 14.403 -7.162 1.00 92.25 406 GLN A O 1
ATOM 3186 N N . ALA A 1 407 ? 8.551 16.346 -6.241 1.00 93.69 407 ALA A N 1
ATOM 3187 C CA . ALA A 1 407 ? 9.881 16.950 -6.241 1.00 93.69 407 ALA A CA 1
ATOM 3188 C C . ALA A 1 407 ? 10.933 16.047 -5.574 1.00 93.69 407 ALA A C 1
ATOM 3190 O O . ALA A 1 407 ? 11.999 15.838 -6.143 1.00 93.69 407 ALA A O 1
ATOM 3191 N N . ASP A 1 408 ? 10.624 15.441 -4.422 1.00 93.88 408 ASP A N 1
ATOM 3192 C CA . ASP A 1 408 ? 11.519 14.474 -3.774 1.00 93.88 408 ASP A CA 1
ATOM 3193 C C . ASP A 1 408 ? 11.722 13.189 -4.599 1.00 93.88 408 ASP A C 1
ATOM 3195 O O . ASP A 1 408 ? 12.833 12.659 -4.634 1.00 93.88 408 ASP A O 1
ATOM 3199 N N . SER A 1 409 ? 10.671 12.669 -5.245 1.00 92.94 409 SER A N 1
ATOM 3200 C CA . SER A 1 409 ? 10.740 11.440 -6.051 1.00 92.94 409 SER A CA 1
ATOM 3201 C C . SER A 1 409 ? 11.541 11.638 -7.334 1.00 92.94 409 SER A C 1
ATOM 3203 O O . SER A 1 409 ? 12.403 10.821 -7.649 1.00 92.94 409 SER A O 1
ATOM 3205 N N . ASP A 1 410 ? 11.265 12.713 -8.068 1.00 93.38 410 ASP A N 1
ATOM 3206 C CA . ASP A 1 410 ? 11.934 13.056 -9.323 1.00 93.38 410 ASP A CA 1
ATOM 3207 C C . ASP A 1 410 ? 13.409 13.384 -9.042 1.00 93.38 410 ASP A C 1
ATOM 3209 O O . ASP A 1 410 ? 14.296 13.004 -9.807 1.00 93.38 410 ASP A O 1
ATOM 3213 N N . ARG A 1 411 ? 13.696 14.016 -7.897 1.00 94.31 411 ARG A N 1
ATOM 3214 C CA . ARG A 1 411 ? 15.059 14.261 -7.422 1.00 94.31 411 ARG A CA 1
ATOM 3215 C C . ARG A 1 411 ? 15.806 12.958 -7.120 1.00 94.31 411 ARG A C 1
ATOM 3217 O O . ARG A 1 411 ? 16.896 12.760 -7.645 1.00 94.31 411 ARG A O 1
ATOM 3224 N N . VAL A 1 412 ? 15.233 12.040 -6.333 1.00 92.69 412 VAL A N 1
ATOM 3225 C CA . VAL A 1 412 ? 15.861 10.729 -6.058 1.00 92.69 412 VAL A CA 1
ATOM 3226 C C . VAL A 1 412 ? 16.064 9.927 -7.346 1.00 92.69 412 VAL A C 1
ATOM 3228 O O . VAL A 1 412 ? 17.133 9.347 -7.534 1.00 92.69 412 VAL A O 1
ATOM 3231 N N . TRP A 1 413 ? 15.084 9.919 -8.253 1.00 93.75 413 TRP A N 1
ATOM 3232 C CA . TRP A 1 413 ? 15.202 9.214 -9.529 1.00 93.75 413 TRP A CA 1
ATOM 3233 C C . TRP A 1 413 ? 16.357 9.754 -10.378 1.00 93.75 413 TRP A C 1
ATOM 3235 O O . TRP A 1 413 ? 17.242 8.991 -10.761 1.00 93.75 413 TRP A O 1
ATOM 3245 N N . ASN A 1 414 ? 16.393 11.064 -10.622 1.00 92.06 414 ASN A N 1
ATOM 3246 C CA . ASN A 1 414 ? 17.354 11.667 -11.546 1.00 92.06 414 ASN A CA 1
ATOM 3247 C C . ASN A 1 414 ? 18.762 11.839 -10.942 1.00 92.06 414 ASN A C 1
ATOM 3249 O O . ASN A 1 414 ? 19.745 11.595 -11.636 1.00 92.06 414 ASN A O 1
ATOM 3253 N N . GLU A 1 415 ? 18.883 12.223 -9.665 1.00 89.56 415 GLU A N 1
ATOM 3254 C CA . GLU A 1 415 ? 20.182 12.513 -9.023 1.00 89.56 415 GLU A CA 1
ATOM 3255 C C . GLU A 1 415 ? 20.883 11.276 -8.438 1.00 89.56 415 GLU A C 1
ATOM 3257 O O . GLU A 1 415 ? 22.077 11.342 -8.150 1.00 89.56 415 GLU A O 1
ATOM 3262 N N . ILE A 1 416 ? 20.161 10.168 -8.214 1.00 86.31 416 ILE A N 1
ATOM 3263 C CA . ILE A 1 416 ? 20.701 8.980 -7.525 1.00 86.31 416 ILE A CA 1
ATOM 3264 C C . ILE A 1 416 ? 20.544 7.711 -8.367 1.00 86.31 416 ILE A C 1
ATOM 3266 O O . ILE A 1 416 ? 21.507 6.969 -8.531 1.00 86.31 416 ILE A O 1
ATOM 3270 N N . VAL A 1 417 ? 19.349 7.443 -8.906 1.00 87.56 417 VAL A N 1
ATOM 3271 C CA . VAL A 1 417 ? 19.047 6.156 -9.569 1.00 87.56 417 VAL A CA 1
ATOM 3272 C C . VAL A 1 417 ? 19.482 6.148 -11.035 1.00 87.56 417 VAL A C 1
ATOM 3274 O O . VAL A 1 417 ? 19.988 5.139 -11.527 1.00 87.56 417 VAL A O 1
ATOM 3277 N N . MET A 1 418 ? 19.284 7.266 -11.732 1.00 88.44 418 MET A N 1
ATOM 3278 C CA . MET A 1 418 ? 19.627 7.461 -13.145 1.00 88.44 418 MET A CA 1
ATOM 3279 C C . MET A 1 418 ? 20.966 8.182 -13.355 1.00 88.44 418 MET A C 1
ATOM 3281 O O . MET A 1 418 ? 21.380 8.363 -14.497 1.00 88.44 418 MET A O 1
ATOM 3285 N N . ALA A 1 419 ? 21.644 8.592 -12.280 1.00 82.56 419 ALA A N 1
ATOM 3286 C CA . ALA A 1 419 ? 22.933 9.264 -12.369 1.00 82.56 419 ALA A CA 1
ATOM 3287 C C . ALA A 1 419 ? 24.025 8.301 -12.869 1.00 82.56 419 ALA A C 1
ATOM 3289 O O . ALA A 1 419 ? 24.253 7.250 -12.269 1.00 82.56 419 ALA A O 1
ATOM 3290 N N . ASP A 1 420 ? 24.722 8.682 -13.946 1.00 66.81 420 ASP A N 1
ATOM 3291 C CA . ASP A 1 420 ? 25.850 7.939 -14.533 1.00 66.81 420 ASP A CA 1
ATOM 3292 C C . ASP A 1 420 ? 27.138 8.134 -13.710 1.00 66.81 420 ASP A C 1
ATOM 3294 O O . ASP A 1 420 ? 28.160 8.671 -14.147 1.00 66.81 420 ASP A O 1
ATOM 3298 N N . ASN A 1 421 ? 27.045 7.752 -12.439 1.00 60.59 421 ASN A N 1
ATOM 3299 C CA . ASN A 1 421 ? 28.135 7.809 -11.486 1.00 60.59 421 ASN A CA 1
ATOM 3300 C C . ASN A 1 421 ? 28.932 6.507 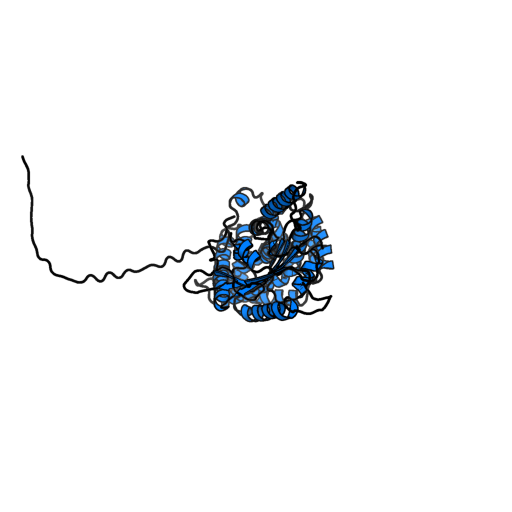-11.598 1.00 60.59 421 ASN A C 1
ATOM 3302 O O . ASN A 1 421 ? 28.419 5.436 -11.286 1.00 60.59 421 ASN A O 1
ATOM 3306 N N . ASN A 1 422 ? 30.219 6.602 -11.944 1.00 60.66 422 ASN A N 1
ATOM 3307 C CA . ASN A 1 422 ? 31.168 5.474 -11.945 1.00 60.66 422 ASN A CA 1
ATOM 3308 C C . ASN A 1 422 ? 31.548 5.010 -10.513 1.00 60.66 422 ASN A C 1
ATOM 3310 O O . ASN A 1 422 ? 32.655 4.531 -10.269 1.00 60.66 422 ASN A O 1
ATOM 3314 N N . ASP A 1 423 ? 30.642 5.197 -9.555 1.00 69.44 423 ASP A N 1
ATOM 3315 C CA . ASP A 1 423 ? 30.783 4.795 -8.165 1.00 69.44 423 ASP A CA 1
ATOM 3316 C C . ASP A 1 423 ? 30.379 3.321 -8.023 1.00 69.44 423 ASP A C 1
ATOM 3318 O O . ASP A 1 423 ? 29.261 2.914 -8.353 1.00 69.44 423 ASP A O 1
ATOM 3322 N N . ALA A 1 424 ? 31.309 2.504 -7.531 1.00 62.66 424 ALA A N 1
ATOM 3323 C CA . ALA A 1 424 ? 31.079 1.083 -7.326 1.00 62.66 424 ALA A CA 1
ATOM 3324 C C . ALA A 1 424 ? 30.033 0.801 -6.233 1.00 62.66 424 ALA A C 1
ATOM 3326 O O . ALA A 1 424 ? 29.465 -0.290 -6.247 1.00 62.66 424 ALA A O 1
ATOM 3327 N N . ASP A 1 425 ? 29.726 1.757 -5.357 1.00 69.88 425 ASP A N 1
ATOM 3328 C CA . ASP A 1 425 ? 28.729 1.613 -4.292 1.00 69.88 425 ASP A CA 1
ATOM 3329 C C . ASP A 1 425 ? 27.400 2.337 -4.617 1.00 69.88 425 ASP A C 1
ATOM 3331 O O . ASP A 1 425 ? 26.518 2.464 -3.764 1.00 69.88 425 ASP A O 1
ATOM 3335 N N . ALA A 1 426 ? 27.213 2.767 -5.876 1.00 79.62 426 ALA A N 1
ATOM 3336 C CA . ALA A 1 426 ? 25.992 3.422 -6.348 1.00 79.62 426 ALA A CA 1
ATOM 3337 C C . ALA A 1 426 ? 24.730 2.551 -6.179 1.00 79.62 426 ALA A C 1
ATOM 3339 O O . ALA A 1 426 ? 24.647 1.401 -6.623 1.00 79.62 426 ALA A O 1
ATOM 3340 N N . VAL A 1 427 ? 23.703 3.146 -5.570 1.00 84.19 427 VAL A N 1
ATOM 3341 C CA . VAL A 1 427 ? 22.450 2.475 -5.208 1.00 84.19 427 VAL A CA 1
ATOM 3342 C C . VAL A 1 427 ? 21.647 2.088 -6.451 1.00 84.19 427 VAL A C 1
ATOM 3344 O O . VAL A 1 427 ? 21.280 2.935 -7.262 1.00 84.19 427 VAL A O 1
ATOM 3347 N N . GLY A 1 428 ? 21.333 0.799 -6.589 1.00 83.62 428 GLY A N 1
ATOM 3348 C CA . GLY A 1 428 ? 20.556 0.290 -7.719 1.00 83.62 428 GLY A CA 1
ATOM 3349 C C . GLY A 1 428 ? 21.325 0.231 -9.045 1.00 83.62 428 GLY A C 1
ATOM 3350 O O . GLY A 1 428 ? 20.704 0.202 -10.108 1.00 83.62 428 GLY A O 1
ATOM 3351 N N . LYS A 1 429 ? 22.665 0.231 -9.024 1.00 85.94 429 LYS A N 1
ATOM 3352 C CA . LYS A 1 429 ? 23.508 0.044 -10.225 1.00 85.94 429 LYS A CA 1
ATOM 3353 C C . LYS A 1 429 ? 23.282 -1.312 -10.917 1.00 85.94 429 LYS A C 1
ATOM 3355 O O . LYS A 1 429 ? 23.359 -1.407 -12.137 1.00 85.94 429 LYS A O 1
ATOM 3360 N N . ASP A 1 430 ? 22.974 -2.338 -10.125 1.00 88.38 430 ASP A N 1
ATOM 3361 C CA . ASP A 1 430 ? 22.794 -3.741 -10.507 1.00 88.38 430 ASP A CA 1
ATOM 3362 C C . ASP A 1 430 ? 21.329 -4.077 -10.852 1.00 88.38 430 ASP A C 1
ATOM 3364 O O . ASP A 1 430 ? 20.986 -5.231 -11.104 1.00 88.38 430 ASP A O 1
ATOM 3368 N N . TRP A 1 431 ? 20.459 -3.063 -10.879 1.00 93.06 431 TRP A N 1
ATOM 3369 C CA . TRP A 1 431 ? 19.033 -3.196 -11.157 1.00 93.06 431 TRP A CA 1
ATOM 3370 C C . TRP A 1 431 ? 18.700 -2.838 -12.604 1.00 93.06 431 TRP A C 1
ATOM 3372 O O . TRP A 1 431 ? 19.272 -1.917 -13.192 1.00 93.06 431 TRP A O 1
ATOM 3382 N N . TYR A 1 432 ? 17.660 -3.479 -13.126 1.00 95.00 432 TYR A N 1
ATOM 3383 C CA . TYR A 1 432 ? 16.942 -2.969 -14.287 1.00 95.00 432 TYR A CA 1
ATOM 3384 C C . TYR A 1 432 ? 16.159 -1.705 -13.900 1.00 95.00 432 TYR A C 1
ATOM 3386 O O . TYR A 1 432 ? 15.667 -1.581 -12.773 1.00 95.00 432 TYR A O 1
ATOM 3394 N N . LYS A 1 433 ? 16.012 -0.761 -14.830 1.00 95.75 433 LYS A N 1
ATOM 3395 C CA . LYS A 1 433 ? 15.345 0.535 -14.600 1.00 95.75 433 LYS A CA 1
ATOM 3396 C C . LYS A 1 433 ? 14.354 0.800 -15.728 1.00 95.75 433 LYS A C 1
ATOM 3398 O O . LYS A 1 433 ? 14.656 0.491 -16.876 1.00 95.75 433 LYS A O 1
ATOM 3403 N N . ALA A 1 434 ? 13.184 1.355 -15.428 1.00 97.44 434 ALA A N 1
ATOM 3404 C CA . ALA A 1 434 ? 12.207 1.737 -16.447 1.00 97.44 434 ALA A CA 1
ATOM 3405 C C . ALA A 1 434 ? 11.396 2.965 -16.020 1.00 97.44 434 ALA A C 1
ATOM 3407 O O . ALA A 1 434 ? 10.861 3.012 -14.910 1.00 97.44 434 ALA A O 1
ATOM 3408 N N . THR A 1 435 ? 11.268 3.941 -16.922 1.00 97.88 435 THR A N 1
ATOM 3409 C CA . THR A 1 435 ? 10.444 5.143 -16.715 1.00 97.88 435 THR A CA 1
ATOM 3410 C C . THR A 1 435 ? 9.211 5.096 -17.619 1.00 97.88 435 THR A C 1
ATOM 3412 O O . THR A 1 435 ? 9.305 4.755 -18.798 1.00 97.88 435 THR A O 1
ATOM 3415 N N . MET A 1 436 ? 8.043 5.434 -17.076 1.00 97.69 436 MET A N 1
ATOM 3416 C CA . MET A 1 436 ? 6.768 5.438 -17.796 1.00 97.69 436 MET A CA 1
ATOM 3417 C C . MET A 1 436 ? 6.047 6.766 -17.584 1.00 97.69 436 MET A C 1
ATOM 3419 O O . MET A 1 436 ? 5.809 7.172 -16.446 1.00 97.69 436 MET A O 1
ATOM 3423 N N . GLN A 1 437 ? 5.666 7.424 -18.676 1.00 97.25 437 GLN A N 1
ATOM 3424 C CA . GLN A 1 437 ? 4.950 8.694 -18.640 1.00 97.25 437 GLN A CA 1
ATOM 3425 C C . GLN A 1 437 ? 3.443 8.462 -18.727 1.00 97.25 437 GLN A C 1
ATOM 3427 O O . GLN A 1 437 ? 2.952 7.906 -19.710 1.00 97.25 437 GLN A O 1
ATOM 3432 N N . ILE A 1 438 ? 2.705 8.928 -17.718 1.00 96.88 438 ILE A N 1
ATOM 3433 C CA . ILE A 1 438 ? 1.245 9.031 -17.750 1.00 96.88 438 ILE A CA 1
ATOM 3434 C C . ILE A 1 438 ? 0.854 10.338 -18.442 1.00 96.88 438 ILE A C 1
ATOM 3436 O O . ILE A 1 438 ? 1.178 11.431 -17.971 1.00 96.88 438 ILE A O 1
ATOM 3440 N N . ASN A 1 439 ? 0.099 10.227 -19.530 1.00 96.50 439 ASN A N 1
ATOM 3441 C CA . ASN A 1 439 ? -0.548 11.356 -20.186 1.00 96.50 439 ASN A CA 1
ATOM 3442 C C . ASN A 1 439 ? -1.989 11.442 -19.670 1.00 96.50 439 ASN A C 1
ATOM 3444 O O . ASN A 1 439 ? -2.897 10.757 -20.151 1.00 96.50 439 ASN A O 1
ATOM 3448 N N . ALA A 1 440 ? -2.191 12.256 -18.640 1.00 94.44 440 ALA A N 1
ATOM 3449 C CA . ALA A 1 440 ? -3.502 12.553 -18.095 1.00 94.44 440 ALA A CA 1
ATOM 3450 C C . ALA A 1 440 ? -4.161 13.728 -18.826 1.00 94.44 440 ALA A C 1
ATOM 3452 O O . ALA A 1 440 ? -3.492 14.635 -19.325 1.00 94.44 440 ALA A O 1
ATOM 3453 N N . HIS A 1 441 ? -5.491 13.681 -18.888 1.00 92.31 441 HIS A N 1
ATOM 3454 C CA . HIS A 1 441 ? -6.332 14.629 -19.615 1.00 92.31 441 HIS A CA 1
ATOM 3455 C C . HIS A 1 441 ? -7.674 14.845 -18.894 1.00 92.31 441 HIS A C 1
ATOM 3457 O O . HIS A 1 441 ? -8.083 14.037 -18.051 1.00 92.31 441 HIS A O 1
ATOM 3463 N N . SER A 1 442 ? -8.364 15.940 -19.231 1.00 91.56 442 SER A N 1
ATOM 3464 C CA . SER A 1 442 ? -9.693 16.308 -18.714 1.00 91.56 442 SER A CA 1
ATOM 3465 C C . SER A 1 442 ? -10.855 15.871 -19.613 1.00 91.56 442 SER A C 1
ATOM 3467 O O . SER A 1 442 ? -11.979 15.753 -19.128 1.00 91.56 442 SER A O 1
ATOM 3469 N N . ASP A 1 443 ? -10.588 15.668 -20.902 1.00 90.69 443 ASP A N 1
ATOM 3470 C CA . ASP A 1 443 ? -11.557 15.557 -21.998 1.00 90.69 443 ASP A CA 1
ATOM 3471 C C . ASP A 1 443 ? -11.507 14.211 -22.744 1.00 90.69 443 ASP A C 1
ATOM 3473 O O . ASP A 1 443 ? -12.501 13.802 -23.346 1.00 90.69 443 ASP A O 1
ATOM 3477 N N . LYS A 1 444 ? -10.376 13.499 -22.673 1.00 90.19 444 LYS A N 1
ATOM 3478 C CA . LYS A 1 444 ? -10.175 12.154 -23.234 1.00 90.19 444 LYS A CA 1
ATOM 3479 C C . LYS A 1 444 ? -9.636 11.165 -22.193 1.00 90.19 444 LYS A C 1
ATOM 3481 O O . LYS A 1 444 ? -9.188 11.549 -21.112 1.00 90.19 444 LYS A O 1
ATOM 3486 N N . HIS A 1 445 ? -9.653 9.875 -22.537 1.00 90.94 445 HIS A N 1
ATOM 3487 C CA . HIS A 1 445 ? -9.017 8.829 -21.731 1.00 90.94 445 HIS A CA 1
ATOM 3488 C C . HIS A 1 445 ? -7.533 9.142 -21.499 1.00 90.94 445 HIS A C 1
ATOM 3490 O O . HIS A 1 445 ? -6.844 9.648 -22.386 1.00 90.94 445 HIS A O 1
ATOM 3496 N N . TRP A 1 446 ? -7.042 8.813 -20.304 1.00 94.50 446 TRP A N 1
ATOM 3497 C CA . TRP A 1 446 ? -5.614 8.870 -20.014 1.00 94.50 446 TRP A CA 1
ATOM 3498 C C . TRP A 1 446 ? -4.884 7.784 -20.809 1.00 94.50 446 TRP A C 1
ATOM 3500 O O . TRP A 1 446 ? -5.437 6.706 -21.067 1.00 94.50 446 TRP A O 1
ATOM 3510 N N . THR A 1 447 ? -3.630 8.051 -21.150 1.00 96.44 447 THR A N 1
ATOM 3511 C CA . THR A 1 447 ? -2.750 7.097 -21.829 1.00 96.44 447 THR A CA 1
ATOM 3512 C C . THR A 1 447 ? -1.422 6.970 -21.088 1.00 96.44 447 THR A C 1
ATOM 3514 O O . THR A 1 447 ? -1.141 7.708 -20.138 1.00 96.44 447 THR A O 1
ATOM 3517 N N . ILE A 1 448 ? -0.616 5.996 -21.492 1.00 97.38 448 ILE A N 1
ATOM 3518 C CA . ILE A 1 448 ? 0.745 5.783 -21.011 1.00 97.38 448 ILE A CA 1
ATOM 3519 C C . ILE A 1 448 ? 1.690 5.610 -22.199 1.00 97.38 448 ILE A C 1
ATOM 3521 O O . ILE A 1 448 ? 1.298 5.071 -23.239 1.00 97.38 448 ILE A O 1
ATOM 3525 N N . GLN A 1 449 ? 2.940 6.026 -22.022 1.00 98.00 449 GLN A N 1
ATOM 3526 C CA . GLN A 1 449 ? 4.042 5.725 -22.931 1.00 98.00 449 GLN A CA 1
ATOM 3527 C C . GLN A 1 449 ? 5.272 5.282 -22.139 1.00 98.00 449 GLN A C 1
ATOM 3529 O O . GLN A 1 449 ? 5.532 5.762 -21.033 1.00 98.00 449 GLN A O 1
ATOM 3534 N N . ALA A 1 450 ? 6.053 4.378 -22.724 1.00 98.12 450 ALA A N 1
ATOM 3535 C CA . ALA A 1 450 ? 7.413 4.120 -22.272 1.00 98.12 450 ALA A CA 1
ATOM 3536 C C . ALA A 1 450 ? 8.276 5.367 -22.507 1.00 98.12 450 ALA A C 1
ATOM 3538 O O . ALA A 1 450 ? 8.200 5.950 -23.588 1.00 98.12 450 ALA A O 1
ATOM 3539 N N . VAL A 1 451 ? 9.126 5.737 -21.551 1.00 97.62 451 VAL A N 1
ATOM 3540 C CA . VAL A 1 451 ? 10.294 6.578 -21.840 1.00 97.62 451 VAL A CA 1
ATOM 3541 C C . VAL A 1 451 ? 11.437 5.615 -22.134 1.00 97.62 451 VAL A C 1
ATOM 3543 O O . VAL A 1 451 ? 11.847 4.845 -21.264 1.00 97.62 451 VAL A O 1
ATOM 3546 N N . ARG A 1 452 ? 11.879 5.588 -23.389 1.00 96.12 452 ARG A N 1
ATOM 3547 C CA . ARG A 1 452 ? 12.889 4.649 -23.890 1.00 96.12 452 ARG A CA 1
ATOM 3548 C C . ARG A 1 452 ? 14.298 5.039 -23.415 1.00 96.12 452 ARG A C 1
ATOM 3550 O O . ARG A 1 452 ? 14.504 6.183 -23.009 1.00 96.12 452 ARG A O 1
ATOM 3557 N N . PRO A 1 453 ? 15.294 4.135 -23.512 1.00 92.75 453 PRO A N 1
ATOM 3558 C CA . PRO A 1 453 ? 16.679 4.424 -23.119 1.00 92.75 453 PRO A CA 1
ATOM 3559 C C . PRO A 1 453 ? 17.339 5.607 -23.856 1.00 92.75 453 PRO A C 1
ATOM 3561 O O . PRO A 1 453 ? 18.312 6.161 -23.360 1.00 92.75 453 PRO A O 1
ATOM 3564 N N . ASP A 1 454 ? 16.819 6.005 -25.023 1.00 92.31 454 ASP A N 1
ATOM 3565 C CA . ASP A 1 454 ? 17.255 7.178 -25.799 1.00 92.31 454 ASP A CA 1
ATOM 3566 C C . ASP A 1 454 ? 16.493 8.475 -25.445 1.00 92.31 454 ASP A C 1
ATOM 3568 O O . ASP A 1 454 ? 16.674 9.504 -26.094 1.00 92.31 454 ASP A O 1
ATOM 3572 N N . GLY A 1 455 ? 15.614 8.431 -24.437 1.00 93.56 455 GLY A N 1
ATOM 3573 C CA . GLY A 1 455 ? 14.729 9.529 -24.043 1.00 93.56 455 GLY A CA 1
ATOM 3574 C C . GLY A 1 455 ? 13.508 9.726 -24.950 1.00 93.56 455 GLY A C 1
ATOM 3575 O O . GLY A 1 455 ? 12.695 10.611 -24.677 1.00 93.56 455 GLY A O 1
ATOM 3576 N N . SER A 1 456 ? 13.339 8.928 -26.011 1.00 96.81 456 SER A N 1
ATOM 3577 C CA . SER A 1 456 ? 12.158 9.007 -26.877 1.00 96.81 456 SER A CA 1
ATOM 3578 C 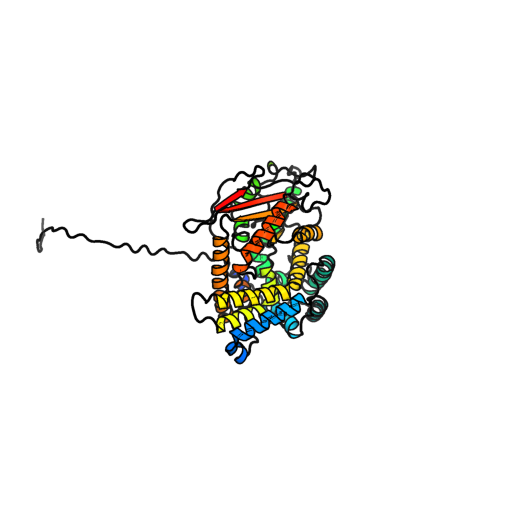C . SER A 1 456 ? 10.929 8.351 -26.237 1.00 96.81 456 SER A C 1
ATOM 3580 O O . SER A 1 456 ? 11.037 7.467 -25.384 1.00 96.81 456 SER A O 1
ATOM 3582 N N . LEU A 1 457 ? 9.731 8.772 -26.652 1.00 97.69 457 LEU A N 1
ATOM 3583 C CA . LEU A 1 457 ? 8.492 8.146 -26.193 1.00 97.69 457 LEU A CA 1
ATOM 3584 C C . LEU A 1 457 ? 8.141 6.919 -27.043 1.00 97.69 457 LEU A C 1
ATOM 3586 O O . LEU A 1 457 ? 8.203 6.945 -28.275 1.00 97.69 457 LEU A O 1
ATOM 3590 N N . GLY A 1 458 ? 7.761 5.840 -26.361 1.00 97.44 458 GLY A N 1
ATOM 3591 C CA . GLY A 1 458 ? 7.305 4.591 -26.962 1.00 97.44 458 GLY A CA 1
ATOM 3592 C C . GLY A 1 458 ? 5.875 4.636 -27.489 1.00 97.44 458 GLY A C 1
ATOM 3593 O O . GLY A 1 458 ? 5.254 5.700 -27.591 1.00 97.44 458 GLY A O 1
ATOM 3594 N N . ALA A 1 459 ? 5.341 3.462 -27.827 1.00 97.50 459 ALA A N 1
ATOM 3595 C CA . ALA A 1 459 ? 3.952 3.348 -28.260 1.00 97.50 459 ALA A CA 1
ATOM 3596 C C . ALA A 1 459 ? 2.982 3.858 -27.174 1.00 97.50 459 ALA A C 1
ATOM 3598 O O . ALA A 1 459 ? 3.203 3.658 -25.978 1.00 97.50 459 ALA A O 1
ATOM 3599 N N . GLU A 1 460 ? 1.915 4.538 -27.602 1.00 97.44 460 GLU A N 1
ATOM 3600 C CA . GLU A 1 460 ? 0.856 5.023 -26.716 1.00 97.44 460 GLU A CA 1
ATOM 3601 C C . GLU A 1 460 ? -0.181 3.922 -26.477 1.00 97.44 460 GLU A C 1
ATOM 3603 O O . GLU A 1 460 ? -0.711 3.333 -27.422 1.00 97.44 460 GLU A O 1
ATOM 3608 N N . TYR A 1 461 ? -0.500 3.676 -25.207 1.00 96.94 461 TYR A N 1
ATOM 3609 C CA . TYR A 1 461 ? -1.539 2.733 -24.804 1.00 96.94 461 TYR A CA 1
ATOM 3610 C C . TYR A 1 461 ? -2.568 3.446 -23.923 1.00 96.94 461 TYR A C 1
ATOM 3612 O O . TYR A 1 461 ? -2.215 4.123 -22.958 1.00 96.94 461 TYR A O 1
ATOM 3620 N N . ALA A 1 462 ? -3.854 3.307 -24.244 1.00 94.81 462 ALA A N 1
ATOM 3621 C CA . ALA A 1 462 ? -4.935 3.837 -23.416 1.00 94.81 462 ALA A CA 1
ATOM 3622 C C . ALA A 1 462 ? -5.210 2.926 -22.211 1.00 94.81 462 ALA A C 1
ATOM 3624 O O . ALA A 1 462 ? -5.118 1.699 -22.315 1.00 94.81 462 ALA A O 1
ATOM 3625 N N . PHE A 1 463 ? -5.603 3.515 -21.080 1.00 90.94 463 PHE A N 1
ATOM 3626 C CA . PHE A 1 463 ? -6.168 2.742 -19.972 1.00 90.94 463 PHE A CA 1
ATOM 3627 C C . PHE A 1 463 ? -7.528 2.164 -20.382 1.00 90.94 463 PHE A C 1
ATOM 3629 O O . PHE A 1 463 ? -8.440 2.915 -20.737 1.00 90.94 463 PHE A O 1
ATOM 3636 N N . GLY A 1 464 ? -7.653 0.839 -20.320 1.00 84.38 464 GLY A N 1
ATOM 3637 C CA . GLY A 1 464 ? -8.935 0.146 -20.389 1.00 84.38 464 GLY A CA 1
ATOM 3638 C C . GLY A 1 464 ? -9.656 0.157 -19.041 1.00 84.38 464 GLY A C 1
ATOM 3639 O O . GLY A 1 464 ? -9.280 0.882 -18.114 1.00 84.38 464 GLY A O 1
ATOM 3640 N N . GLU A 1 465 ? -10.680 -0.686 -18.920 1.00 73.88 465 GLU A N 1
ATOM 3641 C CA . GLU A 1 465 ? -11.344 -0.919 -17.637 1.00 73.88 465 GLU A CA 1
ATOM 3642 C C . GLU A 1 465 ? -10.362 -1.474 -16.581 1.00 73.88 465 GLU A C 1
ATOM 3644 O O . GLU A 1 465 ? -9.383 -2.154 -16.929 1.00 73.88 465 GLU A O 1
ATOM 3649 N N . PRO A 1 466 ? -10.600 -1.210 -15.282 1.00 66.50 466 PRO A N 1
ATOM 3650 C CA . PRO A 1 466 ? -9.922 -1.915 -14.201 1.00 66.50 466 PRO A CA 1
ATOM 3651 C C . PRO A 1 466 ? -10.153 -3.429 -14.299 1.00 66.50 466 PRO A C 1
ATOM 3653 O O . PRO A 1 466 ? -11.225 -3.883 -14.704 1.00 66.50 466 PRO A O 1
ATOM 3656 N N . ARG A 1 467 ? -9.159 -4.223 -13.888 1.00 63.84 467 ARG A N 1
ATOM 3657 C CA . ARG A 1 467 ? -9.310 -5.679 -13.802 1.00 63.84 467 ARG A CA 1
ATOM 3658 C C . ARG A 1 467 ? -10.408 -6.025 -12.788 1.00 63.84 467 ARG A C 1
ATOM 3660 O O . ARG A 1 467 ? -10.384 -5.545 -11.660 1.00 63.84 467 ARG A O 1
ATOM 3667 N N . THR A 1 468 ? -11.331 -6.891 -13.194 1.00 52.47 468 THR A N 1
ATOM 3668 C CA . THR A 1 468 ? -12.180 -7.657 -12.273 1.00 52.47 468 THR A CA 1
ATOM 3669 C C . THR A 1 468 ? -11.452 -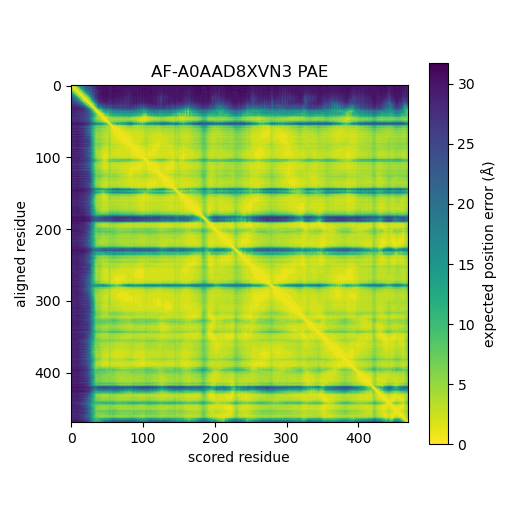8.960 -11.927 1.00 52.47 468 THR A C 1
ATOM 3671 O O . THR A 1 468 ? -10.843 -9.576 -12.807 1.00 52.47 468 THR A O 1
ATOM 3674 N N . VAL A 1 469 ? -11.442 -9.329 -10.643 1.00 45.28 469 VAL A N 1
ATOM 3675 C CA . VAL A 1 469 ? -10.701 -10.471 -10.068 1.00 45.28 469 VAL A CA 1
ATOM 3676 C C . VAL A 1 469 ? -11.674 -11.396 -9.338 1.00 45.28 469 VAL A C 1
ATOM 3678 O O . VAL A 1 469 ? -12.668 -10.868 -8.793 1.00 45.28 469 VAL A O 1
#

Solvent-accessible surface area (backbone atoms only — not comparable to full-atom values): 26190 Å² total; per-residue (Å²): 132,90,80,86,90,86,81,91,80,89,82,79,92,75,92,75,89,79,85,78,80,79,80,79,77,79,79,76,75,83,76,68,91,62,74,72,78,52,66,73,57,64,77,66,61,64,65,37,64,32,78,64,71,82,61,91,66,50,75,66,44,47,78,38,16,79,56,50,47,50,55,52,22,54,54,33,40,49,36,39,75,71,42,45,61,63,50,75,64,61,47,50,39,33,52,47,19,45,30,39,45,29,34,64,83,63,86,55,52,62,65,62,47,52,52,51,44,52,76,45,40,32,51,64,65,85,41,55,70,64,38,48,60,51,13,51,57,48,42,63,39,72,37,74,88,74,46,68,95,73,39,72,56,46,50,51,52,38,35,66,46,42,57,81,13,25,40,68,42,4,45,55,41,31,48,56,55,49,54,55,62,68,44,94,79,59,83,62,87,74,85,56,33,36,41,33,43,41,26,30,61,76,48,69,47,66,77,60,49,38,56,38,99,58,31,39,56,40,48,53,52,8,44,37,59,32,87,79,44,101,80,59,64,50,52,86,72,59,52,64,88,76,44,82,30,40,71,42,15,22,40,58,53,65,47,51,40,45,30,47,48,32,34,51,58,49,46,42,54,29,50,37,45,55,64,66,64,86,50,91,77,67,57,69,67,59,55,48,52,49,27,48,33,43,38,17,52,54,52,44,46,42,27,53,36,42,26,52,46,48,39,54,52,52,52,33,60,78,63,48,27,23,36,34,39,72,46,52,37,58,53,74,64,63,54,57,46,48,63,71,70,53,61,92,73,43,44,41,34,44,38,38,45,49,64,79,48,64,67,56,18,29,51,46,34,48,61,43,52,56,48,24,56,50,40,25,42,57,15,63,76,66,60,44,59,66,42,47,37,51,23,61,79,60,75,41,75,53,42,87,54,47,65,64,39,37,55,37,15,54,44,40,42,54,70,51,58,66,43,93,61,94,50,91,82,48,62,64,50,78,23,30,38,30,38,34,39,30,45,64,62,94,87,55,82,38,32,36,26,10,34,24,90,86,72,47,76,47,74,78,44,70,71,71,82,78,79,85,127

Sequence (469 aa):
MINRLLRRCSCRLYLFSLVIIYYSATFFTKTSSAMPPCTHRATNRLPPLRKMASSSLSKDDIANAAKVMVERTDSMSSRAKERVPLTSDELQDVINSLHNITPHDANIDWKALEQLLSDIAHLSHKDWHVTGKNSDKMAEILLPGGGLSKSQTSHQMFERIMHEGNWDGAIAHAQSVQDKKSDEQSNCINMNPWAVLVTGVNGIRKTTSIYQPWFSKVLKEALIAPTTIDAAATPSEIPLDMLPNGDNSFFRQLDHMITTLCNEDFSTLYALTCAQLENDPPPKELISKYSNLKASIFSRYRTLSELLGVLLLKGAHEVNINAMCETSGRDVAMFHYVEHVFPPRYNKLALHFTINDLSHAKKSVDERMVREMMLGKEALESGDVVQVIYSNQGGPYGSEVLEGVQADSDRVWNEIVMADNNDADAVGKDWYKATMQINAHSDKHWTIQAVRPDGSLGAEYAFGEPRTV

Nearest PDB structures (foldseek):
  1gvn-assembly1_D  TM=5.893E-01  e=2.379E-02  Streptococcus pyogenes
  3h0k-assembly1_A  TM=3.707E-01  e=2.955E-01  Saccharolobus solfataricus
  2o7s-assembly1_A  TM=2.475E-01  e=8.366E+00  Arabidopsis thaliana

Foldseek 3Di:
DDDDDDDDDDDDDDDDDDDDPPPPPPPPDPQDLFFDQDVVVVVVAAQFQDQDDQAPDDPVCLVVLVVVLVVLLVVLQVCLVVLPFQDPVSLVLLLVLQRNQFHNPDPAPSVLVSVLSRVPQSDDLLPCVVLLVSLVVVCVRQPPPDAQVPDPRNCRLLVCQCPLQVVVLLLVLLVVLVVLVVPPVNPQLDSAAAEEEQEAFAQLCSSQLLADPCNLVQCLQFKDAFPPDPSIDGSVRQDSSSDHGSRNEGELALLLLLCSSNLSLLLSLLSSLVSQCPDVQHDPVSLVSSLSSLVSSCSSRVSVSSSVSLSVLVSCVVSRGHYYYYDLQQDLSSLVSSVVRPDPSHAYEYEAEAEPDLVSSLVSQSVLSSQLSVLSVVCSVVSRSVSSSSSDSGHRHHSVCRVVSRVSNVCCCVVQQVDPDPDPPGRQSNHMYWYKYWYDDDPDFIWIWTCGPVRDTHDIDGRDRGDRD

pLDDT: mean 85.88, std 18.42, range [23.02, 98.31]

Organism: NCBI:txid267567

Mean predicted aligned error: 8.1 Å

Radius of gyration: 26.09 Å; Cα contacts (8 Å, |Δi|>4): 718; chains: 1; bounding box: 97×56×82 Å

Secondary structure (DSSP, 8-state):
--------------------------------SSPPP-HHHHHHPPPBSSPPPS-S--HHHHHTHHHHHHHHHHHHHHHHHHT----HHHHHHHHHHHHTTSBTT----HHHHHHHHHHHTTS-TT-HHHHHHHHHHHHHHH-TTT-GGG-HHHHHHTHHHHHHTTHHHHHHHHHHHHHHHHSTT---S--PPEEEEEES-TTS-HHHHHTSTTHHHHHHHHEEPPTT-TTPPPTTTS-TTTS--TTTEEEE-HHHHHHHHTHHHHHHHHHHHHTT--SSSPPHHHHHHHHHHHHHHHHHTTTHHHHHHHHHHHHHHHHT-EEEEE--S--THHHHHHHHHS-TTSEEEEEEEEES-HHHHHHHHHHHHHHHHHHHHHHHHHT-HHHHHHH--S-S--GGGHHHHHHHHHHHIIIIIS-----TT-TTTTSEEEEEEEE--SSS--EEEEE-TTS-EEEEEE--PPPP-